Protein 3B5T (pdb70)

Foldseek 3Di:
DDDAAEAEDDQQDKDKFDWPPAPDQQQKFKWWDDPPGDIGTFKGADPDPQGIDTDPPDDDPQWGHDDNTGDMIIGGRDDQVRFGKMFIWGDDPPDIDTPHMHGYHD/DDDDAAEAEDDFQDKDKFDWPPDDDQQQKFKWWDDPPGDIHTFKGADPDPQGIDGDPPDDDVQWGHDDNTGPMIIGGRDDQRRFGKMWMWGDDPPDIDTDHMHGYHD/DDDDAAEDEDDQQDKDKFDWVPDDDQQQKFKWWDFPPGDIGTFKGADPDPQGIDTDPPDDDPQWGDDDNTGDMIIGGRDDPRRFGKMWMWGDDPPDIDTPHMHGYHD/DDDDAAEAEDDQQDKDKFDWPPADDQQQKFKWWDFPPGDIDTAKGADPDPQGIDGDDPHVPVQWGHDDNTGPMIIGGRDDQRSFGKMWMWGDDPPDIDTDYMYGYHD/DDDDAAEDEDAFQDKDKFDWPPDDDQQQKFKWWDFPPGDIGTAKGQDPDPQRIDGDPVHPDPQWGHDDNTGDMIIGGRDDQRSFGKMWIWGDDPPDIDTDYMHGYHD

Nearest PDB structures (foldseek):
  3b5t-assembly1_B  TM=1.009E+00  e=1.160E-18  Ictalurus punctatus
  2qhl-assembly2_D  TM=9.988E-01  e=7.374E-18  unclassified
  2qqq-assembly2_D  TM=9.931E-01  e=2.874E-17  unclassified
  7nmg-assembly1_E  TM=7.526E-01  e=6.327E-06  Homo sapiens
  4elk-assembly2_D  TM=7.534E-01  e=9.778E-06  Mus musculus

Structure (mmCIF, N/CA/C/O backbone):
data_3B5T
#
_entry.id   3B5T
#
_cell.length_a   90.305
_cell.length_b   90.305
_cell.length_c   137.402
_cell.angle_alpha   90.00
_cell.angle_beta   90.00
_cell.angle_gamma   120.00
#
_symmetry.space_group_name_H-M   'P 31 2 1'
#
loop_
_entity.id
_entity.type
_entity.pdbx_description
1 polymer 'Novel immune-type receptor 10'
2 water water
#
loop_
_atom_site.group_PDB
_atom_site.id
_atom_site.type_symbol
_atom_site.label_atom_id
_atom_site.label_alt_id
_atom_site.label_comp_id
_atom_site.label_asym_id
_atom_site.label_entity_id
_atom_site.label_seq_id
_atom_site.pdbx_PDB_ins_code
_atom_site.Cartn_x
_atom_site.Cartn_y
_atom_site.Cartn_z
_atom_site.occupancy
_atom_site.B_iso_or_equiv
_atom_site.auth_seq_id
_atom_site.auth_comp_id
_atom_site.auth_asym_id
_atom_site.auth_atom_id
_atom_site.pdbx_PDB_model_num
ATOM 1 N N . ILE A 1 3 ? 20.937 3.641 -35.163 1.00 40.54 3 ILE A N 1
ATOM 2 C CA . ILE A 1 3 ? 20.902 4.808 -36.091 1.00 37.81 3 ILE A CA 1
ATOM 3 C C . ILE A 1 3 ? 20.921 6.178 -35.390 1.00 37.69 3 ILE A C 1
ATOM 4 O O . ILE A 1 3 ? 20.987 7.198 -36.065 1.00 40.90 3 ILE A O 1
ATOM 9 N N . LYS A 1 4 ? 20.877 6.219 -34.060 1.00 33.37 4 LYS A N 1
ATOM 10 C CA . LYS A 1 4 ? 21.147 7.473 -33.343 1.00 30.61 4 LYS A CA 1
ATOM 11 C C . LYS A 1 4 ? 22.356 7.330 -32.422 1.00 28.42 4 LYS A C 1
ATOM 12 O O . LYS A 1 4 ? 22.489 6.331 -31.715 1.00 25.65 4 LYS A O 1
ATOM 18 N N . GLU A 1 5 ? 23.222 8.339 -32.436 1.00 26.33 5 GLU A N 1
ATOM 19 C CA . GLU A 1 5 ? 24.422 8.388 -31.591 1.00 25.24 5 GLU A CA 1
ATOM 20 C C . GLU A 1 5 ? 24.129 8.753 -30.145 1.00 22.27 5 GLU A C 1
ATOM 21 O O . GLU A 1 5 ? 23.341 9.656 -29.896 1.00 20.54 5 GLU A O 1
ATOM 27 N N . LEU A 1 6 ? 24.796 8.101 -29.189 1.00 18.49 6 LEU A N 1
ATOM 28 C CA . LEU A 1 6 ? 24.792 8.617 -27.821 1.00 17.93 6 LEU A CA 1
ATOM 29 C C . LEU A 1 6 ? 25.597 9.904 -27.756 1.00 17.78 6 LEU A C 1
ATOM 30 O O . LEU A 1 6 ? 26.639 10.021 -28.397 1.00 17.56 6 LEU A O 1
ATOM 35 N N . HIS A 1 7 ? 25.149 10.841 -26.932 1.00 19.56 7 HIS A N 1
ATOM 36 C CA . HIS A 1 7 ? 25.988 11.980 -26.588 1.00 19.91 7 HIS A CA 1
ATOM 37 C C . HIS A 1 7 ? 27.066 11.446 -25.658 1.00 22.16 7 HIS A C 1
ATOM 38 O O . HIS A 1 7 ? 26.748 10.757 -24.703 1.00 22.44 7 HIS A O 1
ATOM 45 N N . VAL A 1 8 ? 28.330 11.727 -25.956 1.00 20.63 8 VAL A N 1
ATOM 46 C CA . VAL A 1 8 ? 29.439 11.254 -25.114 1.00 21.56 8 VAL A CA 1
ATOM 47 C C . VAL A 1 8 ? 29.988 12.445 -24.333 1.00 22.16 8 VAL A C 1
ATOM 48 O O . VAL A 1 8 ? 30.450 13.440 -24.906 1.00 21.42 8 VAL A O 1
ATOM 52 N N . LYS A 1 9 ? 29.897 12.351 -23.018 1.00 20.05 9 LYS A N 1
ATOM 53 C CA . LYS A 1 9 ? 30.184 13.460 -22.140 1.00 20.36 9 LYS A CA 1
ATOM 54 C C . LYS A 1 9 ? 31.318 13.014 -21.225 1.00 18.52 9 LYS A C 1
ATOM 55 O O . LYS A 1 9 ? 31.112 12.148 -20.383 1.00 18.57 9 LYS A O 1
ATOM 61 N N . THR A 1 10 ? 32.506 13.593 -21.398 1.00 16.83 10 THR A N 1
ATOM 62 C CA . THR A 1 10 ? 33.615 13.346 -20.499 1.00 16.28 10 THR A CA 1
ATOM 63 C C . THR A 1 10 ? 33.486 14.421 -19.438 1.00 16.61 10 THR A C 1
ATOM 64 O O . THR A 1 10 ? 33.619 15.635 -19.707 1.00 17.47 10 THR A O 1
ATOM 68 N N . VAL A 1 11 ? 33.190 13.982 -18.234 1.00 15.28 11 VAL A N 1
ATOM 69 C CA . VAL A 1 11 ? 32.945 14.915 -17.154 1.00 16.46 11 VAL A CA 1
ATOM 70 C C . VAL A 1 11 ? 34.032 14.771 -16.076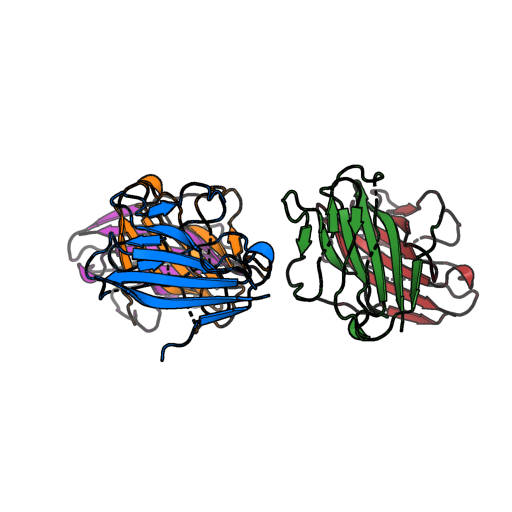 1.00 18.48 11 VAL A C 1
ATOM 71 O O . VAL A 1 11 ? 34.803 13.784 -16.059 1.00 16.75 11 VAL A O 1
ATOM 75 N N . LYS A 1 12 ? 34.089 15.757 -15.186 1.00 18.29 12 LYS A N 1
ATOM 76 C CA . LYS A 1 12 ? 35.062 15.754 -14.099 1.00 18.58 12 LYS A CA 1
ATOM 77 C C . LYS A 1 12 ? 34.318 15.650 -12.789 1.00 19.23 12 LYS A C 1
ATOM 78 O O . LYS A 1 12 ? 33.197 16.153 -12.665 1.00 17.54 12 LYS A O 1
ATOM 84 N N . ARG A 1 13 ? 34.912 14.973 -11.799 1.00 16.78 13 ARG A N 1
ATOM 85 C CA . ARG A 1 13 ? 34.241 14.832 -10.522 1.00 17.64 13 ARG A CA 1
ATOM 86 C C . ARG A 1 13 ? 33.941 16.210 -9.934 1.00 16.76 13 ARG A C 1
ATOM 87 O O . ARG A 1 13 ? 34.851 17.016 -9.768 1.00 16.41 13 ARG A O 1
ATOM 95 N N . GLY A 1 14 ? 32.672 16.458 -9.631 1.00 16.78 14 GLY A N 1
ATOM 96 C CA . GLY A 1 14 ? 32.229 17.738 -9.067 1.00 16.12 14 GLY A CA 1
ATOM 97 C C . GLY A 1 14 ? 31.509 18.604 -10.099 1.00 14.98 14 GLY A C 1
ATOM 98 O O . GLY A 1 14 ? 30.815 19.561 -9.749 1.00 16.98 14 GLY A O 1
ATOM 99 N N . GLU A 1 15 ? 31.680 18.265 -11.371 1.00 15.10 15 GLU A N 1
ATOM 100 C CA . GLU A 1 15 ? 30.981 18.944 -12.458 1.00 14.40 15 GLU A CA 1
ATOM 101 C C . GLU A 1 15 ? 29.464 18.715 -12.336 1.00 13.18 15 GLU A C 1
ATOM 102 O O . GLU A 1 15 ? 29.023 17.692 -11.790 1.00 16.45 15 GLU A O 1
ATOM 108 N N . ASN A 1 16 ? 28.661 19.668 -12.809 1.00 11.97 16 ASN A N 1
ATOM 109 C CA . ASN A 1 16 ? 27.213 19.481 -12.831 1.00 13.79 16 ASN A CA 1
ATOM 110 C C . ASN A 1 16 ? 26.799 19.131 -14.248 1.00 14.80 16 ASN A C 1
ATOM 111 O O . ASN A 1 16 ? 27.254 19.775 -15.207 1.00 16.50 16 ASN A O 1
ATOM 116 N N . VAL A 1 17 ? 26.004 18.084 -14.382 1.00 15.67 17 VAL A N 1
ATOM 117 C CA . VAL A 1 17 ? 25.691 17.502 -15.688 1.00 16.37 17 VAL A CA 1
ATOM 118 C C . VAL A 1 17 ? 24.198 17.606 -16.031 1.00 15.56 17 VAL A C 1
ATOM 119 O O . VAL A 1 17 ? 23.335 17.490 -15.157 1.00 17.40 17 VAL A O 1
ATOM 123 N N . THR A 1 18 ? 23.909 17.801 -17.315 1.00 16.37 18 THR A N 1
ATOM 124 C CA . THR A 1 18 ? 22.531 17.739 -17.795 1.00 16.82 18 THR A CA 1
ATOM 125 C C . THR A 1 18 ? 22.520 16.915 -19.061 1.00 17.19 18 THR A C 1
ATOM 126 O O . THR A 1 18 ? 23.308 17.170 -19.990 1.00 16.86 18 THR A O 1
ATOM 138 N N . GLU A 1 20 ? 20.064 15.497 -22.111 1.00 18.50 20 GLU A N 1
ATOM 139 C CA . GLU A 1 20 ? 18.899 16.083 -22.750 1.00 19.82 20 GLU A CA 1
ATOM 140 C C . GLU A 1 20 ? 17.943 15.066 -23.375 1.00 18.47 20 GLU A C 1
ATOM 141 O O . GLU A 1 20 ? 18.347 14.001 -23.883 1.00 18.63 20 GLU A O 1
ATOM 147 N N . CYS A 1 21 ? 16.663 15.391 -23.303 1.00 17.62 21 CYS A N 1
ATOM 148 C CA . CYS A 1 21 ? 15.636 14.597 -23.964 1.00 18.51 21 CYS A CA 1
ATOM 149 C C . CYS A 1 21 ? 14.510 15.552 -24.274 1.00 21.08 21 CYS A C 1
ATOM 150 O O . CYS A 1 21 ? 14.115 16.334 -23.426 1.00 19.80 21 CYS A O 1
ATOM 153 N N . SER A 1 22 ? 14.024 15.493 -25.506 1.00 22.64 22 SER A N 1
ATOM 154 C CA . SER A 1 22 ? 13.063 16.473 -26.003 1.00 24.75 22 SER A CA 1
ATOM 155 C C . SER A 1 22 ? 11.610 16.016 -25.885 1.00 26.03 22 SER A C 1
ATOM 156 O O . SER A 1 22 ? 11.285 14.846 -26.088 1.00 25.54 22 SER A O 1
ATOM 167 N N . SER A 1 24 ? 9.334 17.389 -27.834 1.00 33.31 24 SER A N 1
ATOM 168 C CA . SER A 1 24 ? 8.775 17.705 -29.153 1.00 37.78 24 SER A CA 1
ATOM 169 C C . SER A 1 24 ? 7.780 16.670 -29.671 1.00 39.49 24 SER A C 1
ATOM 170 O O . SER A 1 24 ? 6.577 16.965 -29.822 1.00 40.47 24 SER A O 1
ATOM 173 N N . LYS A 1 25 ? 8.268 15.462 -29.930 1.00 39.21 25 LYS A N 1
ATOM 174 C CA . LYS A 1 25 ? 7.468 14.467 -30.656 1.00 39.30 25 LYS A CA 1
ATOM 175 C C . LYS A 1 25 ? 6.869 13.378 -29.768 1.00 37.92 25 LYS A C 1
ATOM 176 O O . LYS A 1 25 ? 6.427 12.331 -30.256 1.00 35.29 25 LYS A O 1
ATOM 182 N N . VAL A 1 26 ? 6.839 13.647 -28.465 1.00 35.07 26 VAL A N 1
ATOM 183 C CA . VAL A 1 26 ? 6.284 12.732 -27.479 1.00 33.81 26 VAL A CA 1
ATOM 184 C C . VAL A 1 26 ? 4.774 12.612 -27.639 1.00 35.03 26 VAL A C 1
ATOM 185 O O . VAL A 1 26 ? 4.062 13.610 -27.664 1.00 35.12 26 VAL A O 1
ATOM 189 N N . LYS A 1 27 ? 4.286 11.383 -27.739 1.00 36.20 27 LYS A N 1
ATOM 190 C CA . LYS A 1 27 ? 2.854 11.154 -27.890 1.00 38.12 27 LYS A CA 1
ATOM 191 C C . LYS A 1 27 ? 2.146 11.149 -26.540 1.00 36.64 27 LYS A C 1
ATOM 192 O O . LYS A 1 27 ? 1.074 11.738 -26.378 1.00 38.83 27 LYS A O 1
ATOM 198 N N . ASP A 1 28 ? 2.760 10.501 -25.562 1.00 33.89 28 ASP A N 1
ATOM 199 C CA . ASP A 1 28 ? 2.178 10.401 -24.244 1.00 31.80 28 ASP A CA 1
ATOM 200 C C . ASP A 1 28 ? 3.291 10.560 -23.214 1.00 30.92 28 ASP A C 1
ATOM 201 O O . ASP A 1 28 ? 4.082 9.633 -23.007 1.00 29.16 28 ASP A O 1
ATOM 206 N N . LYS A 1 29 ? 3.351 11.740 -22.590 1.00 26.89 29 LYS A N 1
ATOM 207 C CA . LYS A 1 29 ? 4.391 12.048 -21.585 1.00 24.84 29 LYS A CA 1
ATOM 208 C C . LYS A 1 29 ? 4.395 11.077 -20.425 1.00 25.24 29 LYS A C 1
ATOM 209 O O . LYS A 1 29 ? 5.429 10.868 -19.804 1.00 24.20 29 LYS A O 1
ATOM 215 N N . ASN A 1 30 ? 3.255 10.464 -20.123 1.00 24.63 30 ASN A N 1
ATOM 216 C CA . ASN A 1 30 ? 3.213 9.524 -19.006 1.00 25.78 30 ASN A CA 1
ATOM 217 C C . ASN A 1 30 ? 4.065 8.270 -19.254 1.00 25.49 30 ASN A C 1
ATOM 218 O O . ASN A 1 30 ? 4.479 7.592 -18.322 1.00 22.75 30 ASN A O 1
ATOM 223 N N . LYS A 1 31 ? 4.344 7.999 -20.523 1.00 24.50 31 LYS A N 1
ATOM 224 C CA . LYS A 1 31 ? 5.111 6.811 -20.895 1.00 24.95 31 LYS A CA 1
ATOM 225 C C . LYS A 1 31 ? 6.596 7.132 -21.093 1.00 24.26 31 LYS A C 1
ATOM 226 O O . LYS A 1 31 ? 7.355 6.343 -21.663 1.00 22.31 31 LYS A O 1
ATOM 232 N N . LEU A 1 32 ? 7.006 8.295 -20.591 1.00 21.81 32 LEU A N 1
ATOM 233 C CA . LEU A 1 32 ? 8.358 8.788 -20.781 1.00 21.24 32 LEU A CA 1
ATOM 234 C C . LEU A 1 32 ? 9.190 8.622 -19.496 1.00 19.46 32 LEU A C 1
ATOM 235 O O . LEU A 1 32 ? 8.750 8.993 -18.408 1.00 19.52 32 LEU A O 1
ATOM 240 N N . ALA A 1 33 ? 10.382 8.030 -19.624 1.00 19.23 33 ALA A N 1
ATOM 241 C CA . ALA A 1 33 ? 11.234 7.763 -18.458 1.00 17.55 33 ALA A CA 1
ATOM 242 C C . ALA A 1 33 ? 12.712 7.763 -18.858 1.00 17.13 33 ALA A C 1
ATOM 243 O O . ALA A 1 33 ? 13.055 7.568 -20.042 1.00 15.79 33 ALA A O 1
ATOM 245 N N . TRP A 1 34 ? 13.573 7.984 -17.863 1.00 15.30 34 TRP A N 1
ATOM 246 C CA . TRP A 1 34 ? 15.006 7.783 -18.043 1.00 15.43 34 TRP A CA 1
ATOM 247 C C . TRP A 1 34 ? 15.431 6.452 -17.435 1.00 14.72 34 TRP A C 1
ATOM 248 O O . TRP A 1 34 ? 14.938 6.018 -16.367 1.00 13.91 34 TRP A O 1
ATOM 259 N N . TYR A 1 35 ? 16.400 5.845 -18.123 1.00 15.41 35 TYR A N 1
ATOM 260 C CA . TYR A 1 35 ? 16.909 4.515 -17.809 1.00 13.45 35 TYR A CA 1
ATOM 261 C C . TYR A 1 35 ? 18.394 4.670 -17.593 1.00 14.45 35 TYR A C 1
ATOM 262 O O . TYR A 1 35 ? 19.081 5.326 -18.384 1.00 15.39 35 TYR A O 1
ATOM 271 N N . ARG A 1 36 ? 18.871 4.116 -16.500 1.00 11.66 36 ARG A N 1
ATOM 272 C CA . ARG A 1 36 ? 20.288 4.170 -16.178 1.00 12.26 36 ARG A CA 1
ATOM 273 C C . ARG A 1 36 ? 20.902 2.804 -16.348 1.00 12.58 36 ARG A C 1
ATOM 274 O O . ARG A 1 36 ? 20.381 1.836 -15.812 1.00 14.98 36 ARG A O 1
ATOM 282 N N . GLN A 1 37 ? 22.014 2.747 -17.077 1.00 11.93 37 GLN A N 1
ATOM 283 C CA . GLN A 1 37 ? 22.773 1.502 -17.251 1.00 14.26 37 GLN A CA 1
ATOM 284 C C . GLN A 1 37 ? 24.200 1.669 -16.732 1.00 13.68 37 GLN A C 1
ATOM 285 O O . GLN A 1 37 ? 25.076 2.237 -17.412 1.00 13.92 37 GLN A O 1
ATOM 291 N N . SER A 1 38 ? 24.423 1.193 -15.516 1.00 15.10 38 SER A N 1
ATOM 292 C CA . SER A 1 38 ? 25.785 1.076 -15.000 1.00 15.34 38 SER A CA 1
ATOM 293 C C . SER A 1 38 ? 26.556 0.054 -15.816 1.00 16.31 38 SER A C 1
ATOM 294 O O . SER A 1 38 ? 25.976 -0.845 -16.423 1.00 15.38 38 SER A O 1
ATOM 297 N N . PHE A 1 39 ? 27.877 0.206 -15.834 1.00 17.31 39 PHE A N 1
ATOM 298 C CA . PHE A 1 39 ? 28.707 -0.677 -16.646 1.00 18.12 39 PHE A CA 1
ATOM 299 C C . PHE A 1 39 ? 28.485 -2.159 -16.295 1.00 18.01 39 PHE A C 1
ATOM 300 O O . PHE A 1 39 ? 28.524 -2.523 -15.129 1.00 16.33 39 PHE A O 1
ATOM 308 N N . GLY A 1 40 ? 28.207 -2.998 -17.293 1.00 16.71 40 GLY A N 1
ATOM 309 C CA . GLY A 1 40 ? 28.011 -4.437 -17.051 1.00 17.51 40 GLY A CA 1
ATOM 310 C C . GLY A 1 40 ? 26.699 -4.866 -16.398 1.00 17.90 40 GLY A C 1
ATOM 311 O O . GLY A 1 40 ? 26.554 -6.030 -16.000 1.00 17.97 40 GLY A O 1
ATOM 312 N N . LYS A 1 41 ? 25.751 -3.925 -16.290 1.00 15.33 41 LYS A N 1
ATOM 313 C CA . LYS A 1 41 ? 24.442 -4.173 -15.679 1.00 17.14 41 LYS A CA 1
ATOM 314 C C . LYS A 1 41 ? 23.344 -4.031 -16.699 1.00 15.93 41 LYS A C 1
ATOM 315 O O . LYS A 1 41 ? 23.540 -3.400 -17.732 1.00 16.57 41 LYS A O 1
ATOM 321 N N . VAL A 1 42 ? 22.179 -4.602 -16.411 1.00 15.49 42 VAL A N 1
ATOM 322 C CA . VAL A 1 42 ? 21.008 -4.337 -17.256 1.00 17.13 42 VAL A CA 1
ATOM 323 C C . VAL A 1 42 ? 20.552 -2.902 -17.002 1.00 15.27 42 VAL A C 1
ATOM 324 O O . VAL A 1 42 ? 20.700 -2.409 -15.874 1.00 16.63 42 VAL A O 1
ATOM 328 N N . PRO A 1 43 ? 20.022 -2.216 -18.032 1.00 14.59 43 PRO A N 1
ATOM 329 C CA . PRO A 1 43 ? 19.494 -0.858 -17.781 1.00 14.39 43 PRO A CA 1
ATOM 330 C C . PRO A 1 43 ? 18.256 -0.934 -16.895 1.00 14.70 43 PRO A C 1
ATOM 331 O O . PRO A 1 43 ? 17.528 -1.924 -16.941 1.00 15.41 43 PRO A O 1
ATOM 335 N N . GLN A 1 44 ? 18.029 0.108 -16.101 1.00 14.81 44 GLN A N 1
ATOM 336 C CA . GLN A 1 44 ? 16.882 0.143 -15.192 1.00 17.50 44 GLN A CA 1
ATOM 337 C C . GLN A 1 44 ? 16.247 1.519 -15.200 1.00 17.49 44 GLN A C 1
ATOM 338 O O . GLN A 1 44 ? 16.948 2.532 -15.094 1.00 16.93 44 GLN A O 1
ATOM 344 N N . TYR A 1 45 ? 14.922 1.543 -15.280 1.00 18.42 45 TYR A N 1
ATOM 345 C CA . TYR A 1 45 ? 14.168 2.795 -15.116 1.00 18.11 45 TYR A CA 1
ATOM 346 C C . TYR A 1 45 ? 14.377 3.345 -13.714 1.00 18.07 45 TYR A C 1
ATOM 347 O O . TYR A 1 45 ? 14.335 2.592 -12.719 1.00 17.04 45 TYR A O 1
ATOM 356 N N . PHE A 1 46 ? 14.654 4.644 -13.614 1.00 15.67 46 PHE A N 1
ATOM 357 C CA . PHE A 1 46 ? 14.833 5.213 -12.268 1.00 16.84 46 PHE A CA 1
ATOM 358 C C . PHE A 1 46 ? 14.066 6.517 -12.044 1.00 17.46 46 PHE A C 1
ATOM 359 O O . PHE A 1 46 ? 13.961 6.978 -10.902 1.00 18.14 46 PHE A O 1
ATOM 367 N N . VAL A 1 47 ? 13.581 7.121 -13.131 1.00 17.14 47 VAL A N 1
ATOM 368 C CA . VAL A 1 47 ? 12.783 8.355 -13.035 1.00 18.17 47 VAL A CA 1
ATOM 369 C C . VAL A 1 47 ? 11.840 8.470 -14.214 1.00 18.94 47 VAL A C 1
ATOM 370 O O . VAL A 1 47 ? 12.215 8.178 -15.349 1.00 18.26 47 VAL A O 1
ATOM 374 N N . ARG A 1 48 ? 10.600 8.881 -13.955 1.00 18.15 48 ARG A N 1
ATOM 375 C CA . ARG A 1 48 ? 9.628 9.000 -15.019 1.00 18.85 48 ARG A CA 1
ATOM 376 C C . ARG A 1 48 ? 8.886 10.314 -14.898 1.00 19.10 48 ARG A C 1
ATOM 377 O O . ARG A 1 48 ? 8.874 10.939 -13.829 1.00 19.55 48 ARG A O 1
ATOM 385 N N . TYR A 1 49 ? 8.284 10.719 -16.004 1.00 19.40 49 TYR A N 1
ATOM 386 C CA . TYR A 1 49 ? 7.414 11.878 -16.026 1.00 21.14 49 TYR A CA 1
ATOM 387 C C . TYR A 1 49 ? 6.270 11.700 -15.037 1.00 22.22 49 TYR A C 1
ATOM 388 O O . TYR A 1 49 ? 5.780 10.592 -14.824 1.00 20.99 49 TYR A O 1
ATOM 397 N N . TYR A 1 50 ? 5.854 12.801 -14.422 1.00 22.59 50 TYR A N 1
ATOM 398 C CA . TYR A 1 50 ? 4.713 12.768 -13.519 1.00 26.24 50 TYR A CA 1
ATOM 399 C C . TYR A 1 50 ? 3.938 14.063 -13.676 1.00 27.89 50 TYR A C 1
ATOM 400 O O . TYR A 1 50 ? 4.525 15.130 -13.863 1.00 25.53 50 TYR A O 1
ATOM 409 N N . SER A 1 51 ? 2.614 13.977 -13.614 1.00 29.67 51 SER A N 1
ATOM 410 C CA . SER A 1 51 ? 1.807 15.179 -13.733 1.00 33.07 51 SER A CA 1
ATOM 411 C C . SER A 1 51 ? 1.818 15.928 -12.405 1.00 33.31 51 SER A C 1
ATOM 412 O O . SER A 1 51 ? 0.925 15.760 -11.574 1.00 37.35 51 SER A O 1
ATOM 415 N N . SER A 1 52 ? 2.863 16.723 -12.206 1.00 31.73 52 SER A N 1
ATOM 416 C CA . SER A 1 52 ? 3.031 17.581 -11.036 1.00 30.92 52 SER A CA 1
ATOM 417 C C . SER A 1 52 ? 3.812 18.809 -11.497 1.00 30.61 52 SER A C 1
ATOM 418 O O . SER A 1 52 ? 4.262 18.865 -12.649 1.00 29.49 52 SER A O 1
ATOM 421 N N . ASN A 1 53 ? 3.975 19.788 -10.605 1.00 30.08 53 ASN A N 1
ATOM 422 C CA . ASN A 1 53 ? 4.756 20.983 -10.923 1.00 30.85 53 ASN A CA 1
ATOM 423 C C . ASN A 1 53 ? 6.214 20.647 -11.242 1.00 29.35 53 ASN A C 1
ATOM 424 O O . ASN A 1 53 ? 6.778 21.176 -12.214 1.00 29.34 53 ASN A O 1
ATOM 429 N N . SER A 1 54 ? 6.794 19.763 -10.433 1.00 27.04 54 SER A N 1
ATOM 430 C CA . SER A 1 54 ? 8.174 19.315 -10.638 1.00 26.01 54 SER A CA 1
ATOM 431 C C . SER A 1 54 ? 8.285 18.491 -11.927 1.00 25.11 54 SER A C 1
ATOM 432 O O . SER A 1 54 ? 9.247 18.652 -12.679 1.00 25.22 54 SER A O 1
ATOM 435 N N . GLY A 1 55 ? 7.288 17.640 -12.183 1.00 22.16 55 GLY A N 1
ATOM 436 C CA . GLY A 1 55 ? 7.141 16.978 -13.487 1.00 23.63 55 GLY A CA 1
ATOM 437 C C . GLY A 1 55 ? 7.751 15.582 -13.585 1.00 22.68 55 GLY A C 1
ATOM 438 O O . GLY A 1 55 ? 7.848 15.012 -14.682 1.00 21.16 55 GLY A O 1
ATOM 439 N N . TYR A 1 56 ? 8.147 15.031 -12.441 1.00 21.15 56 TYR A N 1
ATOM 440 C CA . TYR A 1 56 ? 8.786 13.727 -12.411 1.00 21.37 56 TYR A CA 1
ATOM 441 C C . TYR A 1 56 ? 8.712 13.036 -11.059 1.00 22.06 56 TYR A C 1
ATOM 442 O O . TYR A 1 56 ? 8.521 13.673 -9.998 1.00 21.25 56 TYR A O 1
ATOM 451 N N . LYS A 1 57 ? 8.890 11.723 -11.110 1.00 21.57 57 LYS A N 1
ATOM 452 C CA . LYS A 1 57 ? 8.906 10.891 -9.923 1.00 23.77 57 LYS A CA 1
ATOM 453 C C . LYS A 1 57 ? 9.973 9.820 -10.082 1.00 21.95 57 LYS A C 1
ATOM 454 O O . LYS A 1 57 ? 10.105 9.227 -11.152 1.00 20.58 57 LYS A O 1
ATOM 460 N N . PHE A 1 58 ? 10.727 9.595 -9.012 1.00 22.38 58 PHE A N 1
ATOM 461 C CA . PHE A 1 58 ? 11.728 8.545 -8.996 1.00 21.33 58 PHE A CA 1
ATOM 462 C C . PHE A 1 58 ? 11.122 7.176 -8.789 1.00 23.15 58 PHE A C 1
ATOM 463 O O . PHE A 1 58 ? 10.065 7.027 -8.145 1.00 22.61 58 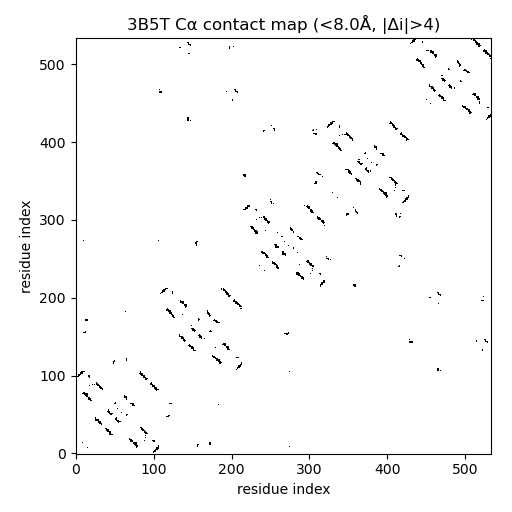PHE A O 1
ATOM 471 N N . ALA A 1 59 ? 11.785 6.173 -9.355 1.00 22.94 59 ALA A N 1
ATOM 472 C CA . ALA A 1 59 ? 11.431 4.788 -9.096 1.00 25.63 59 ALA A CA 1
ATOM 473 C C . ALA A 1 59 ? 11.511 4.464 -7.605 1.00 27.63 59 ALA A C 1
ATOM 474 O O . ALA A 1 59 ? 12.328 5.028 -6.871 1.00 27.82 59 ALA A O 1
ATOM 476 N N . GLU A 1 60 ? 10.644 3.557 -7.170 1.00 29.86 60 GLU A N 1
ATOM 477 C CA . GLU A 1 60 ? 10.757 2.928 -5.858 1.00 31.94 60 GLU A CA 1
ATOM 478 C C . GLU A 1 60 ? 12.171 2.367 -5.672 1.00 31.04 60 GLU A C 1
ATOM 479 O O . GLU A 1 60 ? 12.695 1.633 -6.523 1.00 31.58 60 GLU A O 1
ATOM 485 N N . GLY A 1 61 ? 12.798 2.740 -4.567 1.00 30.25 61 GLY A N 1
ATOM 486 C CA . GLY A 1 61 ? 14.124 2.232 -4.263 1.00 28.51 61 GLY A CA 1
ATOM 487 C C . GLY A 1 61 ? 15.245 3.188 -4.627 1.00 28.46 61 GLY A C 1
ATOM 488 O O . GLY A 1 61 ? 16.327 3.115 -4.033 1.00 31.18 61 GLY A O 1
ATOM 489 N N . PHE A 1 62 ? 15.004 4.077 -5.595 1.00 25.72 62 PHE A N 1
ATOM 490 C CA . PHE A 1 62 ? 16.012 5.077 -5.985 1.00 23.57 62 PHE A CA 1
ATOM 491 C C . PHE A 1 62 ? 16.009 6.265 -5.035 1.00 24.46 62 PHE A C 1
ATOM 492 O O . PHE A 1 62 ? 14.970 6.887 -4.816 1.00 24.55 62 PHE A O 1
ATOM 500 N N . LYS A 1 63 ? 17.187 6.602 -4.513 1.00 22.88 63 LYS A N 1
ATOM 501 C CA . LYS A 1 63 ? 17.345 7.779 -3.686 1.00 23.60 63 LYS A CA 1
ATOM 502 C C . LYS A 1 63 ? 18.720 8.385 -3.888 1.00 22.82 63 LYS A C 1
ATOM 503 O O . LYS A 1 63 ? 19.744 7.778 -3.553 1.00 20.91 63 LYS A O 1
ATOM 509 N N . ASP A 1 64 ? 18.747 9.594 -4.429 1.00 19.98 64 ASP A N 1
ATOM 510 C CA . ASP A 1 64 ? 20.006 10.298 -4.582 1.00 19.06 64 ASP A CA 1
ATOM 511 C C . ASP A 1 64 ? 19.683 11.771 -4.684 1.00 18.85 64 ASP A C 1
ATOM 512 O O . ASP A 1 64 ? 19.127 12.213 -5.679 1.00 17.67 64 ASP A O 1
ATOM 517 N N . SER A 1 65 ? 20.033 12.523 -3.646 1.00 18.95 65 SER A N 1
ATOM 518 C CA . SER A 1 65 ? 19.663 13.954 -3.590 1.00 20.54 65 SER A CA 1
ATOM 519 C C . SER A 1 65 ? 20.302 14.829 -4.691 1.00 19.74 65 SER A C 1
ATOM 520 O O . SER A 1 65 ? 19.891 15.967 -4.914 1.00 20.32 65 SER A O 1
ATOM 523 N N . ARG A 1 66 ? 21.320 14.301 -5.357 1.00 17.30 66 ARG A N 1
ATOM 524 C CA . ARG A 1 66 ? 22.046 15.023 -6.414 1.00 17.29 66 ARG A CA 1
ATOM 525 C C . ARG A 1 66 ? 21.289 15.019 -7.746 1.00 15.34 66 ARG A C 1
ATOM 526 O O . ARG A 1 66 ? 21.585 15.810 -8.622 1.00 15.96 66 ARG A O 1
ATOM 534 N N . PHE A 1 67 ? 20.338 14.096 -7.892 1.00 16.82 67 PHE A N 1
ATOM 535 C CA . PHE A 1 67 ? 19.546 13.939 -9.113 1.00 15.47 67 PHE A CA 1
ATOM 536 C C . PHE A 1 67 ? 18.291 14.804 -9.094 1.00 17.95 67 PHE A C 1
ATOM 537 O O . PHE A 1 67 ? 17.592 14.916 -8.066 1.00 18.97 67 PHE A O 1
ATOM 545 N N . SER A 1 68 ? 18.014 15.398 -10.249 1.00 16.76 68 SER A N 1
ATOM 546 C CA . SER A 1 68 ? 16.751 16.096 -10.513 1.00 17.70 68 SER A CA 1
ATOM 547 C C . SER A 1 68 ? 16.457 16.093 -12.012 1.00 18.58 68 SER A C 1
ATOM 548 O O . SER A 1 68 ? 17.243 15.576 -12.820 1.00 16.52 68 SER A O 1
ATOM 559 N N . THR A 1 70 ? 14.758 18.744 -15.251 1.00 20.30 70 THR A N 1
ATOM 560 C CA . THR A 1 70 ? 14.165 19.999 -15.708 1.00 20.62 70 THR A CA 1
ATOM 561 C C . THR A 1 70 ? 13.058 19.563 -16.659 1.00 19.74 70 THR A C 1
ATOM 562 O O . THR A 1 70 ? 13.349 19.094 -17.761 1.00 19.49 70 THR A O 1
ATOM 566 N N . VAL A 1 71 ? 11.799 19.650 -16.208 1.00 19.52 71 VAL A N 1
ATOM 567 C CA . VAL A 1 71 ? 10.656 19.169 -16.997 1.00 19.09 71 VAL A CA 1
ATOM 568 C C . VAL A 1 71 ? 9.724 20.316 -17.304 1.00 21.33 71 VAL A C 1
ATOM 569 O O . VAL A 1 71 ? 9.280 21.011 -16.398 1.00 21.21 71 VAL A O 1
ATOM 573 N N . ASN A 1 72 ? 9.453 20.513 -18.587 1.00 20.76 72 ASN A N 1
ATOM 574 C CA . ASN A 1 72 ? 8.510 21.547 -19.019 1.00 23.23 72 ASN A CA 1
ATOM 575 C C . ASN A 1 72 ? 7.950 21.183 -20.393 1.00 23.60 72 ASN A C 1
ATOM 576 O O . ASN A 1 72 ? 8.096 20.045 -20.846 1.00 22.98 72 ASN A O 1
ATOM 581 N N . ASP A 1 73 ? 7.296 22.126 -21.064 1.00 25.92 73 ASP A N 1
ATOM 582 C CA . ASP A 1 73 ? 6.715 21.785 -22.364 1.00 29.01 73 ASP A CA 1
ATOM 583 C C . ASP A 1 73 ? 7.717 21.414 -23.457 1.00 28.44 73 ASP A C 1
ATOM 584 O O . ASP A 1 73 ? 7.346 20.769 -24.444 1.00 28.29 73 ASP A O 1
ATOM 589 N N . GLN A 1 74 ? 8.986 21.788 -23.266 1.00 27.51 74 GLN A N 1
ATOM 590 C CA . GLN A 1 74 ? 10.023 21.529 -24.262 1.00 26.70 74 GLN A CA 1
ATOM 591 C C . GLN A 1 74 ? 10.968 20.405 -23.857 1.00 26.50 74 GLN A C 1
ATOM 592 O O . GLN A 1 74 ? 11.447 19.655 -24.717 1.00 24.08 74 GLN A O 1
ATOM 598 N N . LYS A 1 75 ? 11.236 20.299 -22.556 1.00 23.04 75 LYS A N 1
ATOM 599 C CA . LYS A 1 75 ? 12.383 19.516 -22.077 1.00 22.49 75 LYS A CA 1
ATOM 600 C C . LYS A 1 75 ? 11.975 18.401 -21.124 1.00 21.11 75 LYS A C 1
ATOM 601 O O . LYS A 1 75 ? 11.033 18.545 -20.331 1.00 20.11 75 LYS A O 1
ATOM 607 N N . PHE A 1 76 ? 12.744 17.310 -21.158 1.00 18.84 76 PHE A N 1
ATOM 608 C CA . PHE A 1 76 ? 12.620 16.236 -20.171 1.00 17.77 76 PHE A CA 1
ATOM 609 C C . PHE A 1 76 ? 14.054 15.867 -19.796 1.00 16.18 76 PHE A C 1
ATOM 610 O O . PHE A 1 76 ? 14.520 14.753 -20.072 1.00 15.13 76 PHE A O 1
ATOM 618 N N . ASP A 1 77 ? 14.754 16.824 -19.191 1.00 16.38 77 ASP A N 1
ATOM 619 C CA . ASP A 1 77 ? 16.205 16.733 -19.052 1.00 15.84 77 ASP A CA 1
ATOM 620 C C . ASP A 1 77 ? 16.589 16.224 -17.663 1.00 17.27 77 ASP A C 1
ATOM 621 O O . ASP A 1 77 ? 15.979 16.585 -16.677 1.00 18.00 77 ASP A O 1
ATOM 626 N N . LEU A 1 78 ? 17.630 15.405 -17.613 1.00 15.91 78 LEU A N 1
ATOM 627 C CA . LEU A 1 78 ? 18.084 14.769 -16.383 1.00 14.97 78 LEU A CA 1
ATOM 628 C C . LEU A 1 78 ? 19.301 15.532 -15.855 1.00 16.44 78 LEU A C 1
ATOM 629 O O . LEU A 1 78 ? 20.271 15.736 -16.599 1.00 17.55 78 LEU A O 1
ATOM 634 N N . ASN A 1 79 ? 19.279 15.930 -14.581 1.00 16.04 79 ASN A N 1
ATOM 635 C CA . ASN A 1 79 ? 20.413 16.682 -14.012 1.00 15.83 79 ASN A CA 1
ATOM 636 C C . ASN A 1 79 ? 21.062 15.909 -12.900 1.00 14.88 79 ASN A C 1
ATOM 637 O O . ASN A 1 79 ? 20.363 15.261 -12.102 1.00 17.65 79 ASN A O 1
ATOM 642 N N . ILE A 1 80 ? 22.386 15.982 -12.835 1.00 15.77 80 ILE A N 1
ATOM 643 C CA . ILE A 1 80 ? 23.125 15.529 -11.667 1.00 15.18 80 ILE A CA 1
ATOM 644 C C . ILE A 1 80 ? 24.032 16.667 -11.194 1.00 16.62 80 ILE A C 1
ATOM 645 O O . ILE A 1 80 ? 24.900 17.158 -11.951 1.00 16.95 80 ILE A O 1
ATOM 650 N N . ILE A 1 81 ? 23.867 17.056 -9.929 1.00 16.49 81 ILE A N 1
ATOM 651 C CA . ILE A 1 81 ? 24.716 18.090 -9.339 1.00 18.56 81 ILE A CA 1
ATOM 652 C C . ILE A 1 81 ? 25.863 17.403 -8.579 1.00 19.01 81 ILE A C 1
ATOM 653 O O . ILE A 1 81 ? 25.635 16.641 -7.617 1.00 21.17 81 ILE A O 1
ATOM 658 N N . GLY A 1 82 ? 27.090 17.674 -8.988 1.00 15.31 82 GLY A N 1
ATOM 659 C CA . GLY A 1 82 ? 28.235 17.139 -8.297 1.00 17.13 82 GLY A CA 1
ATOM 660 C C . GLY A 1 82 ? 28.473 15.695 -8.708 1.00 17.00 82 GLY A C 1
ATOM 661 O O . GLY A 1 82 ? 28.482 14.780 -7.863 1.00 17.65 82 GLY A O 1
ATOM 662 N N . THR A 1 83 ? 28.636 15.482 -10.016 1.00 15.14 83 THR A N 1
ATOM 663 C CA . THR A 1 83 ? 28.802 14.135 -10.553 1.00 14.58 83 THR A CA 1
ATOM 664 C C . THR A 1 83 ? 30.100 13.504 -10.044 1.00 15.60 83 THR A C 1
ATOM 665 O O . THR A 1 83 ? 31.063 14.210 -9.678 1.00 16.33 83 THR A O 1
ATOM 669 N N . ARG A 1 84 ? 30.102 12.178 -9.976 1.00 14.87 84 ARG A N 1
ATOM 670 C CA . ARG A 1 84 ? 31.279 11.427 -9.537 1.00 15.45 84 ARG A CA 1
ATOM 671 C C . ARG A 1 84 ? 31.324 10.132 -10.325 1.00 14.07 84 ARG A C 1
ATOM 672 O O . ARG A 1 84 ? 30.336 9.767 -10.971 1.00 13.50 84 ARG A O 1
ATOM 680 N N . GLU A 1 85 ? 32.447 9.412 -10.246 1.00 13.01 85 GLU A N 1
ATOM 681 C CA . GLU A 1 85 ? 32.625 8.178 -11.030 1.00 12.99 85 GLU A CA 1
ATOM 682 C C . GLU A 1 85 ? 31.529 7.104 -10.825 1.00 13.23 85 GLU A C 1
ATOM 683 O O . GLU A 1 85 ? 31.313 6.259 -11.718 1.00 14.81 85 GLU A O 1
ATOM 689 N N . ASP A 1 86 ? 30.875 7.092 -9.657 1.00 11.61 86 ASP A N 1
ATOM 690 C CA . ASP A 1 86 ? 29.730 6.192 -9.455 1.00 11.86 86 ASP A CA 1
ATOM 691 C C . ASP A 1 86 ? 28.606 6.414 -10.472 1.00 12.75 86 ASP A C 1
ATOM 692 O O . ASP A 1 86 ? 27.835 5.503 -10.757 1.00 13.95 86 ASP A O 1
ATOM 697 N N . ASP A 1 87 ? 28.531 7.635 -11.011 1.00 12.85 87 ASP A N 1
ATOM 698 C CA . ASP A 1 87 ? 27.502 8.004 -11.992 1.00 14.06 87 ASP A CA 1
ATOM 699 C C . ASP A 1 87 ? 27.842 7.546 -13.402 1.00 13.90 87 ASP A C 1
ATOM 700 O O . ASP A 1 87 ? 26.983 7.615 -14.312 1.00 14.33 87 ASP A O 1
ATOM 705 N N . GLY A 1 88 ? 29.086 7.111 -13.602 1.00 12.39 88 GLY A N 1
ATOM 706 C CA . GLY A 1 88 ? 29.561 6.699 -14.942 1.00 13.94 88 GLY A CA 1
ATOM 707 C C . GLY A 1 88 ? 28.653 5.606 -15.485 1.00 15.13 88 GLY A C 1
ATOM 708 O O . GLY A 1 88 ? 28.216 4.746 -14.736 1.00 13.35 88 GLY A O 1
ATOM 709 N N . GLY A 1 89 ? 28.373 5.650 -16.788 1.00 14.17 89 GLY A N 1
ATOM 710 C CA . GLY A 1 89 ? 27.449 4.685 -17.391 1.00 14.18 89 GLY A CA 1
ATOM 711 C C . GLY A 1 89 ? 26.691 5.322 -18.529 1.00 14.60 89 GLY A C 1
ATOM 712 O O . GLY A 1 89 ? 27.087 6.382 -19.036 1.00 11.93 89 GLY A O 1
ATOM 713 N N . GLU A 1 90 ? 25.631 4.651 -18.953 1.00 13.12 90 GLU A N 1
ATOM 714 C CA . GLU A 1 90 ? 24.845 5.151 -20.059 1.00 13.99 90 GLU A CA 1
ATOM 715 C C . GLU A 1 90 ? 23.441 5.367 -19.601 1.00 13.45 90 GLU A C 1
ATOM 716 O O . GLU A 1 90 ? 22.920 4.596 -18.787 1.00 14.62 90 GLU A O 1
ATOM 722 N N . TYR A 1 91 ? 22.849 6.442 -20.110 1.00 12.26 91 TYR A N 1
ATOM 723 C CA . TYR A 1 91 ? 21.505 6.873 -19.747 1.00 13.03 91 TYR A CA 1
ATOM 724 C C . TYR A 1 91 ? 20.680 7.014 -21.000 1.00 11.72 91 TYR A C 1
ATOM 725 O O . TYR A 1 91 ? 21.130 7.620 -21.989 1.00 13.62 91 TYR A O 1
ATOM 734 N N . PHE A 1 92 ? 19.480 6.454 -20.962 1.00 15.10 92 PHE A N 1
ATOM 735 C CA . PHE A 1 92 ? 18.628 6.447 -22.136 1.00 14.53 92 PHE A CA 1
ATOM 736 C C . PHE A 1 92 ? 17.270 7.046 -21.797 1.00 14.72 92 PHE A C 1
ATOM 737 O O . PHE A 1 92 ? 16.683 6.721 -20.753 1.00 15.60 92 PHE A O 1
ATOM 745 N N . CYS A 1 93 ? 16.768 7.886 -22.690 1.00 15.04 93 CYS A N 1
ATOM 746 C CA . CYS A 1 93 ? 15.430 8.477 -22.532 1.00 15.40 93 CYS A CA 1
ATOM 747 C C . CYS A 1 93 ? 14.498 7.714 -23.447 1.00 16.33 93 CYS A C 1
ATOM 748 O O . CYS A 1 93 ? 14.723 7.679 -24.643 1.00 17.25 93 CYS A O 1
ATOM 751 N N . GLY A 1 94 ? 13.482 7.077 -22.880 1.00 17.43 94 GLY A N 1
ATOM 752 C CA . GLY A 1 94 ? 12.597 6.199 -23.664 1.00 17.64 94 GLY A CA 1
ATOM 753 C C . GLY A 1 94 ? 11.121 6.470 -23.466 1.00 18.53 94 GLY A C 1
ATOM 754 O O . GLY A 1 94 ? 10.681 6.718 -22.339 1.00 17.60 94 GLY A O 1
ATOM 755 N N . GLU A 1 95 ? 10.368 6.372 -24.557 1.00 19.18 95 GLU A N 1
ATOM 756 C CA . GLU A 1 95 ? 8.904 6.485 -24.508 1.00 20.75 95 GLU A CA 1
ATOM 757 C C . GLU A 1 95 ? 8.316 5.138 -24.896 1.00 19.37 95 GLU A C 1
ATOM 758 O O . GLU A 1 95 ? 8.608 4.630 -25.974 1.00 20.17 95 GLU A O 1
ATOM 764 N N . VAL A 1 96 ? 7.552 4.540 -23.986 1.00 21.26 96 VAL A N 1
ATOM 765 C CA . VAL A 1 96 ? 6.855 3.292 -24.279 1.00 23.11 96 VAL A CA 1
ATOM 766 C C . VAL A 1 96 ? 5.784 3.605 -25.302 1.00 26.14 96 VAL A C 1
ATOM 767 O O . VAL A 1 96 ? 5.116 4.637 -25.206 1.00 25.99 96 VAL A O 1
ATOM 771 N N . GLU A 1 97 ? 5.657 2.741 -26.307 1.00 28.11 97 GLU A N 1
ATOM 772 C CA . GLU A 1 97 ? 4.623 2.881 -27.337 1.00 31.97 97 GLU A CA 1
ATOM 773 C C . GLU A 1 97 ? 4.124 1.492 -27.739 1.00 30.18 97 GLU A C 1
ATOM 774 O O . GLU A 1 97 ? 4.769 0.805 -28.525 1.00 29.48 97 GLU A O 1
ATOM 780 N N . GLY A 1 98 ? 3.001 1.061 -27.169 1.00 31.18 98 GLY A N 1
ATOM 781 C CA . GLY A 1 98 ? 2.459 -0.259 -27.499 1.00 29.36 98 GLY A CA 1
ATOM 782 C C . GLY A 1 98 ? 3.302 -1.373 -26.899 1.00 28.74 98 GLY A C 1
ATOM 783 O O . GLY A 1 98 ? 3.483 -1.430 -25.689 1.00 29.59 98 GLY A O 1
ATOM 784 N N . ASN A 1 99 ? 3.828 -2.254 -27.745 1.00 24.50 99 ASN A N 1
ATOM 785 C CA . ASN A 1 99 ? 4.572 -3.422 -27.264 1.00 23.93 99 ASN A CA 1
ATOM 786 C C . ASN A 1 99 ? 6.061 -3.185 -27.003 1.00 21.89 99 ASN A C 1
ATOM 787 O O . ASN A 1 99 ? 6.748 -4.037 -26.438 1.00 21.59 99 ASN A O 1
ATOM 792 N N . THR A 1 100 ? 6.566 -2.049 -27.452 1.00 19.88 100 THR A N 1
ATOM 793 C CA . THR A 1 100 ? 7.998 -1.794 -27.377 1.00 18.91 100 THR A CA 1
ATOM 794 C C . THR A 1 100 ? 8.250 -0.393 -26.821 1.00 19.85 100 THR A C 1
ATOM 795 O O . THR A 1 100 ? 7.324 0.402 -26.718 1.00 20.34 100 THR A O 1
ATOM 799 N N . ILE A 1 101 ? 9.496 -0.125 -26.420 1.00 18.61 101 ILE A N 1
ATOM 800 C CA . ILE A 1 101 ? 9.947 1.229 -26.093 1.00 18.37 101 ILE A CA 1
ATOM 801 C C . ILE A 1 101 ? 10.813 1.797 -27.210 1.00 20.03 101 ILE A C 1
ATOM 802 O O . ILE A 1 101 ? 11.572 1.061 -27.879 1.00 18.83 101 ILE A O 1
ATOM 807 N N . LYS A 1 102 ? 10.701 3.105 -27.415 1.00 20.30 102 LYS A N 1
ATOM 808 C CA . LYS A 1 102 ? 11.545 3.805 -28.364 1.00 21.04 102 LYS A CA 1
ATOM 809 C C . LYS A 1 102 ? 12.453 4.739 -27.584 1.00 20.36 102 LYS A C 1
ATOM 810 O O . LYS A 1 102 ? 11.961 5.563 -26.799 1.00 20.52 102 LYS A O 1
ATOM 816 N N . PHE A 1 103 ? 13.760 4.603 -27.774 1.00 20.50 103 PHE A N 1
ATOM 817 C CA . PHE A 1 103 ? 14.720 5.496 -27.105 1.00 19.15 103 PHE A CA 1
ATOM 818 C C . PHE A 1 103 ? 15.038 6.651 -28.010 1.00 20.87 103 PHE A C 1
ATOM 819 O O . PHE A 1 103 ? 15.591 6.460 -29.095 1.00 23.22 103 PHE A O 1
ATOM 827 N N . THR A 1 104 ? 14.667 7.857 -27.578 1.00 19.68 104 THR A N 1
ATOM 828 C CA . THR A 1 104 ? 14.859 9.033 -28.430 1.00 21.46 104 THR A CA 1
ATOM 829 C C . THR A 1 104 ? 16.207 9.718 -28.233 1.00 20.43 104 THR A C 1
ATOM 830 O O . THR A 1 104 ? 16.661 10.461 -29.110 1.00 19.30 104 THR A O 1
ATOM 834 N N . SER A 1 105 ? 16.840 9.480 -27.081 1.00 18.86 105 SER A N 1
ATOM 835 C CA . SER A 1 105 ? 18.136 10.088 -26.809 1.00 17.35 105 SER A CA 1
ATOM 836 C C . SER A 1 105 ? 18.879 9.247 -25.791 1.00 14.61 105 SER A C 1
ATOM 837 O O . SER A 1 105 ? 18.281 8.465 -25.057 1.00 17.23 105 SER A O 1
ATOM 840 N N . GLY A 1 106 ? 20.189 9.401 -25.775 1.00 16.12 106 GLY A N 1
ATOM 841 C CA . GLY A 1 106 ? 20.988 8.734 -24.744 1.00 14.69 106 GLY A CA 1
ATOM 842 C C . GLY A 1 106 ? 22.320 9.425 -24.623 1.00 17.91 106 GLY A C 1
ATOM 843 O O . GLY A 1 106 ? 22.806 10.063 -25.582 1.00 16.54 106 GLY A O 1
ATOM 844 N N . THR A 1 107 ? 22.928 9.272 -23.449 1.00 17.23 107 THR A N 1
ATOM 845 C CA . THR A 1 107 ? 24.205 9.893 -23.166 1.00 17.09 107 THR A CA 1
ATOM 846 C C . THR A 1 107 ? 25.099 8.882 -22.476 1.00 16.36 107 THR A C 1
ATOM 847 O O . THR A 1 107 ? 24.632 8.154 -21.592 1.00 15.52 107 THR A O 1
ATOM 851 N N . ARG A 1 108 ? 26.375 8.821 -22.873 1.00 14.90 108 ARG A N 1
ATOM 852 C CA . ARG A 1 108 ? 27.362 8.110 -22.071 1.00 14.73 108 ARG A CA 1
ATOM 853 C C . ARG A 1 108 ? 28.117 9.096 -21.207 1.00 14.87 108 ARG A C 1
ATOM 854 O O . ARG A 1 108 ? 28.737 10.035 -21.716 1.00 15.92 108 ARG A O 1
ATOM 862 N N . LEU A 1 109 ? 28.065 8.871 -19.897 1.00 14.23 109 LEU A N 1
ATOM 863 C CA . LEU A 1 109 ? 28.812 9.684 -18.952 1.00 14.31 109 LEU A CA 1
ATOM 864 C C . LEU A 1 109 ? 30.107 8.937 -18.625 1.00 15.00 109 LEU A C 1
ATOM 865 O O . LEU A 1 109 ? 30.086 7.784 -18.163 1.00 15.15 109 LEU A O 1
ATOM 870 N N . GLN A 1 110 ? 31.239 9.577 -18.902 1.00 15.12 110 GLN A N 1
ATOM 871 C CA . GLN A 1 110 ? 32.544 8.959 -18.673 1.00 17.95 110 GLN A CA 1
ATOM 872 C C . GLN A 1 110 ? 33.526 9.940 -18.021 1.00 17.06 110 GLN A C 1
ATOM 873 O O . GLN A 1 110 ? 33.312 11.162 -18.048 1.00 16.35 110 GLN A O 1
ATOM 879 N N . PHE A 1 111 ? 34.589 9.384 -17.431 1.00 16.93 111 PHE A N 1
ATOM 880 C CA . PHE A 1 111 ? 35.565 10.172 -16.682 1.00 18.42 111 PHE A CA 1
ATOM 881 C C . PHE A 1 111 ? 36.984 9.940 -17.198 1.00 21.17 111 PHE A C 1
ATOM 882 O O . PHE A 1 111 ? 37.886 10.772 -17.001 1.00 20.27 111 PHE A O 1
ATOM 899 N N . ASP B 1 2 ? 23.188 44.134 -32.515 1.00 45.41 2 ASP B N 1
ATOM 900 C CA . ASP B 1 2 ? 21.787 43.761 -32.727 1.00 41.39 2 ASP B CA 1
ATOM 901 C C . ASP B 1 2 ? 21.011 43.476 -31.437 1.00 37.97 2 ASP B C 1
ATOM 902 O O . ASP B 1 2 ? 21.492 42.757 -30.567 1.00 36.74 2 ASP B O 1
ATOM 907 N N . ILE B 1 3 ? 19.808 44.047 -31.335 1.00 36.11 3 ILE B N 1
ATOM 908 C CA . ILE B 1 3 ? 18.913 43.828 -30.188 1.00 34.22 3 ILE B CA 1
ATOM 909 C C . ILE B 1 3 ? 18.567 42.339 -30.059 1.00 33.19 3 ILE B C 1
ATOM 910 O O . ILE B 1 3 ? 18.365 41.666 -31.067 1.00 33.20 3 ILE B O 1
ATOM 915 N N . LYS B 1 4 ? 18.543 41.824 -28.829 1.00 29.98 4 LYS B N 1
ATOM 916 C CA . LYS B 1 4 ? 18.196 40.418 -28.571 1.00 28.95 4 LYS B CA 1
ATOM 917 C C . LYS B 1 4 ? 17.019 40.327 -27.614 1.00 28.07 4 LYS B C 1
ATOM 918 O O . LYS B 1 4 ? 16.916 41.115 -26.673 1.00 25.94 4 LYS B O 1
ATOM 924 N N . GLU B 1 5 ? 16.150 39.351 -27.850 1.00 26.19 5 GLU B N 1
ATOM 925 C CA . GLU B 1 5 ? 14.999 39.112 -26.993 1.00 27.26 5 GLU B CA 1
ATOM 926 C C . GLU B 1 5 ? 15.383 38.297 -25.774 1.00 25.73 5 GLU B C 1
ATOM 927 O O . GLU B 1 5 ? 16.165 37.341 -25.882 1.00 22.64 5 GLU B O 1
ATOM 933 N N . LEU B 1 6 ? 14.816 38.662 -24.623 1.00 24.39 6 LEU B N 1
ATOM 934 C CA . LEU B 1 6 ? 14.861 37.798 -23.454 1.00 24.14 6 LEU B CA 1
ATOM 935 C C . LEU B 1 6 ? 14.068 36.537 -23.743 1.00 24.30 6 LEU B C 1
ATOM 936 O O . LEU B 1 6 ? 13.051 36.590 -24.446 1.00 24.42 6 LEU B O 1
ATOM 941 N N . HIS B 1 7 ? 14.516 35.412 -23.198 1.00 23.89 7 HIS B N 1
ATOM 942 C CA . HIS B 1 7 ? 13.667 34.226 -23.182 1.00 26.18 7 HIS B CA 1
ATOM 943 C C . HIS B 1 7 ? 12.657 34.420 -22.060 1.00 25.79 7 HIS B C 1
ATOM 944 O O . HIS B 1 7 ? 13.025 34.699 -20.927 1.00 27.45 7 HIS B O 1
ATOM 951 N N . VAL B 1 8 ? 11.375 34.315 -22.371 1.00 27.59 8 VAL B N 1
ATOM 952 C CA . VAL B 1 8 ? 10.365 34.471 -21.331 1.00 28.12 8 VAL B CA 1
ATOM 953 C C . VAL B 1 8 ? 9.901 33.092 -20.887 1.00 29.83 8 VAL B C 1
ATOM 954 O O . VAL B 1 8 ? 9.348 32.338 -21.691 1.00 30.88 8 VAL B O 1
ATOM 958 N N . LYS B 1 9 ? 10.155 32.767 -19.623 1.00 28.67 9 LYS B N 1
ATOM 959 C CA . LYS B 1 9 ? 9.775 31.480 -19.036 1.00 30.42 9 LYS B CA 1
ATOM 960 C C . LYS B 1 9 ? 8.700 31.630 -17.964 1.00 30.74 9 LYS B C 1
ATOM 961 O O . LYS B 1 9 ? 8.955 32.208 -16.903 1.00 30.91 9 LYS B O 1
ATOM 967 N N . THR B 1 10 ? 7.498 31.120 -18.243 1.00 32.33 10 THR B N 1
ATOM 968 C CA . THR B 1 10 ? 6.418 31.119 -17.254 1.00 32.03 10 THR B CA 1
ATOM 969 C C . THR B 1 10 ? 6.481 29.785 -16.521 1.00 31.42 10 THR B C 1
ATOM 970 O O . THR B 1 10 ? 6.301 28.727 -17.129 1.00 33.37 10 THR B O 1
ATOM 974 N N . VAL B 1 11 ? 6.756 29.834 -15.224 1.00 31.69 11 VAL B N 1
ATOM 975 C CA . VAL B 1 11 ? 6.933 28.613 -14.441 1.00 31.65 11 VAL B CA 1
ATOM 976 C C . VAL B 1 11 ? 5.924 28.514 -13.298 1.00 33.41 11 VAL B C 1
ATOM 977 O O . VAL B 1 11 ? 5.353 29.515 -12.863 1.00 33.39 11 VAL B O 1
ATOM 981 N N . LYS B 1 12 ? 5.705 27.298 -12.825 1.00 35.39 12 LYS B N 1
ATOM 982 C CA . LYS B 1 12 ? 4.863 27.090 -11.655 1.00 36.99 12 LYS B CA 1
ATOM 983 C C . LYS B 1 12 ? 5.797 26.919 -10.481 1.00 36.51 12 LYS B C 1
ATOM 984 O O . LYS B 1 12 ? 6.962 26.584 -10.667 1.00 37.03 12 LYS B O 1
ATOM 990 N N . ARG B 1 13 ? 5.299 27.156 -9.270 1.00 38.35 13 ARG B N 1
ATOM 991 C CA . ARG B 1 13 ? 6.075 26.890 -8.065 1.00 38.02 13 ARG B CA 1
ATOM 992 C C . ARG B 1 13 ? 6.400 25.409 -7.954 1.00 37.91 13 ARG B C 1
ATOM 993 O O . ARG B 1 13 ? 5.532 24.573 -8.186 1.00 35.98 13 ARG B O 1
ATOM 1001 N N . GLY B 1 14 ? 7.642 25.092 -7.585 1.00 36.30 14 GLY B N 1
ATOM 1002 C CA . GLY B 1 14 ? 8.109 23.705 -7.505 1.00 34.58 14 GLY B CA 1
ATOM 1003 C C . GLY B 1 14 ? 8.725 23.150 -8.791 1.00 33.36 14 GLY B C 1
ATOM 1004 O O . GLY B 1 14 ? 9.287 22.048 -8.787 1.00 32.31 14 GLY B O 1
ATOM 1005 N N . GLU B 1 15 ? 8.601 23.895 -9.892 1.00 30.05 15 GLU B N 1
ATOM 1006 C CA . GLU B 1 15 ? 9.246 23.530 -11.173 1.00 28.88 15 GLU B CA 1
ATOM 1007 C C . GLU B 1 15 ? 10.776 23.690 -11.071 1.00 26.55 15 GLU B C 1
ATOM 1008 O O . GLU B 1 15 ? 11.279 24.463 -10.259 1.00 24.68 15 GLU B O 1
ATOM 1014 N N . ASN B 1 16 ? 11.521 22.933 -11.870 1.00 24.02 16 ASN B N 1
ATOM 1015 C CA . ASN B 1 16 ? 12.963 23.109 -11.957 1.00 23.34 16 ASN B CA 1
ATOM 1016 C C . ASN B 1 16 ? 13.253 23.838 -13.264 1.00 22.90 16 ASN B C 1
ATOM 1017 O O . ASN B 1 16 ? 12.637 23.538 -14.289 1.00 23.64 16 ASN B O 1
ATOM 1022 N N . VAL B 1 17 ? 14.177 24.794 -13.208 1.00 24.03 17 VAL B N 1
ATOM 1023 C CA . VAL B 1 17 ? 14.406 25.765 -14.293 1.00 23.64 17 VAL B CA 1
ATOM 1024 C C . VAL B 1 17 ? 15.870 25.778 -14.717 1.00 21.13 17 VAL B C 1
ATOM 1025 O O . VAL B 1 17 ? 16.780 25.623 -13.894 1.00 19.86 17 VAL B O 1
ATOM 1029 N N . THR B 1 18 ? 16.099 25.991 -16.014 1.00 21.26 18 THR B N 1
ATOM 1030 C CA . THR B 1 18 ? 17.444 26.218 -16.527 1.00 20.68 18 THR B CA 1
ATOM 1031 C C . THR B 1 18 ? 17.419 27.380 -17.487 1.00 21.45 18 THR B C 1
ATOM 1032 O O . THR B 1 18 ? 16.605 27.411 -18.423 1.00 21.26 18 THR B O 1
ATOM 1044 N N . GLU B 1 20 ? 19.691 29.640 -20.135 1.00 20.23 20 GLU B N 1
ATOM 1045 C CA . GLU B 1 20 ? 20.829 29.272 -20.962 1.00 21.84 20 GLU B CA 1
ATOM 1046 C C . GLU B 1 20 ? 21.767 30.411 -21.314 1.00 20.12 20 GLU B C 1
ATOM 1047 O O . GLU B 1 20 ? 21.345 31.529 -21.537 1.00 20.28 20 GLU B O 1
ATOM 1053 N N . CYS B 1 21 ? 23.052 30.096 -21.295 1.00 17.06 21 CYS B N 1
ATOM 1054 C CA . CYS B 1 21 ? 24.096 30.965 -21.817 1.00 18.42 21 CYS B CA 1
ATOM 1055 C C . CYS B 1 21 ? 25.146 30.089 -22.492 1.00 20.11 21 CYS B C 1
ATOM 1056 O O . CYS B 1 21 ? 25.551 29.047 -21.945 1.00 18.45 21 CYS B O 1
ATOM 1059 N N . SER B 1 22 ? 25.577 30.503 -23.680 1.00 21.47 22 SER B N 1
ATOM 1060 C CA . SER B 1 22 ? 26.479 29.682 -24.481 1.00 23.23 22 SER B CA 1
ATOM 1061 C C . SER B 1 22 ? 27.936 30.055 -24.266 1.00 24.71 22 SER B C 1
ATOM 1062 O O . SER B 1 22 ? 28.291 31.230 -24.222 1.00 23.33 22 SER B O 1
ATOM 1073 N N . SER B 1 24 ? 29.951 29.364 -26.603 1.00 34.59 24 SER B N 1
ATOM 1074 C CA . SER B 1 24 ? 30.420 29.373 -28.011 1.00 35.96 24 SER B CA 1
ATOM 1075 C C . SER B 1 24 ? 31.209 30.589 -28.442 1.00 35.50 24 SER B C 1
ATOM 1076 O O . SER B 1 24 ? 32.263 30.453 -29.093 1.00 34.54 24 SER B O 1
ATOM 1079 N N . LYS B 1 25 ? 30.694 31.767 -28.084 1.00 33.13 25 LYS B N 1
ATOM 1080 C CA . LYS B 1 25 ? 31.302 33.029 -28.476 1.00 32.62 25 LYS B CA 1
ATOM 1081 C C . LYS B 1 25 ? 32.091 33.682 -27.347 1.00 28.69 25 LYS B C 1
ATOM 1082 O O . LYS B 1 25 ? 32.462 34.833 -27.461 1.00 28.53 25 LYS B O 1
ATOM 1088 N N . VAL B 1 26 ? 32.365 32.953 -26.269 1.00 27.34 26 VAL B N 1
ATOM 1089 C CA . VAL B 1 26 ? 33.072 33.548 -25.133 1.00 25.27 26 VAL B CA 1
ATOM 1090 C C . VAL B 1 26 ? 34.556 33.650 -25.430 1.00 26.38 26 VAL B C 1
ATOM 1091 O O . VAL B 1 26 ? 35.168 32.685 -25.896 1.00 27.71 26 VAL B O 1
ATOM 1095 N N . LYS B 1 27 ? 35.120 34.829 -25.184 1.00 25.05 27 LYS B N 1
ATOM 1096 C CA . LYS B 1 27 ? 36.535 35.075 -25.429 1.00 28.21 27 LYS B CA 1
ATOM 1097 C C . LYS B 1 27 ? 37.344 34.733 -24.194 1.00 29.39 27 LYS B C 1
ATOM 1098 O O . LYS B 1 27 ? 38.345 34.010 -24.275 1.00 28.68 27 LYS B O 1
ATOM 1104 N N . ASP B 1 28 ? 36.906 35.239 -23.043 1.00 25.20 28 ASP B N 1
ATOM 1105 C CA . ASP B 1 28 ? 37.607 34.992 -21.797 1.00 23.82 28 ASP B CA 1
ATOM 1106 C C . ASP B 1 28 ? 36.588 34.514 -20.757 1.00 22.17 28 ASP B C 1
ATOM 1107 O O . ASP B 1 28 ? 35.792 35.300 -20.245 1.00 20.50 28 ASP B O 1
ATOM 1112 N N . LYS B 1 29 ? 36.607 33.216 -20.460 1.00 21.11 29 LYS B N 1
ATOM 1113 C CA . LYS B 1 29 ? 35.643 32.638 -19.515 1.00 20.86 29 LYS B CA 1
ATOM 1114 C C . LYS B 1 29 ? 35.679 33.288 -18.129 1.00 19.46 29 LYS B C 1
ATOM 1115 O O . LYS B 1 29 ? 34.676 33.311 -17.432 1.00 19.46 29 LYS B O 1
ATOM 1121 N N . ASN B 1 30 ? 36.840 33.810 -17.740 1.00 19.58 30 ASN B N 1
ATOM 1122 C CA . ASN B 1 30 ? 37.001 34.426 -16.426 1.00 20.89 30 ASN B CA 1
ATOM 1123 C C . ASN B 1 30 ? 36.112 35.665 -16.281 1.00 18.88 30 ASN B C 1
ATOM 1124 O O . ASN B 1 30 ? 35.717 36.043 -15.174 1.00 19.33 30 ASN B O 1
ATOM 1129 N N . LYS B 1 31 ? 35.798 36.262 -17.420 1.00 18.79 31 LYS B N 1
ATOM 1130 C CA . LYS B 1 31 ? 35.026 37.504 -17.461 1.00 19.61 31 LYS B CA 1
ATOM 1131 C C . LYS B 1 31 ? 33.533 37.286 -17.595 1.00 19.33 31 LYS B C 1
ATOM 1132 O O . LYS B 1 31 ? 32.778 38.243 -17.762 1.00 17.63 31 LYS B O 1
ATOM 1138 N N . LEU B 1 32 ? 33.105 36.033 -17.485 1.00 18.37 32 LEU B N 1
ATOM 1139 C CA . LEU B 1 32 ? 31.723 35.657 -17.685 1.00 16.49 32 LEU B CA 1
ATOM 1140 C C . LEU B 1 32 ? 30.960 35.425 -16.374 1.00 17.94 32 LEU B C 1
ATOM 1141 O O . LEU B 1 32 ? 31.446 34.750 -15.464 1.00 17.60 32 LEU B O 1
ATOM 1146 N N . ALA B 1 33 ? 29.749 35.964 -16.300 1.00 16.74 33 ALA B N 1
ATOM 1147 C CA . ALA B 1 33 ? 28.951 35.886 -15.091 1.00 15.93 33 ALA B CA 1
ATOM 1148 C C . ALA B 1 33 ? 27.478 36.061 -15.403 1.00 16.65 33 ALA B C 1
ATOM 1149 O O . ALA B 1 33 ? 27.110 36.613 -16.455 1.00 15.91 33 ALA B O 1
ATOM 1151 N N . TRP B 1 34 ? 26.649 35.560 -14.496 1.00 15.81 34 TRP B N 1
ATOM 1152 C CA . TRP B 1 34 ? 25.229 35.846 -14.519 1.00 16.38 34 TRP B CA 1
ATOM 1153 C C . TRP B 1 34 ? 24.909 36.963 -13.535 1.00 17.02 34 TRP B C 1
ATOM 1154 O O . TRP B 1 34 ? 25.543 37.076 -12.456 1.00 18.61 34 TRP B O 1
ATOM 1165 N N . TYR B 1 35 ? 23.910 37.752 -13.926 1.00 15.83 35 TYR B N 1
ATOM 1166 C CA . TYR B 1 35 ? 23.404 38.915 -13.193 1.00 14.69 35 TYR B CA 1
ATOM 1167 C C . TYR B 1 35 ? 21.953 38.658 -12.909 1.00 13.84 35 TYR B C 1
ATOM 1168 O O . TYR B 1 35 ? 21.220 38.204 -13.797 1.00 17.08 35 TYR B O 1
ATOM 1177 N N . ARG B 1 36 ? 21.533 38.916 -11.667 1.00 13.45 36 ARG B N 1
ATOM 1178 C CA . ARG B 1 36 ? 20.147 38.735 -11.267 1.00 15.15 36 ARG B CA 1
ATOM 1179 C C . ARG B 1 36 ? 19.513 40.094 -10.966 1.00 14.34 36 ARG B C 1
ATOM 1180 O O . ARG B 1 36 ? 20.089 40.881 -10.222 1.00 16.50 36 ARG B O 1
ATOM 1188 N N . GLN B 1 37 ? 18.365 40.349 -11.572 1.00 17.62 37 GLN B N 1
ATOM 1189 C CA . GLN B 1 37 ? 17.611 41.566 -11.314 1.00 17.84 37 GLN B CA 1
ATOM 1190 C C . GLN B 1 37 ? 16.191 41.265 -10.809 1.00 16.13 37 GLN B C 1
ATOM 1191 O O . GLN B 1 37 ? 15.307 40.857 -11.560 1.00 17.93 37 GLN B O 1
ATOM 1197 N N . SER B 1 38 ? 15.986 41.456 -9.514 1.00 18.35 38 SER B N 1
ATOM 1198 C CA . SER B 1 38 ? 14.642 41.404 -8.944 1.00 20.89 38 SER B CA 1
ATOM 1199 C C . SER B 1 38 ? 13.837 42.596 -9.507 1.00 22.35 38 SER B C 1
ATOM 1200 O O . SER B 1 38 ? 14.423 43.636 -9.819 1.00 22.38 38 SER B O 1
ATOM 1203 N N . PHE B 1 39 ? 12.524 42.445 -9.676 1.00 24.48 39 PHE B N 1
ATOM 1204 C CA . PHE B 1 39 ? 11.744 43.526 -10.270 1.00 24.94 39 PHE B CA 1
ATOM 1205 C C . PHE B 1 39 ? 11.879 44.812 -9.458 1.00 25.27 39 PHE B C 1
ATOM 1206 O O . PHE B 1 39 ? 11.836 44.790 -8.230 1.00 23.25 39 PHE B O 1
ATOM 1214 N N . GLY B 1 40 ? 12.080 45.920 -10.170 1.00 23.19 40 GLY B N 1
ATOM 1215 C CA . GLY B 1 40 ? 12.272 47.226 -9.547 1.00 23.12 40 GLY B CA 1
ATOM 1216 C C . GLY B 1 40 ? 13.575 47.469 -8.816 1.00 21.63 40 GLY B C 1
ATOM 1217 O O . GLY B 1 40 ? 13.709 48.483 -8.143 1.00 22.57 40 GLY B O 1
ATOM 1218 N N . LYS B 1 41 ? 14.543 46.558 -8.968 1.00 22.13 41 LYS B N 1
ATOM 1219 C CA . LYS B 1 41 ? 15.888 46.698 -8.376 1.00 19.46 41 LYS B CA 1
ATOM 1220 C C . LYS B 1 41 ? 16.977 46.817 -9.441 1.00 18.13 41 LYS B C 1
ATOM 1221 O O . LYS B 1 41 ? 16.771 46.418 -10.576 1.00 18.05 41 LYS B O 1
ATOM 1227 N N . VAL B 1 42 ? 18.143 47.325 -9.040 1.00 17.17 42 VAL B N 1
ATOM 1228 C CA . VAL B 1 42 ? 19.327 47.346 -9.881 1.00 18.94 42 VAL B CA 1
ATOM 1229 C C . VAL B 1 42 ? 19.835 45.895 -10.022 1.00 18.47 42 VAL B C 1
ATOM 1230 O O . VAL B 1 42 ? 19.793 45.135 -9.047 1.00 19.74 42 VAL B O 1
ATOM 1234 N N . PRO B 1 43 ? 20.250 45.480 -11.239 1.00 17.42 43 PRO B N 1
ATOM 1235 C CA . PRO B 1 43 ? 20.805 44.128 -11.375 1.00 17.40 43 PRO B CA 1
ATOM 1236 C C . PRO B 1 43 ? 22.036 43.940 -10.492 1.00 17.08 43 PRO B C 1
ATOM 1237 O O . PRO B 1 43 ? 22.799 44.900 -10.252 1.00 17.29 43 PRO B O 1
ATOM 1241 N N . GLN B 1 44 ? 22.244 42.700 -10.042 1.00 18.42 44 GLN B N 1
ATOM 1242 C CA . GLN B 1 44 ? 23.391 42.376 -9.224 1.00 20.88 44 GLN B CA 1
ATOM 1243 C C . GLN B 1 44 ? 24.165 41.199 -9.799 1.00 19.42 44 GLN B C 1
ATOM 1244 O O . GLN B 1 44 ? 23.553 40.215 -10.185 1.00 19.79 44 GLN B O 1
ATOM 1250 N N . TYR B 1 45 ? 25.490 41.305 -9.776 1.00 19.11 45 TYR B N 1
ATOM 1251 C CA . TYR B 1 45 ? 26.384 40.176 -10.056 1.00 19.62 45 TYR B CA 1
ATOM 1252 C C . TYR B 1 45 ? 25.998 39.023 -9.127 1.00 20.14 45 TYR B C 1
ATOM 1253 O O . TYR B 1 45 ? 25.911 39.201 -7.901 1.00 18.38 45 TYR B O 1
ATOM 1262 N N . PHE B 1 46 ? 25.761 37.857 -9.718 1.00 20.50 46 PHE B N 1
ATOM 1263 C CA . PHE B 1 46 ? 25.141 36.743 -9.029 1.00 21.74 46 PHE B CA 1
ATOM 1264 C C . PHE B 1 46 ? 26.094 35.546 -8.883 1.00 22.18 46 PHE B C 1
ATOM 1265 O O . PHE B 1 46 ? 26.234 34.965 -7.798 1.00 21.57 46 PHE B O 1
ATOM 1273 N N . VAL B 1 47 ? 26.747 35.187 -9.984 1.00 20.68 47 VAL B N 1
ATOM 1274 C CA . VAL B 1 47 ? 27.636 34.025 -9.999 1.00 18.90 47 VAL B CA 1
ATOM 1275 C C . VAL B 1 47 ? 28.542 34.125 -11.212 1.00 17.88 47 VAL B C 1
ATOM 1276 O O . VAL B 1 47 ? 28.092 34.515 -12.293 1.00 17.75 47 VAL B O 1
ATOM 1280 N N . ARG B 1 48 ? 29.809 33.749 -11.041 1.00 14.98 48 ARG B N 1
ATOM 1281 C CA . ARG B 1 48 ? 30.756 33.834 -12.139 1.00 15.66 48 ARG B CA 1
ATOM 1282 C C . ARG B 1 48 ? 31.395 32.501 -12.460 1.00 16.15 48 ARG B C 1
ATOM 1283 O O . ARG B 1 48 ? 31.411 31.573 -11.637 1.00 15.51 48 ARG B O 1
ATOM 1291 N N . TYR B 1 49 ? 31.950 32.437 -13.666 1.00 16.81 49 TYR B N 1
ATOM 1292 C CA . TYR B 1 49 ? 32.801 31.316 -14.042 1.00 16.26 49 TYR B CA 1
ATOM 1293 C C . TYR B 1 49 ? 33.980 31.196 -13.073 1.00 16.41 49 TYR B C 1
ATOM 1294 O O . TYR B 1 49 ? 34.501 32.192 -12.571 1.00 16.27 49 TYR B O 1
ATOM 1303 N N . TYR B 1 50 ? 34.398 29.959 -12.824 1.00 16.35 50 TYR B N 1
ATOM 1304 C CA . TYR B 1 50 ? 35.524 29.710 -11.941 1.00 16.92 50 TYR B CA 1
ATOM 1305 C C . TYR B 1 50 ? 36.258 28.492 -12.487 1.00 17.23 50 TYR B C 1
ATOM 1306 O O . TYR B 1 50 ? 35.621 27.585 -13.039 1.00 14.26 50 TYR B O 1
ATOM 1315 N N . SER B 1 51 ? 37.583 28.501 -12.378 1.00 18.77 51 SER B N 1
ATOM 1316 C CA . SER B 1 51 ? 38.413 27.436 -12.952 1.00 19.98 51 SER B CA 1
ATOM 1317 C C . SER B 1 51 ? 38.462 26.261 -11.989 1.00 20.91 51 SER B C 1
ATOM 1318 O O . SER B 1 51 ? 39.482 26.035 -11.310 1.00 21.90 51 SER B O 1
ATOM 1321 N N . SER B 1 52 ? 37.348 25.551 -11.907 1.00 19.44 52 SER B N 1
ATOM 1322 C CA . SER B 1 52 ? 37.233 24.362 -11.073 1.00 18.50 52 SER B CA 1
ATOM 1323 C C . SER B 1 52 ? 36.399 23.339 -11.829 1.00 17.69 52 SER B C 1
ATOM 1324 O O . SER B 1 52 ? 35.831 23.637 -12.874 1.00 17.13 52 SER B O 1
ATOM 1327 N N . ASN B 1 53 ? 36.337 22.113 -11.315 1.00 16.83 53 ASN B N 1
ATOM 1328 C CA . ASN B 1 53 ? 35.454 21.110 -11.905 1.00 16.83 53 ASN B CA 1
ATOM 1329 C C . ASN B 1 53 ? 33.986 21.520 -12.011 1.00 16.37 53 ASN B C 1
ATOM 1330 O O . ASN B 1 53 ? 33.367 21.280 -13.050 1.00 17.23 53 ASN B O 1
ATOM 1335 N N . SER B 1 54 ? 33.455 22.155 -10.964 1.00 15.70 54 SER B N 1
ATOM 1336 C CA . SER B 1 54 ? 32.051 22.602 -10.980 1.00 17.09 54 SER B CA 1
ATOM 1337 C C . SER B 1 54 ? 31.903 23.770 -11.971 1.00 15.95 54 SER B C 1
ATOM 1338 O O . SER B 1 54 ? 30.886 23.880 -12.658 1.00 17.81 54 SER B O 1
ATOM 1341 N N . GLY B 1 55 ? 32.915 24.633 -12.003 1.00 17.13 55 GLY B N 1
ATOM 1342 C CA . GLY B 1 55 ? 33.030 25.671 -13.026 1.00 17.49 55 GLY B CA 1
ATOM 1343 C C . GLY B 1 55 ? 32.454 27.039 -12.660 1.00 16.98 55 GLY B C 1
ATOM 1344 O O . GLY B 1 55 ? 32.364 27.913 -13.527 1.00 16.14 55 GLY B O 1
ATOM 1345 N N . TYR B 1 56 ? 32.063 27.243 -11.400 1.00 18.85 56 TYR B N 1
ATOM 1346 C CA . TYR B 1 56 ? 31.422 28.512 -11.002 1.00 17.98 56 TYR B CA 1
ATOM 1347 C C . TYR B 1 56 ? 31.618 28.829 -9.540 1.00 22.21 56 TYR B C 1
ATOM 1348 O O . TYR B 1 56 ? 31.939 27.948 -8.728 1.00 19.80 56 TYR B O 1
ATOM 1357 N N . LYS B 1 57 ? 31.384 30.094 -9.214 1.00 21.52 57 LYS B N 1
ATOM 1358 C CA . LYS B 1 57 ? 31.480 30.570 -7.841 1.00 24.63 57 LYS B CA 1
ATOM 1359 C C . LYS B 1 57 ? 30.414 31.643 -7.655 1.00 24.14 57 LYS B C 1
ATOM 1360 O O . LYS B 1 57 ? 30.402 32.632 -8.391 1.00 21.22 57 LYS B O 1
ATOM 1366 N N . PHE B 1 58 ? 29.522 31.432 -6.685 1.00 22.95 58 PHE B N 1
ATOM 1367 C CA . PHE B 1 58 ? 28.521 32.433 -6.347 1.00 23.22 58 PHE B CA 1
ATOM 1368 C C . PHE B 1 58 ? 29.127 33.652 -5.674 1.00 23.83 58 PHE B C 1
ATOM 1369 O O . PHE B 1 58 ? 30.155 33.566 -4.999 1.00 24.51 58 PHE B O 1
ATOM 1377 N N . ALA B 1 59 ? 28.492 34.801 -5.896 1.00 24.53 59 ALA B N 1
ATOM 1378 C CA . ALA B 1 59 ? 28.831 36.030 -5.203 1.00 24.81 59 ALA B CA 1
ATOM 1379 C C . ALA B 1 59 ? 28.771 35.796 -3.693 1.00 27.12 59 ALA B C 1
ATOM 1380 O O . ALA B 1 59 ? 28.002 34.963 -3.218 1.0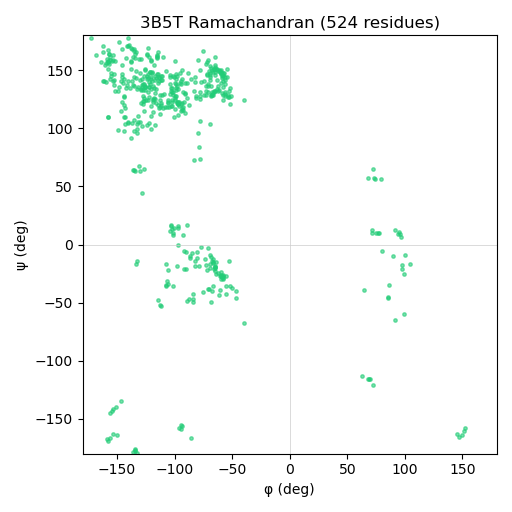0 25.68 59 ALA B O 1
ATOM 1382 N N . GLU B 1 60 ? 29.582 36.544 -2.958 1.00 32.85 60 GLU B N 1
ATOM 1383 C CA . GLU B 1 60 ? 29.622 36.447 -1.493 1.00 35.24 60 GLU B CA 1
ATOM 1384 C C . GLU B 1 60 ? 28.273 36.790 -0.864 1.00 36.11 60 GLU B C 1
ATOM 1385 O O . GLU B 1 60 ? 27.507 37.604 -1.392 1.00 33.90 60 GLU B O 1
ATOM 1391 N N . GLY B 1 61 ? 27.996 36.155 0.268 1.00 37.08 61 GLY B N 1
ATOM 1392 C CA . GLY B 1 61 ? 26.743 36.370 0.969 1.00 39.73 61 GLY B CA 1
ATOM 1393 C C . GLY B 1 61 ? 25.647 35.471 0.449 1.00 41.41 61 GLY B C 1
ATOM 1394 O O . GLY B 1 61 ? 24.800 35.017 1.237 1.00 40.39 61 GLY B O 1
ATOM 1395 N N . PHE B 1 62 ? 25.667 35.203 -0.868 1.00 42.91 62 PHE B N 1
ATOM 1396 C CA . PHE B 1 62 ? 24.609 34.413 -1.506 1.00 44.51 62 PHE B CA 1
ATOM 1397 C C . PHE B 1 62 ? 24.702 32.904 -1.285 1.00 45.00 62 PHE B C 1
ATOM 1398 O O . PHE B 1 62 ? 25.542 32.210 -1.867 1.00 44.68 62 PHE B O 1
ATOM 1406 N N . LYS B 1 63 ? 23.798 32.423 -0.438 1.00 45.77 63 LYS B N 1
ATOM 1407 C CA . LYS B 1 63 ? 23.549 31.012 -0.274 1.00 43.94 63 LYS B CA 1
ATOM 1408 C C . LYS B 1 63 ? 22.064 30.812 -0.476 1.00 44.42 63 LYS B C 1
ATOM 1409 O O . LYS B 1 63 ? 21.228 31.373 0.252 1.00 45.66 63 LYS B O 1
ATOM 1415 N N . ASP B 1 64 ? 21.741 30.086 -1.534 1.00 40.29 64 ASP B N 1
ATOM 1416 C CA . ASP B 1 64 ? 20.444 29.466 -1.672 1.00 38.66 64 ASP B CA 1
ATOM 1417 C C . ASP B 1 64 ? 20.758 28.236 -2.477 1.00 38.26 64 ASP B C 1
ATOM 1418 O O . ASP B 1 64 ? 20.939 28.305 -3.699 1.00 38.60 64 ASP B O 1
ATOM 1423 N N . SER B 1 65 ? 20.882 27.121 -1.761 1.00 35.43 65 SER B N 1
ATOM 1424 C CA . SER B 1 65 ? 21.308 25.847 -2.322 1.00 35.22 65 SER B CA 1
ATOM 1425 C C . SER B 1 65 ? 20.485 25.426 -3.546 1.00 32.72 65 SER B C 1
ATOM 1426 O O . SER B 1 65 ? 20.887 24.514 -4.268 1.00 32.83 65 SER B O 1
ATOM 1429 N N . ARG B 1 66 ? 19.341 26.079 -3.769 1.00 30.28 66 ARG B N 1
ATOM 1430 C CA . ARG B 1 66 ? 18.467 25.745 -4.895 1.00 27.41 66 ARG B CA 1
ATOM 1431 C C . ARG B 1 66 ? 19.090 26.203 -6.223 1.00 26.66 66 ARG B C 1
ATOM 1432 O O . ARG B 1 66 ? 18.767 25.672 -7.272 1.00 26.59 66 ARG B O 1
ATOM 1440 N N . PHE B 1 67 ? 19.999 27.175 -6.153 1.00 25.95 67 PHE B N 1
ATOM 1441 C CA . PHE B 1 67 ? 20.703 27.695 -7.339 1.00 24.42 67 PHE B CA 1
ATOM 1442 C C . PHE B 1 67 ? 22.009 26.954 -7.623 1.00 24.62 67 PHE B C 1
ATOM 1443 O O . PHE B 1 67 ? 22.852 26.806 -6.735 1.00 27.42 67 PHE B O 1
ATOM 1451 N N . SER B 1 68 ? 22.204 26.506 -8.861 1.00 21.46 68 SER B N 1
ATOM 1452 C CA . SER B 1 68 ? 23.515 26.042 -9.287 1.00 21.25 68 SER B CA 1
ATOM 1453 C C . SER B 1 68 ? 23.725 26.366 -10.778 1.00 21.53 68 SER B C 1
ATOM 1454 O O . SER B 1 68 ? 22.935 27.070 -11.394 1.00 19.00 68 SER B O 1
ATOM 1465 N N . THR B 1 70 ? 25.185 24.571 -14.660 1.00 22.64 70 THR B N 1
ATOM 1466 C CA . THR B 1 70 ? 25.783 23.530 -15.497 1.00 21.80 70 THR B CA 1
ATOM 1467 C C . THR B 1 70 ? 26.833 24.204 -16.367 1.00 21.00 70 THR B C 1
ATOM 1468 O O . THR B 1 70 ? 26.500 24.980 -17.267 1.00 20.07 70 THR B O 1
ATOM 1472 N N . VAL B 1 71 ? 28.098 23.914 -16.090 1.00 18.19 71 VAL B N 1
ATOM 1473 C CA . VAL B 1 71 ? 29.193 24.576 -16.749 1.00 18.77 71 VAL B CA 1
ATOM 1474 C C . VAL B 1 71 ? 30.089 23.536 -17.417 1.00 19.66 71 VAL B C 1
ATOM 1475 O O . VAL B 1 71 ? 30.580 22.614 -16.759 1.00 20.39 71 VAL B O 1
ATOM 1479 N N . ASN B 1 72 ? 30.296 23.693 -18.719 1.00 17.90 72 ASN B N 1
ATOM 1480 C CA . ASN B 1 72 ? 31.230 22.852 -19.460 1.00 17.55 72 ASN B CA 1
ATOM 1481 C C . ASN B 1 72 ? 31.761 23.613 -20.687 1.00 20.06 72 ASN B C 1
ATOM 1482 O O . ASN B 1 72 ? 31.629 24.844 -20.764 1.00 20.09 72 ASN B O 1
ATOM 1487 N N . ASP B 1 73 ? 32.343 22.903 -21.650 1.00 20.07 73 ASP B N 1
ATOM 1488 C CA . ASP B 1 73 ? 32.899 23.594 -22.817 1.00 22.63 73 ASP B CA 1
ATOM 1489 C C . ASP B 1 73 ? 31.861 24.218 -23.755 1.00 22.33 73 ASP B C 1
ATOM 1490 O O . ASP B 1 73 ? 32.217 25.091 -24.554 1.00 21.72 73 ASP B O 1
ATOM 1495 N N . GLN B 1 74 ? 30.596 23.797 -23.639 1.00 20.52 74 GLN B N 1
ATOM 1496 C CA . GLN B 1 74 ? 29.504 24.349 -24.446 1.00 22.06 74 GLN B CA 1
ATOM 1497 C C . GLN B 1 74 ? 28.559 25.277 -23.680 1.00 20.69 74 GLN B C 1
ATOM 1498 O O . GLN B 1 74 ? 27.995 26.206 -24.277 1.00 19.58 74 GLN B O 1
ATOM 1504 N N . LYS B 1 75 ? 28.369 25.021 -22.384 1.00 17.28 75 LYS B N 1
ATOM 1505 C CA . LYS B 1 75 ? 27.282 25.670 -21.641 1.00 16.02 75 LYS B CA 1
ATOM 1506 C C . LYS B 1 75 ? 27.751 26.435 -20.408 1.00 16.78 75 LYS B C 1
ATOM 1507 O O . LYS B 1 75 ? 28.712 26.030 -19.749 1.00 19.25 75 LYS B O 1
ATOM 1513 N N . PHE B 1 76 ? 27.070 27.549 -20.137 1.00 16.02 76 PHE B N 1
ATOM 1514 C CA . PHE B 1 76 ? 27.234 28.311 -18.897 1.00 16.35 76 PHE B CA 1
ATOM 1515 C C . PHE B 1 76 ? 25.811 28.532 -18.346 1.00 16.12 76 PHE B C 1
ATOM 1516 O O . PHE B 1 76 ? 25.323 29.667 -18.251 1.00 16.23 76 PHE B O 1
ATOM 1524 N N . ASP B 1 77 ? 25.138 27.435 -18.007 1.00 16.36 77 ASP B N 1
ATOM 1525 C CA . ASP B 1 77 ? 23.696 27.489 -17.750 1.00 15.17 77 ASP B CA 1
ATOM 1526 C C . ASP B 1 77 ? 23.370 27.643 -16.267 1.00 17.96 77 ASP B C 1
ATOM 1527 O O . ASP B 1 77 ? 23.990 26.998 -15.424 1.00 18.73 77 ASP B O 1
ATOM 1532 N N . LEU B 1 78 ? 22.381 28.475 -15.971 1.00 16.43 78 LEU B N 1
ATOM 1533 C CA . LEU B 1 78 ? 21.959 28.720 -14.589 1.00 16.72 78 LEU B CA 1
ATOM 1534 C C . LEU B 1 78 ? 20.692 27.914 -14.213 1.00 16.58 78 LEU B C 1
ATOM 1535 O O . LEU B 1 78 ? 19.648 28.050 -14.847 1.00 19.01 78 LEU B O 1
ATOM 1540 N N . ASN B 1 79 ? 20.784 27.121 -13.139 1.00 17.36 79 ASN B N 1
ATOM 1541 C CA . ASN B 1 79 ? 19.736 26.193 -12.700 1.00 18.32 79 ASN B CA 1
ATOM 1542 C C . ASN B 1 79 ? 19.091 26.627 -11.390 1.00 17.71 79 ASN B C 1
ATOM 1543 O O . ASN B 1 79 ? 19.786 27.121 -10.510 1.00 20.27 79 ASN B O 1
ATOM 1548 N N . ILE B 1 80 ? 17.777 26.441 -11.274 1.00 19.86 80 ILE B N 1
ATOM 1549 C CA . ILE B 1 80 ? 17.081 26.551 -9.969 1.00 21.03 80 ILE B CA 1
ATOM 1550 C C . ILE B 1 80 ? 16.262 25.277 -9.771 1.00 21.65 80 ILE B C 1
ATOM 1551 O O . ILE B 1 80 ? 15.435 24.944 -10.599 1.00 22.40 80 ILE B O 1
ATOM 1556 N N . ILE B 1 81 ? 16.444 24.623 -8.636 1.00 27.55 81 ILE B N 1
ATOM 1557 C CA . ILE B 1 81 ? 15.606 23.476 -8.260 1.00 30.68 81 ILE B CA 1
ATOM 1558 C C . ILE B 1 81 ? 14.475 23.896 -7.308 1.00 30.16 81 ILE B C 1
ATOM 1559 O O . ILE B 1 81 ? 14.733 24.442 -6.239 1.00 33.31 81 ILE B O 1
ATOM 1564 N N . GLY B 1 82 ? 13.233 23.641 -7.700 1.00 31.13 82 GLY B N 1
ATOM 1565 C CA . GLY B 1 82 ? 12.071 23.976 -6.872 1.00 30.96 82 GLY B CA 1
ATOM 1566 C C . GLY B 1 82 ? 11.812 25.474 -6.847 1.00 31.09 82 GLY B C 1
ATOM 1567 O O . GLY B 1 82 ? 11.757 26.091 -5.781 1.00 32.20 82 GLY B O 1
ATOM 1568 N N . THR B 1 83 ? 11.625 26.060 -8.024 1.00 29.78 83 THR B N 1
ATOM 1569 C CA . THR B 1 83 ? 11.481 27.508 -8.136 1.00 29.68 83 THR B CA 1
ATOM 1570 C C . THR B 1 83 ? 10.280 28.030 -7.320 1.00 31.78 83 THR B C 1
ATOM 1571 O O . THR B 1 83 ? 9.277 27.323 -7.121 1.00 30.86 83 THR B O 1
ATOM 1575 N N . ARG B 1 84 ? 10.406 29.249 -6.811 1.00 31.98 84 ARG B N 1
ATOM 1576 C CA . ARG B 1 84 ? 9.264 29.906 -6.177 1.00 34.55 84 ARG B CA 1
ATOM 1577 C C . ARG B 1 84 ? 9.186 31.381 -6.536 1.00 34.15 84 ARG B C 1
ATOM 1578 O O . ARG B 1 84 ? 10.105 31.928 -7.149 1.00 31.94 84 ARG B O 1
ATOM 1586 N N . GLU B 1 85 ? 8.080 32.010 -6.142 1.00 33.06 85 GLU B N 1
ATOM 1587 C CA . GLU B 1 85 ? 7.757 33.377 -6.512 1.00 34.03 85 GLU B CA 1
ATOM 1588 C C . GLU B 1 85 ? 8.924 34.356 -6.342 1.00 32.06 85 GLU B C 1
ATOM 1589 O O . GLU B 1 85 ? 9.134 35.209 -7.205 1.00 30.14 85 GLU B O 1
ATOM 1595 N N . ASP B 1 86 ? 9.680 34.190 -5.254 1.00 31.45 86 ASP B N 1
ATOM 1596 C CA . ASP B 1 86 ? 10.842 35.028 -4.910 1.00 33.61 86 ASP B CA 1
ATOM 1597 C C . ASP B 1 86 ? 11.922 35.019 -5.985 1.00 32.18 86 ASP B C 1
ATOM 1598 O O . ASP B 1 86 ? 12.707 35.972 -6.090 1.00 31.72 86 ASP B O 1
ATOM 1603 N N . ASP B 1 87 ? 11.996 33.915 -6.733 1.00 29.07 87 ASP B N 1
ATOM 1604 C CA . ASP B 1 87 ? 12.999 33.736 -7.789 1.00 27.31 87 ASP B CA 1
ATOM 1605 C C . ASP B 1 87 ? 12.709 34.578 -9.012 1.00 27.14 87 ASP B C 1
ATOM 1606 O O . ASP B 1 87 ? 13.596 34.773 -9.872 1.00 27.09 87 ASP B O 1
ATOM 1611 N N . GLY B 1 88 ? 11.464 35.042 -9.114 1.00 24.10 88 GLY B N 1
ATOM 1612 C CA . GLY B 1 88 ? 11.010 35.794 -10.270 1.00 23.42 88 GLY B CA 1
ATOM 1613 C C . GLY B 1 88 ? 11.900 36.996 -10.542 1.00 23.11 88 GLY B C 1
ATOM 1614 O O . GLY B 1 88 ? 12.413 37.621 -9.623 1.00 23.20 88 GLY B O 1
ATOM 1615 N N . GLY B 1 89 ? 12.098 37.299 -11.820 1.00 21.98 89 GLY B N 1
ATOM 1616 C CA . GLY B 1 89 ? 12.898 38.471 -12.189 1.00 22.26 89 GLY B CA 1
ATOM 1617 C C . GLY B 1 89 ? 13.567 38.246 -13.524 1.00 21.93 89 GLY B C 1
ATOM 1618 O O . GLY B 1 89 ? 13.137 37.403 -14.301 1.00 22.86 89 GLY B O 1
ATOM 1619 N N . GLU B 1 90 ? 14.609 39.021 -13.793 1.00 20.92 90 GLU B N 1
ATOM 1620 C CA . GLU B 1 90 ? 15.345 38.889 -15.037 1.00 20.08 90 GLU B CA 1
ATOM 1621 C C . GLU B 1 90 ? 16.797 38.537 -14.743 1.00 18.39 90 GLU B C 1
ATOM 1622 O O . GLU B 1 90 ? 17.399 39.031 -13.791 1.00 20.79 90 GLU B O 1
ATOM 1628 N N . TYR B 1 91 ? 17.350 37.652 -15.560 1.00 16.80 91 TYR B N 1
ATOM 1629 C CA . TYR B 1 91 ? 18.691 37.144 -15.340 1.00 16.74 91 TYR B CA 1
ATOM 1630 C C . TYR B 1 91 ? 19.427 37.361 -16.644 1.00 15.99 91 TYR B C 1
ATOM 1631 O O . TYR B 1 91 ? 18.893 37.032 -17.709 1.00 15.41 91 TYR B O 1
ATOM 1640 N N . PHE B 1 92 ? 20.637 37.900 -16.551 1.00 15.43 92 PHE B N 1
ATOM 1641 C CA . PHE B 1 92 ? 21.405 38.236 -17.739 1.00 15.30 92 PHE B CA 1
ATOM 1642 C C . PHE B 1 92 ? 22.772 37.599 -17.661 1.00 15.58 92 PHE B C 1
ATOM 1643 O O . PHE B 1 92 ? 23.419 37.635 -16.610 1.00 16.09 92 PHE B O 1
ATOM 1651 N N . CYS B 1 93 ? 23.223 37.059 -18.788 1.00 14.75 93 CYS B N 1
ATOM 1652 C CA . CYS B 1 93 ? 24.549 36.471 -18.880 1.00 15.58 93 CYS B CA 1
ATOM 1653 C C . CYS B 1 93 ? 25.419 37.437 -19.674 1.00 16.74 93 CYS B C 1
ATOM 1654 O O . CYS B 1 93 ? 25.088 37.787 -20.818 1.00 17.54 93 CYS B O 1
ATOM 1657 N N . GLY B 1 94 ? 26.510 37.885 -19.064 1.00 15.00 94 GLY B N 1
ATOM 1658 C CA . GLY B 1 94 ? 27.376 38.889 -19.681 1.00 18.05 94 GLY B CA 1
ATOM 1659 C C . GLY B 1 94 ? 28.852 38.607 -19.524 1.00 17.63 94 GLY B C 1
ATOM 1660 O O . GLY B 1 94 ? 29.286 38.013 -18.521 1.00 16.44 94 GLY B O 1
ATOM 1661 N N . GLU B 1 95 ? 29.620 39.075 -20.503 1.00 17.60 95 GLU B N 1
ATOM 1662 C CA . GLU B 1 95 ? 31.073 38.978 -20.483 1.00 16.99 95 GLU B CA 1
ATOM 1663 C C . GLU B 1 95 ? 31.701 40.368 -20.497 1.00 18.10 95 GLU B C 1
ATOM 1664 O O . GLU B 1 95 ? 31.442 41.182 -21.409 1.00 16.94 95 GLU B O 1
ATOM 1670 N N . VAL B 1 96 ? 32.518 40.652 -19.483 1.00 17.50 96 VAL B N 1
ATOM 1671 C CA . VAL B 1 96 ? 33.300 41.890 -19.464 1.00 18.70 96 VAL B CA 1
ATOM 1672 C C . VAL B 1 96 ? 34.323 41.906 -20.599 1.00 22.36 96 VAL B C 1
ATOM 1673 O O . VAL B 1 96 ? 35.019 40.913 -20.839 1.00 21.40 96 VAL B O 1
ATOM 1677 N N . GLU B 1 97 ? 34.364 43.025 -21.317 1.00 23.89 97 GLU B N 1
ATOM 1678 C CA . GLU B 1 97 ? 35.282 43.233 -22.426 1.00 29.38 97 GLU B CA 1
ATOM 1679 C C . GLU B 1 97 ? 35.803 44.668 -22.297 1.00 29.17 97 GLU B C 1
ATOM 1680 O O . GLU B 1 97 ? 35.159 45.613 -22.764 1.00 31.03 97 GLU B O 1
ATOM 1686 N N . GLY B 1 98 ? 36.926 44.837 -21.607 1.00 29.02 98 GLY B N 1
ATOM 1687 C CA . GLY B 1 98 ? 37.525 46.165 -21.413 1.00 27.48 98 GLY B CA 1
ATOM 1688 C C . GLY B 1 98 ? 36.714 47.089 -20.512 1.00 25.70 98 GLY B C 1
ATOM 1689 O O . GLY B 1 98 ? 36.539 46.815 -19.327 1.00 25.23 98 GLY B O 1
ATOM 1690 N N . ASN B 1 99 ? 36.223 48.189 -21.086 1.00 22.89 99 ASN B N 1
ATOM 1691 C CA . ASN B 1 99 ? 35.513 49.225 -20.319 1.00 22.75 99 ASN B CA 1
ATOM 1692 C C . ASN B 1 99 ? 34.042 48.914 -20.072 1.00 20.53 99 ASN B C 1
ATOM 1693 O O . ASN B 1 99 ? 33.401 49.575 -19.247 1.00 21.48 99 ASN B O 1
ATOM 1698 N N . THR B 1 100 ? 33.512 47.933 -20.795 1.00 18.63 100 THR B N 1
ATOM 1699 C CA . THR B 1 100 ? 32.076 47.649 -20.752 1.00 18.54 100 THR B CA 1
ATOM 1700 C C . THR B 1 100 ? 31.813 46.155 -20.640 1.00 18.39 100 THR B C 1
ATOM 1701 O O . THR B 1 100 ? 32.702 45.339 -20.885 1.00 19.08 100 THR B O 1
ATOM 1705 N N . ILE B 1 101 ? 30.580 45.815 -20.309 1.00 17.88 101 ILE B N 1
ATOM 1706 C CA . ILE B 1 101 ? 30.135 44.431 -20.346 1.00 16.72 101 ILE B CA 1
ATOM 1707 C C . ILE B 1 101 ? 29.258 44.199 -21.575 1.00 18.66 101 ILE B C 1
ATOM 1708 O O . ILE B 1 101 ? 28.502 45.084 -22.016 1.00 18.46 101 ILE B O 1
ATOM 1713 N N . LYS B 1 102 ? 29.363 43.022 -22.161 1.00 16.59 102 LYS B N 1
ATOM 1714 C CA . LYS B 1 102 ? 28.380 42.710 -23.156 1.00 20.29 102 LYS B CA 1
ATOM 1715 C C . LYS B 1 102 ? 27.527 41.507 -22.777 1.00 19.33 102 LYS B C 1
ATOM 1716 O O . LYS B 1 102 ? 28.047 40.428 -22.473 1.00 17.54 102 LYS B O 1
ATOM 1722 N N . PHE B 1 103 ? 26.216 41.720 -22.781 1.00 18.69 103 PHE B N 1
ATOM 1723 C CA . PHE B 1 103 ? 25.284 40.693 -22.381 1.00 21.18 103 PHE B CA 1
ATOM 1724 C C . PHE B 1 103 ? 24.891 39.911 -23.601 1.00 21.66 103 PHE B C 1
ATOM 1725 O O . PHE B 1 103 ? 24.521 40.490 -24.628 1.00 22.45 103 PHE B O 1
ATOM 1733 N N . THR B 1 104 ? 24.978 38.597 -23.503 1.00 20.23 104 THR B N 1
ATOM 1734 C CA . THR B 1 104 ? 24.751 37.763 -24.670 1.00 21.94 104 THR B CA 1
ATOM 1735 C C . THR B 1 104 ? 23.444 37.008 -24.620 1.00 21.13 104 THR B C 1
ATOM 1736 O O . THR B 1 104 ? 22.966 36.508 -25.646 1.00 21.67 104 THR B O 1
ATOM 1740 N N . SER B 1 105 ? 22.874 36.924 -23.424 1.00 18.88 105 SER B N 1
ATOM 1741 C CA . SER B 1 105 ? 21.632 36.224 -23.225 1.00 18.05 105 SER B CA 1
ATOM 1742 C C . SER B 1 105 ? 20.930 36.721 -21.976 1.00 17.58 105 SER B C 1
ATOM 1743 O O . SER B 1 105 ? 21.562 37.218 -21.051 1.00 18.64 105 SER B O 1
ATOM 1746 N N . GLY B 1 106 ? 19.616 36.554 -21.950 1.00 17.54 106 GLY B N 1
ATOM 1747 C CA . GLY B 1 106 ? 18.840 36.865 -20.773 1.00 16.75 106 GLY B CA 1
ATOM 1748 C C . GLY B 1 106 ? 17.525 36.133 -20.744 1.00 19.63 106 GLY B C 1
ATOM 1749 O O . GLY B 1 106 ? 16.956 35.805 -21.796 1.00 18.56 106 GLY B O 1
ATOM 1750 N N . THR B 1 107 ? 17.044 35.878 -19.529 1.00 21.39 107 THR B N 1
ATOM 1751 C CA . THR B 1 107 ? 15.773 35.213 -19.333 1.00 22.20 107 THR B CA 1
ATOM 1752 C C . THR B 1 107 ? 14.945 35.974 -18.311 1.00 21.65 107 THR B C 1
ATOM 1753 O O . THR B 1 107 ? 15.470 36.398 -17.274 1.00 20.77 107 THR B O 1
ATOM 1757 N N . ARG B 1 108 ? 13.663 36.148 -18.623 1.00 22.21 108 ARG B N 1
ATOM 1758 C CA . ARG B 1 108 ? 12.695 36.623 -17.644 1.00 23.64 108 ARG B CA 1
ATOM 1759 C C . ARG B 1 108 ? 11.979 35.399 -17.076 1.00 22.92 108 ARG B C 1
ATOM 1760 O O . ARG B 1 108 ? 11.356 34.624 -17.808 1.00 24.95 108 ARG B O 1
ATOM 1768 N N . LEU B 1 109 ? 12.092 35.242 -15.775 1.00 22.09 109 LEU B N 1
ATOM 1769 C CA . LEU B 1 109 ? 11.454 34.151 -15.079 1.00 24.72 109 LEU B CA 1
ATOM 1770 C C . LEU B 1 109 ? 10.223 34.741 -14.400 1.00 25.62 109 LEU B C 1
ATOM 1771 O O . LEU B 1 109 ? 10.337 35.675 -13.612 1.00 25.19 109 LEU B O 1
ATOM 1776 N N . GLN B 1 110 ? 9.054 34.189 -14.718 1.00 27.94 110 GLN B N 1
ATOM 1777 C CA . GLN B 1 110 ? 7.790 34.734 -14.228 1.00 28.80 110 GLN B CA 1
ATOM 1778 C C . GLN B 1 110 ? 6.781 33.637 -13.871 1.00 31.88 110 GLN B C 1
ATOM 1779 O O . GLN B 1 110 ? 6.894 32.486 -14.325 1.00 30.68 110 GLN B O 1
ATOM 1785 N N . PHE B 1 111 ? 5.793 34.019 -13.064 1.00 34.15 111 PHE B N 1
ATOM 1786 C CA . PHE B 1 111 ? 4.797 33.088 -12.541 1.00 36.04 111 PHE B CA 1
ATOM 1787 C C . PHE B 1 111 ? 3.386 33.484 -12.978 1.00 37.96 111 PHE B C 1
ATOM 1788 O O . PHE B 1 111 ? 3.162 34.588 -13.492 1.00 39.58 111 PHE B O 1
ATOM 1805 N N . ASP C 1 2 ? 61.522 17.554 15.527 1.00 43.22 2 ASP C N 1
ATOM 1806 C CA . ASP C 1 2 ? 62.417 16.670 14.824 1.00 35.56 2 ASP C CA 1
ATOM 1807 C C . ASP C 1 2 ? 62.081 16.624 13.347 1.00 31.00 2 ASP C C 1
ATOM 1808 O O . ASP C 1 2 ? 60.916 16.610 12.958 1.00 26.64 2 ASP C O 1
ATOM 1813 N N . ILE C 1 3 ? 63.128 16.634 12.538 1.00 29.09 3 ILE C N 1
ATOM 1814 C CA . ILE C 1 3 ? 62.987 16.667 11.088 1.00 30.71 3 ILE C CA 1
ATOM 1815 C C . ILE C 1 3 ? 62.618 15.253 10.623 1.00 30.03 3 ILE C C 1
ATOM 1816 O O . ILE C 1 3 ? 63.257 14.286 11.023 1.00 32.17 3 ILE C O 1
ATOM 1821 N N . LYS C 1 4 ? 61.546 15.142 9.844 1.00 29.18 4 LYS C N 1
ATOM 1822 C CA . LYS C 1 4 ? 61.058 13.853 9.332 1.00 28.16 4 LYS C CA 1
ATOM 1823 C C . LYS C 1 4 ? 61.635 13.564 7.939 1.00 27.88 4 LYS C C 1
ATOM 1824 O O . LYS C 1 4 ? 61.936 14.492 7.171 1.00 23.59 4 LYS C O 1
ATOM 1830 N N . GLU C 1 5 ? 61.816 12.286 7.609 1.00 25.61 5 GLU C N 1
ATOM 1831 C CA . GLU C 1 5 ? 62.194 11.957 6.236 1.00 24.29 5 GLU C CA 1
ATOM 1832 C C . GLU C 1 5 ? 61.008 11.766 5.314 1.00 19.53 5 GLU C C 1
ATOM 1833 O O . GLU C 1 5 ? 59.949 11.291 5.712 1.00 17.32 5 GLU C O 1
ATOM 1839 N N . LEU C 1 6 ? 61.234 12.129 4.062 1.00 17.15 6 LEU C N 1
ATOM 1840 C CA . LEU C 1 6 ? 60.318 11.794 3.003 1.00 17.47 6 LEU C CA 1
ATOM 1841 C C . LEU C 1 6 ? 60.367 10.307 2.755 1.00 15.75 6 LEU C C 1
ATOM 1842 O O . LEU C 1 6 ? 61.426 9.669 2.878 1.00 17.15 6 LEU C O 1
ATOM 1847 N N . HIS C 1 7 ? 59.209 9.783 2.400 1.00 15.62 7 HIS C N 1
ATOM 1848 C CA . HIS C 1 7 ? 59.096 8.480 1.796 1.00 17.40 7 HIS C CA 1
ATOM 1849 C C . HIS C 1 7 ? 59.580 8.632 0.370 1.00 20.16 7 HIS C C 1
ATOM 1850 O O . HIS C 1 7 ? 59.150 9.549 -0.341 1.00 22.27 7 HIS C O 1
ATOM 1857 N N . VAL C 1 8 ? 60.499 7.773 -0.045 1.00 17.52 8 VAL C N 1
ATOM 1858 C CA . VAL C 1 8 ? 61.019 7.851 -1.392 1.00 17.68 8 VAL C CA 1
ATOM 1859 C C . VAL C 1 8 ? 60.468 6.664 -2.167 1.00 19.90 8 VAL C C 1
ATOM 1860 O O . VAL C 1 8 ? 60.710 5.508 -1.776 1.00 18.52 8 VAL C O 1
ATOM 1864 N N . LYS C 1 9 ? 59.707 6.961 -3.223 1.00 16.78 9 LYS C N 1
ATOM 1865 C CA . LYS C 1 9 ? 59.061 5.942 -4.061 1.00 20.00 9 LYS C CA 1
ATOM 1866 C C . LYS C 1 9 ? 59.678 5.966 -5.431 1.00 18.99 9 LYS C C 1
ATOM 1867 O O . LYS C 1 9 ? 59.609 6.981 -6.123 1.00 18.55 9 LYS C O 1
ATOM 1873 N N . THR C 1 10 ? 60.303 4.860 -5.812 1.00 17.29 10 THR C N 1
ATOM 1874 C CA . THR C 1 10 ? 60.838 4.738 -7.153 1.00 17.97 10 THR C CA 1
ATOM 1875 C C . THR C 1 10 ? 59.746 4.066 -7.963 1.00 17.97 10 THR C C 1
ATOM 1876 O O . THR C 1 10 ? 59.351 2.931 -7.667 1.00 18.22 10 THR C O 1
ATOM 1880 N N . VAL C 1 11 ? 59.237 4.758 -8.974 1.00 14.54 11 VAL C N 1
ATOM 1881 C CA . VAL C 1 11 ? 58.093 4.246 -9.712 1.00 17.11 11 VAL C CA 1
ATOM 1882 C C . VAL C 1 11 ? 58.396 4.124 -11.197 1.00 16.43 11 VAL C C 1
ATOM 1883 O O . VAL C 1 11 ? 59.425 4.633 -11.666 1.00 17.66 11 VAL C O 1
ATOM 1887 N N . LYS C 1 12 ? 57.512 3.457 -11.932 1.00 17.63 12 LYS C N 1
ATOM 1888 C CA . LYS C 1 12 ? 57.661 3.325 -13.376 1.00 16.73 12 LYS C CA 1
ATOM 1889 C C . LYS C 1 12 ? 56.475 3.940 -14.111 1.00 15.81 12 LYS C C 1
ATOM 1890 O O . LYS C 1 12 ? 55.350 3.932 -13.611 1.00 15.97 12 LYS C O 1
ATOM 1896 N N . ARG C 1 13 ? 56.734 4.474 -15.301 1.00 16.46 13 ARG C N 1
ATOM 1897 C CA . ARG C 1 13 ? 55.678 5.032 -16.137 1.00 16.42 13 ARG C CA 1
ATOM 1898 C C . ARG C 1 13 ? 54.541 4.034 -16.328 1.00 18.45 13 ARG C C 1
ATOM 1899 O O . ARG C 1 13 ? 54.748 2.934 -16.841 1.00 19.25 13 ARG C O 1
ATOM 1907 N N . GLY C 1 14 ? 53.341 4.425 -15.913 1.00 15.83 14 GLY C N 1
ATOM 1908 C CA . GLY C 1 14 ? 52.170 3.546 -16.004 1.00 16.89 14 GLY C CA 1
ATOM 1909 C C . GLY C 1 14 ? 51.780 2.851 -14.710 1.00 16.66 14 GLY C C 1
ATOM 1910 O O . GLY C 1 14 ? 50.717 2.236 -14.630 1.00 18.17 14 GLY C O 1
ATOM 1911 N N . GLU C 1 15 ? 52.631 2.960 -13.698 1.00 15.37 15 GLU C N 1
ATOM 1912 C CA . GLU C 1 15 ? 52.322 2.442 -12.358 1.00 15.27 15 GLU C CA 1
ATOM 1913 C C . GLU C 1 15 ? 51.204 3.275 -11.721 1.00 14.71 15 GLU C C 1
ATOM 1914 O O . GLU C 1 15 ? 51.042 4.453 -12.047 1.00 14.43 15 GLU C O 1
ATOM 1920 N N . ASN C 1 16 ? 50.417 2.667 -10.831 1.00 12.93 16 ASN C N 1
ATOM 1921 C CA . ASN C 1 16 ? 49.462 3.452 -10.040 1.00 14.32 16 ASN C CA 1
ATOM 1922 C C . ASN C 1 16 ? 50.054 3.717 -8.678 1.00 16.33 16 ASN C C 1
ATOM 1923 O O . ASN C 1 16 ? 50.599 2.791 -8.070 1.00 17.07 16 ASN C O 1
ATOM 1928 N N . VAL C 1 17 ? 49.981 4.970 -8.220 1.00 15.50 17 VAL C N 1
ATOM 1929 C CA . VAL C 1 17 ? 50.691 5.387 -6.991 1.00 16.65 17 VAL C CA 1
ATOM 1930 C C . VAL C 1 17 ? 49.720 5.902 -5.927 1.00 14.07 17 VAL C C 1
ATOM 1931 O O . VAL C 1 17 ? 48.675 6.495 -6.239 1.00 15.87 17 VAL C O 1
ATOM 1935 N N . THR C 1 18 ? 50.063 5.676 -4.660 1.00 13.60 18 THR C N 1
ATOM 1936 C CA . THR C 1 18 ? 49.321 6.234 -3.555 1.00 14.18 18 THR C CA 1
ATOM 1937 C C . THR C 1 18 ? 50.353 6.795 -2.589 1.00 15.35 18 THR C C 1
ATOM 1938 O O . THR C 1 18 ? 51.310 6.104 -2.214 1.00 15.31 18 THR C O 1
ATOM 1950 N N . GLU C 1 20 ? 50.748 8.661 1.147 1.00 14.82 20 GLU C N 1
ATOM 1951 C CA . GLU C 1 20 ? 49.960 8.560 2.355 1.00 16.50 20 GLU C CA 1
ATOM 1952 C C . GLU C 1 20 ? 50.056 9.765 3.289 1.00 16.08 20 GLU C C 1
ATOM 1953 O O . GLU C 1 20 ? 51.107 10.374 3.438 1.00 17.23 20 GLU C O 1
ATOM 1959 N N . CYS C 1 21 ? 48.929 10.090 3.886 1.00 15.86 21 CYS C N 1
ATOM 1960 C CA . CYS C 1 21 ? 48.827 11.087 4.934 1.00 17.24 21 CYS C CA 1
ATOM 1961 C C . CYS C 1 21 ? 47.771 10.620 5.932 1.00 19.22 21 CYS C C 1
ATOM 1962 O O . CYS C 1 21 ? 46.650 10.243 5.563 1.00 18.60 21 CYS C O 1
ATOM 1965 N N . SER C 1 22 ? 48.141 10.590 7.207 1.00 22.99 22 SER C N 1
ATOM 1966 C CA . SER C 1 22 ? 47.222 10.076 8.225 1.00 26.43 22 SER C CA 1
ATOM 1967 C C . SER C 1 22 ? 46.249 11.137 8.741 1.00 28.32 22 SER C C 1
ATOM 1968 O O . SER C 1 22 ? 46.646 12.255 9.075 1.00 30.73 22 SER C O 1
ATOM 1979 N N . SER C 1 24 ? 44.553 10.504 11.423 1.00 37.80 24 SER C N 1
ATOM 1980 C CA . SER C 1 24 ? 44.679 10.233 12.844 1.00 40.53 24 SER C CA 1
ATOM 1981 C C . SER C 1 24 ? 45.260 11.398 13.623 1.00 39.86 24 SER C C 1
ATOM 1982 O O . SER C 1 24 ? 44.792 11.713 14.719 1.00 38.95 24 SER C O 1
ATOM 1985 N N . LYS C 1 25 ? 46.247 12.061 13.027 1.00 37.46 25 LYS C N 1
ATOM 1986 C CA . LYS C 1 25 ? 47.002 13.089 13.710 1.00 34.91 25 LYS C CA 1
ATOM 1987 C C . LYS C 1 25 ? 46.495 14.499 13.420 1.00 32.05 25 LYS C C 1
ATOM 1988 O O . LYS C 1 25 ? 47.031 15.470 13.947 1.00 30.85 25 LYS C O 1
ATOM 1994 N N . VAL C 1 26 ? 45.463 14.605 12.586 1.00 28.03 26 VAL C N 1
ATOM 1995 C CA . VAL C 1 26 ? 44.995 15.898 12.114 1.00 26.48 26 VAL C CA 1
ATOM 1996 C C . VAL C 1 26 ? 44.066 16.548 13.130 1.00 26.80 26 VAL C C 1
ATOM 1997 O O . VAL C 1 26 ? 43.134 15.913 13.639 1.00 27.74 26 VAL C O 1
ATOM 2001 N N . LYS C 1 27 ? 44.325 17.823 13.416 1.00 26.75 27 LYS C N 1
ATOM 2002 C CA . LYS C 1 27 ? 43.529 18.589 14.373 1.00 27.90 27 LYS C CA 1
ATOM 2003 C C . LYS C 1 27 ? 42.266 19.182 13.746 1.00 26.39 27 LYS C C 1
ATOM 2004 O O . LYS C 1 27 ? 41.170 19.042 14.287 1.00 27.53 27 LYS C O 1
ATOM 2010 N N . ASP C 1 28 ? 42.420 19.852 12.610 1.00 22.77 28 ASP C N 1
ATOM 2011 C CA . ASP C 1 28 ? 41.302 20.481 11.943 1.00 21.43 28 ASP C CA 1
ATOM 2012 C C . ASP C 1 28 ? 41.388 20.090 10.468 1.00 22.10 28 ASP C C 1
ATOM 2013 O O . ASP C 1 28 ? 42.207 20.623 9.716 1.00 18.93 28 ASP C O 1
ATOM 2018 N N . LYS C 1 29 ? 40.527 19.152 10.075 1.00 20.73 29 LYS C N 1
ATOM 2019 C CA . LYS C 1 29 ? 40.567 18.616 8.707 1.00 20.89 29 LYS C CA 1
ATOM 2020 C C . LYS C 1 29 ? 40.399 19.699 7.642 1.00 18.88 29 LYS C C 1
ATOM 2021 O O . LYS C 1 29 ? 40.890 19.548 6.534 1.00 20.89 29 LYS C O 1
ATOM 2027 N N . ASN C 1 30 ? 39.680 20.762 7.965 1.00 19.55 30 ASN C N 1
ATOM 2028 C CA . ASN C 1 30 ? 39.462 21.839 7.015 1.00 21.07 30 ASN C CA 1
ATOM 2029 C C . ASN C 1 30 ? 40.780 22.484 6.552 1.00 19.57 30 ASN C C 1
ATOM 2030 O O . ASN C 1 30 ? 40.867 22.960 5.429 1.00 19.19 30 ASN C O 1
ATOM 2035 N N . LYS C 1 31 ? 41.810 22.410 7.402 1.00 18.37 31 LYS C N 1
ATOM 2036 C CA . LYS C 1 31 ? 43.087 23.063 7.146 1.00 15.78 31 LYS C CA 1
ATOM 2037 C C . LYS C 1 31 ? 44.118 22.096 6.526 1.00 15.45 31 LYS C C 1
ATOM 2038 O O . LYS C 1 31 ? 45.316 22.412 6.454 1.00 14.04 31 LYS C O 1
ATOM 2044 N N . LEU C 1 32 ? 43.646 20.944 6.043 1.00 16.07 32 LEU C N 1
ATOM 2045 C CA . LEU C 1 32 ? 44.533 19.895 5.535 1.00 13.14 32 LEU C CA 1
ATOM 2046 C C . LEU C 1 32 ? 44.547 19.864 4.015 1.00 15.22 32 LEU C C 1
ATOM 2047 O O . LEU C 1 32 ? 43.493 19.932 3.372 1.00 14.41 32 LEU C O 1
ATOM 2052 N N . ALA C 1 33 ? 45.742 19.765 3.447 1.00 12.59 33 ALA C N 1
ATOM 2053 C CA . ALA C 1 33 ? 45.890 19.806 1.993 1.00 12.34 33 ALA C CA 1
ATOM 2054 C C . ALA C 1 33 ? 47.192 19.155 1.556 1.00 12.37 33 ALA C C 1
ATOM 2055 O O . ALA C 1 33 ? 48.147 19.035 2.346 1.00 11.76 33 ALA C O 1
ATOM 2057 N N . TRP C 1 34 ? 47.226 18.710 0.302 1.00 10.51 34 TRP C N 1
ATOM 2058 C CA . TRP C 1 34 ? 48.456 18.254 -0.311 1.00 9.91 34 TRP C CA 1
ATOM 2059 C C . TRP C 1 34 ? 49.047 19.328 -1.223 1.00 9.90 34 TRP C C 1
ATOM 2060 O O . TRP C 1 34 ? 48.322 20.046 -1.924 1.00 12.89 34 TRP C O 1
ATOM 2071 N N . TYR C 1 35 ? 50.367 19.375 -1.225 1.00 10.90 35 TYR C N 1
ATOM 2072 C CA . TYR C 1 35 ? 51.189 20.348 -1.952 1.00 10.26 35 TYR C CA 1
ATOM 2073 C C . TYR C 1 35 ? 52.090 19.568 -2.885 1.00 11.02 35 TYR C C 1
ATOM 2074 O O . TYR C 1 35 ? 52.606 18.526 -2.503 1.00 11.02 35 TYR C O 1
ATOM 2083 N N . ARG C 1 36 ? 52.259 20.052 -4.114 1.00 10.47 36 ARG C N 1
ATOM 2084 C CA . ARG C 1 36 ? 53.136 19.401 -5.084 1.00 10.32 36 ARG C CA 1
ATOM 2085 C C . ARG C 1 36 ? 54.251 20.345 -5.443 1.00 11.19 36 ARG C C 1
ATOM 2086 O O . ARG C 1 36 ? 54.008 21.518 -5.691 1.00 12.51 36 ARG C O 1
ATOM 2094 N N . GLN C 1 37 ? 55.464 19.809 -5.462 1.00 11.66 37 GLN C N 1
ATOM 2095 C CA . GLN C 1 37 ? 56.640 20.539 -5.888 1.00 12.05 37 GLN C CA 1
ATOM 2096 C C . GLN C 1 37 ? 57.332 19.799 -7.018 1.00 11.89 37 GLN C C 1
ATOM 2097 O O . GLN C 1 37 ? 58.064 18.820 -6.791 1.00 11.03 37 GLN C O 1
ATOM 2103 N N . SER C 1 38 ? 57.138 20.295 -8.237 1.00 11.97 38 SER C N 1
ATOM 2104 C CA . SER C 1 38 ? 57.888 19.758 -9.388 1.00 13.22 38 SER C CA 1
ATOM 2105 C C . SER C 1 38 ? 59.343 20.208 -9.249 1.00 13.91 38 SER C C 1
ATOM 2106 O O . SER C 1 38 ? 59.630 21.165 -8.522 1.00 12.12 38 SER C O 1
ATOM 2109 N N . PHE C 1 39 ? 60.259 19.503 -9.917 1.00 12.74 39 PHE C N 1
ATOM 2110 C CA . PHE C 1 39 ? 61.681 19.795 -9.745 1.00 14.44 39 PHE C CA 1
ATOM 2111 C C . PHE C 1 39 ? 62.012 21.264 -10.054 1.00 14.22 39 PHE C C 1
ATOM 2112 O O . PHE C 1 39 ? 61.639 21.777 -11.106 1.00 14.25 39 PHE C O 1
ATOM 2120 N N . GLY C 1 40 ? 62.722 21.923 -9.131 1.00 15.65 40 GLY C N 1
ATOM 2121 C CA . GLY C 1 40 ? 63.162 23.294 -9.340 1.00 15.79 40 GLY C CA 1
ATOM 2122 C C . GLY C 1 40 ? 62.061 24.352 -9.300 1.00 16.52 40 GLY C C 1
ATOM 2123 O O . GLY C 1 40 ? 62.302 25.491 -9.692 1.00 17.17 40 GLY C O 1
ATOM 2124 N N . LYS C 1 41 ? 60.862 23.981 -8.831 1.00 13.24 41 LYS C N 1
ATOM 2125 C CA . LYS C 1 41 ? 59.723 24.895 -8.759 1.00 12.75 41 LYS C CA 1
ATOM 2126 C C . LYS C 1 41 ? 59.307 25.153 -7.330 1.00 12.84 41 LYS C C 1
ATOM 2127 O O . LYS C 1 41 ? 59.658 24.395 -6.412 1.00 12.23 41 LYS C O 1
ATOM 2133 N N . VAL C 1 42 ? 58.531 26.213 -7.134 1.00 13.27 42 VAL C N 1
ATOM 2134 C CA . VAL C 1 42 ? 57.962 26.483 -5.831 1.00 14.19 42 VAL C CA 1
ATOM 2135 C C . VAL C 1 42 ? 56.815 25.483 -5.582 1.00 15.28 42 VAL C C 1
ATOM 2136 O O . VAL C 1 42 ? 56.088 25.185 -6.525 1.00 16.04 42 VAL C O 1
ATOM 2140 N N . PRO C 1 43 ? 56.663 24.948 -4.340 1.00 12.79 43 PRO C N 1
ATOM 2141 C CA . PRO C 1 43 ? 55.521 24.040 -4.081 1.00 13.75 43 PRO C CA 1
ATOM 2142 C C . PRO C 1 43 ? 54.189 24.748 -4.271 1.00 12.54 43 PRO C C 1
ATOM 2143 O O . PRO C 1 43 ? 54.086 25.945 -4.060 1.00 14.08 43 PRO C O 1
ATOM 2147 N N . GLN C 1 44 ? 53.180 23.990 -4.692 1.00 13.89 44 GLN C N 1
ATOM 2148 C CA . GLN C 1 44 ? 51.847 24.554 -4.891 1.00 12.55 44 GLN C CA 1
ATOM 2149 C C . GLN C 1 44 ? 50.791 23.667 -4.257 1.00 12.40 44 GLN C C 1
ATOM 2150 O O . GLN C 1 44 ? 50.808 22.459 -4.467 1.00 11.93 44 GLN C O 1
ATOM 2156 N N . TYR C 1 45 ? 49.865 24.287 -3.525 1.00 11.98 45 TYR C N 1
ATOM 2157 C CA . TYR C 1 45 ? 48.663 23.596 -3.043 1.00 13.04 45 TYR C CA 1
ATOM 2158 C C . TYR C 1 45 ? 47.862 23.112 -4.259 1.00 14.00 45 TYR C C 1
ATOM 2159 O O . TYR C 1 45 ? 47.631 23.902 -5.184 1.00 13.10 45 TYR C O 1
ATOM 2168 N N . PHE C 1 46 ? 47.415 21.847 -4.263 1.00 12.85 46 PHE C N 1
ATOM 2169 C CA . PHE C 1 46 ? 46.580 21.404 -5.402 1.00 13.15 46 PHE C CA 1
ATOM 2170 C C . PHE C 1 46 ? 45.328 20.635 -5.004 1.00 13.26 46 PHE C C 1
ATOM 2171 O O . PHE C 1 46 ? 44.443 20.486 -5.802 1.00 13.39 46 PHE C O 1
ATOM 2179 N N . VAL C 1 47 ? 45.256 20.137 -3.777 1.00 12.75 47 VAL C N 1
ATOM 2180 C CA . VAL C 1 47 ? 44.022 19.454 -3.355 1.00 12.35 47 VAL C CA 1
ATOM 2181 C C . VAL C 1 47 ? 43.869 19.573 -1.846 1.00 13.70 47 VAL C C 1
ATOM 2182 O O . VAL C 1 47 ? 44.879 19.550 -1.132 1.00 13.32 47 VAL C O 1
ATOM 2186 N N . ARG C 1 48 ? 42.626 19.772 -1.387 1.00 10.22 48 ARG C N 1
ATOM 2187 C CA . ARG C 1 48 ? 42.371 19.929 0.045 1.00 12.64 48 ARG C CA 1
ATOM 2188 C C . ARG C 1 48 ? 41.227 19.046 0.530 1.00 13.93 48 ARG C C 1
ATOM 2189 O O . ARG C 1 48 ? 40.416 18.556 -0.252 1.00 13.01 48 ARG C O 1
ATOM 2197 N N . TYR C 1 49 ? 41.198 18.812 1.830 1.00 13.56 49 TYR C N 1
ATOM 2198 C CA . TYR C 1 49 ? 40.057 18.150 2.448 1.00 16.26 49 TYR C CA 1
ATOM 2199 C C . TYR C 1 49 ? 38.797 18.960 2.197 1.00 15.16 49 TYR C C 1
ATOM 2200 O O . TYR C 1 49 ? 38.828 20.185 2.207 1.00 15.01 49 TYR C O 1
ATOM 2209 N N . TYR C 1 50 ? 37.686 18.263 1.989 1.00 15.81 50 TYR C N 1
ATOM 2210 C CA . TYR C 1 50 ? 36.389 18.898 1.901 1.00 17.03 50 TYR C CA 1
ATOM 2211 C C . TYR C 1 50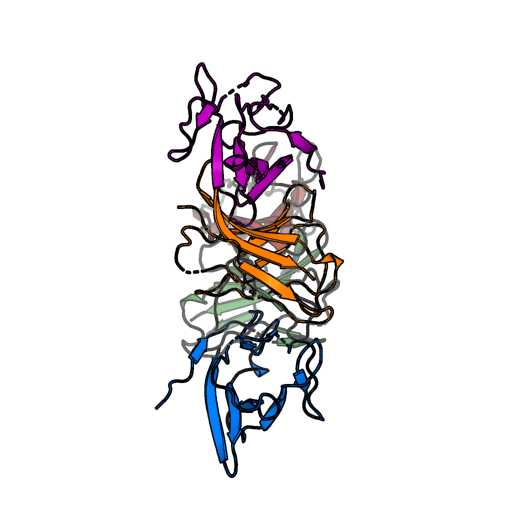 ? 35.325 17.953 2.485 1.00 17.66 50 TYR C C 1
ATOM 2212 O O . TYR C 1 50 ? 35.383 16.746 2.293 1.00 16.42 50 TYR C O 1
ATOM 2221 N N . SER C 1 51 ? 34.366 18.510 3.210 1.00 18.90 51 SER C N 1
ATOM 2222 C CA . SER C 1 51 ? 33.370 17.691 3.886 1.00 21.58 51 SER C CA 1
ATOM 2223 C C . SER C 1 51 ? 32.309 17.260 2.890 1.00 21.21 51 SER C C 1
ATOM 2224 O O . SER C 1 51 ? 31.376 18.012 2.588 1.00 22.63 51 SER C O 1
ATOM 2227 N N . SER C 1 52 ? 32.484 16.056 2.342 1.00 19.36 52 SER C N 1
ATOM 2228 C CA . SER C 1 52 ? 31.564 15.472 1.357 1.00 17.21 52 SER C CA 1
ATOM 2229 C C . SER C 1 52 ? 31.852 13.984 1.316 1.00 15.91 52 SER C C 1
ATOM 2230 O O . SER C 1 52 ? 32.848 13.545 1.894 1.00 15.61 52 SER C O 1
ATOM 2233 N N . ASN C 1 53 ? 31.007 13.215 0.628 1.00 16.15 53 ASN C N 1
ATOM 2234 C CA . ASN C 1 53 ? 31.281 11.776 0.406 1.00 17.16 53 ASN C CA 1
ATOM 2235 C C . ASN C 1 53 ? 32.644 11.515 -0.249 1.00 16.90 53 ASN C C 1
ATOM 2236 O O . ASN C 1 53 ? 33.295 10.523 0.061 1.00 18.00 53 ASN C O 1
ATOM 2241 N N . SER C 1 54 ? 33.053 12.402 -1.159 1.00 16.99 54 SER C N 1
ATOM 2242 C CA . SER C 1 54 ? 34.379 12.315 -1.814 1.00 17.14 54 SER C CA 1
ATOM 2243 C C . SER C 1 54 ? 35.498 12.601 -0.829 1.00 16.29 54 SER C C 1
ATOM 2244 O O . SER C 1 54 ? 36.454 11.835 -0.741 1.00 15.64 54 SER C O 1
ATOM 2247 N N . GLY C 1 55 ? 35.361 13.709 -0.094 1.00 16.12 55 GLY C N 1
ATOM 2248 C CA . GLY C 1 55 ? 36.305 14.084 0.961 1.00 15.21 55 GLY C CA 1
ATOM 2249 C C . GLY C 1 55 ? 37.371 15.071 0.525 1.00 15.43 55 GLY C C 1
ATOM 2250 O O . GLY C 1 55 ? 38.276 15.381 1.296 1.00 13.97 55 GLY C O 1
ATOM 2251 N N . TYR C 1 56 ? 37.262 15.575 -0.702 1.00 12.92 56 TYR C N 1
ATOM 2252 C CA . TYR C 1 56 ? 38.308 16.424 -1.251 1.00 14.34 56 TYR C CA 1
ATOM 2253 C C . TYR C 1 56 ? 37.808 17.316 -2.389 1.00 16.39 56 TYR C C 1
ATOM 2254 O O . TYR C 1 56 ? 36.804 17.028 -3.051 1.00 15.77 56 TYR C O 1
ATOM 2263 N N . LYS C 1 57 ? 38.541 18.402 -2.592 1.00 14.99 57 LYS C N 1
ATOM 2264 C CA . LYS C 1 57 ? 38.331 19.316 -3.714 1.00 16.87 57 LYS C CA 1
ATOM 2265 C C . LYS C 1 57 ? 39.695 19.767 -4.237 1.00 15.07 57 LYS C C 1
ATOM 2266 O O . LYS C 1 57 ? 40.592 20.047 -3.452 1.00 11.55 57 LYS C O 1
ATOM 2272 N N . PHE C 1 58 ? 39.826 19.879 -5.558 1.00 14.60 58 PHE C N 1
ATOM 2273 C CA . PHE C 1 58 ? 41.057 20.383 -6.155 1.00 13.68 58 PHE C CA 1
ATOM 2274 C C . PHE C 1 58 ? 41.163 21.898 -6.123 1.00 13.76 58 PHE C C 1
ATOM 2275 O O . PHE C 1 58 ? 40.147 22.609 -6.000 1.00 16.04 58 PHE C O 1
ATOM 2283 N N . ALA C 1 59 ? 42.393 22.390 -6.226 1.00 13.79 59 ALA C N 1
ATOM 2284 C CA . ALA C 1 59 ? 42.648 23.830 -6.205 1.00 14.07 59 ALA C CA 1
ATOM 2285 C C . ALA C 1 59 ? 42.168 24.479 -7.501 1.00 15.31 59 ALA C C 1
ATOM 2286 O O . ALA C 1 59 ? 42.082 23.842 -8.529 1.00 15.50 59 ALA C O 1
ATOM 2288 N N . GLU C 1 60 ? 41.911 25.774 -7.433 1.00 17.15 60 GLU C N 1
ATOM 2289 C CA . GLU C 1 60 ? 41.557 26.550 -8.610 1.00 17.68 60 GLU C CA 1
ATOM 2290 C C . GLU C 1 60 ? 42.625 26.308 -9.675 1.00 18.53 60 GLU C C 1
ATOM 2291 O O . GLU C 1 60 ? 43.833 26.325 -9.374 1.00 19.13 60 GLU C O 1
ATOM 2297 N N . GLY C 1 61 ? 42.190 26.022 -10.900 1.00 17.16 61 GLY C N 1
ATOM 2298 C CA . GLY C 1 61 ? 43.110 25.854 -12.013 1.00 17.57 61 GLY C CA 1
ATOM 2299 C C . GLY C 1 61 ? 43.832 24.519 -12.136 1.00 18.85 61 GLY C C 1
ATOM 2300 O O . GLY C 1 61 ? 44.542 24.300 -13.109 1.00 18.63 61 GLY C O 1
ATOM 2301 N N . PHE C 1 62 ? 43.668 23.630 -11.160 1.00 16.54 62 PHE C N 1
ATOM 2302 C CA . PHE C 1 62 ? 44.277 22.310 -11.243 1.00 17.00 62 PHE C CA 1
ATOM 2303 C C . PHE C 1 62 ? 43.330 21.354 -11.938 1.00 17.54 62 PHE C C 1
ATOM 2304 O O . PHE C 1 62 ? 42.184 21.211 -11.516 1.00 17.17 62 PHE C O 1
ATOM 2312 N N . LYS C 1 63 ? 43.823 20.695 -12.981 1.00 18.54 63 LYS C N 1
ATOM 2313 C CA . LYS C 1 63 ? 42.982 19.805 -13.777 1.00 20.40 63 LYS C CA 1
ATOM 2314 C C . LYS C 1 63 ? 43.815 18.616 -14.227 1.00 18.64 63 LYS C C 1
ATOM 2315 O O . LYS C 1 63 ? 44.714 18.761 -15.052 1.00 18.35 63 LYS C O 1
ATOM 2321 N N . ASP C 1 64 ? 43.535 17.442 -13.663 1.00 19.04 64 ASP C N 1
ATOM 2322 C CA . ASP C 1 64 ? 44.218 16.195 -14.064 1.00 17.61 64 ASP C CA 1
ATOM 2323 C C . ASP C 1 64 ? 43.361 14.997 -13.691 1.00 18.30 64 ASP C C 1
ATOM 2324 O O . ASP C 1 64 ? 43.215 14.670 -12.500 1.00 16.41 64 ASP C O 1
ATOM 2329 N N . SER C 1 65 ? 42.816 14.334 -14.710 1.00 18.99 65 SER C N 1
ATOM 2330 C CA . SER C 1 65 ? 41.821 13.278 -14.495 1.00 19.58 65 SER C CA 1
ATOM 2331 C C . SER C 1 65 ? 42.421 12.014 -13.850 1.00 17.99 65 SER C C 1
ATOM 2332 O O . SER C 1 65 ? 41.671 11.093 -13.489 1.00 19.73 65 SER C O 1
ATOM 2335 N N . ARG C 1 66 ? 43.744 11.962 -13.751 1.00 13.76 66 ARG C N 1
ATOM 2336 C CA . ARG C 1 66 ? 44.443 10.810 -13.163 1.00 14.62 66 ARG C CA 1
ATOM 2337 C C . ARG C 1 66 ? 44.469 10.874 -11.640 1.00 15.43 66 ARG C C 1
ATOM 2338 O O . ARG C 1 66 ? 44.735 9.863 -10.986 1.00 15.49 66 ARG C O 1
ATOM 2346 N N . PHE C 1 67 ? 44.226 12.072 -11.085 1.00 14.17 67 PHE C N 1
ATOM 2347 C CA . PHE C 1 67 ? 44.335 12.296 -9.639 1.00 15.04 67 PHE C CA 1
ATOM 2348 C C . PHE C 1 67 ? 43.026 12.058 -8.880 1.00 16.05 67 PHE C C 1
ATOM 2349 O O . PHE C 1 67 ? 41.955 12.492 -9.306 1.00 16.16 67 PHE C O 1
ATOM 2357 N N . SER C 1 68 ? 43.127 11.425 -7.716 1.00 16.22 68 SER C N 1
ATOM 2358 C CA . SER C 1 68 ? 41.997 11.330 -6.821 1.00 15.91 68 SER C CA 1
ATOM 2359 C C . SER C 1 68 ? 42.555 11.240 -5.413 1.00 16.70 68 SER C C 1
ATOM 2360 O O . SER C 1 68 ? 43.783 11.245 -5.222 1.00 16.62 68 SER C O 1
ATOM 2371 N N . THR C 1 70 ? 41.828 9.056 -1.533 1.00 16.68 70 THR C N 1
ATOM 2372 C CA . THR C 1 70 ? 41.114 8.102 -0.707 1.00 14.92 70 THR C CA 1
ATOM 2373 C C . THR C 1 70 ? 41.021 8.776 0.647 1.00 15.32 70 THR C C 1
ATOM 2374 O O . THR C 1 70 ? 42.024 8.882 1.338 1.00 14.38 70 THR C O 1
ATOM 2378 N N . VAL C 1 71 ? 39.828 9.262 0.988 1.00 15.82 71 VAL C N 1
ATOM 2379 C CA . VAL C 1 71 ? 39.607 10.053 2.189 1.00 15.29 71 VAL C CA 1
ATOM 2380 C C . VAL C 1 71 ? 38.560 9.383 3.061 1.00 16.92 71 VAL C C 1
ATOM 2381 O O . VAL C 1 71 ? 37.440 9.100 2.610 1.00 17.42 71 VAL C O 1
ATOM 2385 N N . ASN C 1 72 ? 38.913 9.166 4.319 1.00 15.54 72 ASN C N 1
ATOM 2386 C CA . ASN C 1 72 ? 37.992 8.563 5.283 1.00 16.87 72 ASN C CA 1
ATOM 2387 C C . ASN C 1 72 ? 38.473 8.938 6.661 1.00 17.55 72 ASN C C 1
ATOM 2388 O O . ASN C 1 72 ? 39.322 9.821 6.786 1.00 17.50 72 ASN C O 1
ATOM 2393 N N . ASP C 1 73 ? 37.940 8.288 7.701 1.00 20.54 73 ASP C N 1
ATOM 2394 C CA . ASP C 1 73 ? 38.333 8.622 9.078 1.00 23.47 73 ASP C CA 1
ATOM 2395 C C . ASP C 1 73 ? 39.815 8.425 9.367 1.00 23.46 73 ASP C C 1
ATOM 2396 O O . ASP C 1 73 ? 40.363 9.074 10.251 1.00 23.01 73 ASP C O 1
ATOM 2401 N N . GLN C 1 74 ? 40.455 7.521 8.637 1.00 22.98 74 GLN C N 1
ATOM 2402 C CA . GLN C 1 74 ? 41.839 7.156 8.890 1.00 23.61 74 GLN C CA 1
ATOM 2403 C C . GLN C 1 74 ? 42.813 7.818 7.925 1.00 23.28 74 GLN C C 1
ATOM 2404 O O . GLN C 1 74 ? 43.953 8.114 8.295 1.00 22.55 74 GLN C O 1
ATOM 2410 N N . LYS C 1 75 ? 42.386 7.979 6.673 1.00 20.11 75 LYS C N 1
ATOM 2411 C CA . LYS C 1 75 ? 43.329 8.299 5.600 1.00 19.47 75 LYS C CA 1
ATOM 2412 C C . LYS C 1 75 ? 43.008 9.598 4.871 1.00 15.85 75 LYS C C 1
ATOM 2413 O O . LYS C 1 75 ? 41.854 9.980 4.738 1.00 16.78 75 LYS C O 1
ATOM 2419 N N . PHE C 1 76 ? 44.070 10.256 4.396 1.00 14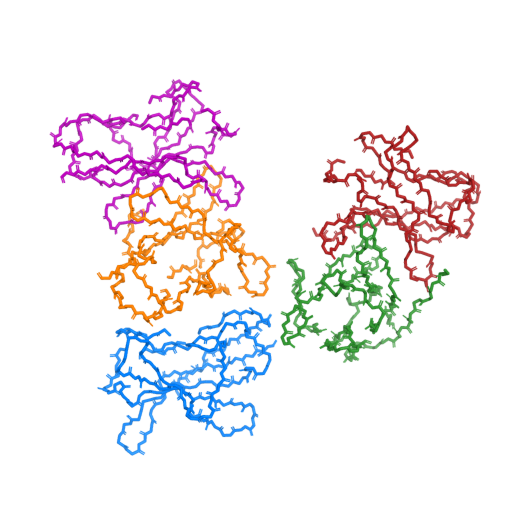.75 76 PHE C N 1
ATOM 2420 C CA . PHE C 1 76 ? 43.955 11.416 3.505 1.00 12.70 76 PHE C CA 1
ATOM 2421 C C . PHE C 1 76 ? 44.998 11.190 2.392 1.00 14.58 76 PHE C C 1
ATOM 2422 O O . PHE C 1 76 ? 45.993 11.927 2.267 1.00 14.89 76 PHE C O 1
ATOM 2430 N N . ASP C 1 77 ? 44.770 10.127 1.617 1.00 13.78 77 ASP C N 1
ATOM 2431 C CA . ASP C 1 77 ? 45.779 9.586 0.722 1.00 15.15 77 ASP C CA 1
ATOM 2432 C C . ASP C 1 77 ? 45.570 10.050 -0.692 1.00 13.70 77 ASP C C 1
ATOM 2433 O O . ASP C 1 77 ? 44.436 10.087 -1.184 1.00 15.28 77 ASP C O 1
ATOM 2438 N N . LEU C 1 78 ? 46.680 10.379 -1.343 1.00 15.04 78 LEU C N 1
ATOM 2439 C CA . 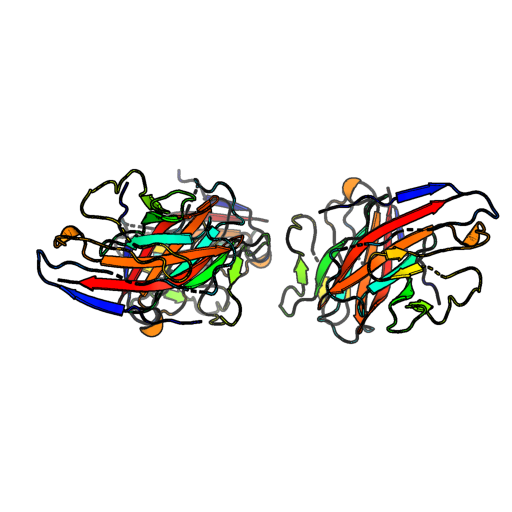LEU C 1 78 ? 46.681 10.932 -2.691 1.00 16.12 78 LEU C CA 1
ATOM 2440 C C . LEU C 1 78 ? 46.989 9.818 -3.697 1.00 14.72 78 LEU C C 1
ATOM 2441 O O . LEU C 1 78 ? 47.979 9.103 -3.550 1.00 16.09 78 LEU C O 1
ATOM 2446 N N . ASN C 1 79 ? 46.121 9.642 -4.693 1.00 14.14 79 ASN C N 1
ATOM 2447 C CA . ASN C 1 79 ? 46.296 8.589 -5.689 1.00 13.30 79 ASN C CA 1
ATOM 2448 C C . ASN C 1 79 ? 46.580 9.189 -7.070 1.00 14.67 79 ASN C C 1
ATOM 2449 O O . ASN C 1 79 ? 45.949 10.185 -7.456 1.00 14.74 79 ASN C O 1
ATOM 2454 N N . ILE C 1 80 ? 47.489 8.565 -7.817 1.00 12.81 80 ILE C N 1
ATOM 2455 C CA . ILE C 1 80 ? 47.646 8.898 -9.247 1.00 11.41 80 ILE C CA 1
ATOM 2456 C C . ILE C 1 80 ? 47.557 7.613 -10.063 1.00 13.17 80 ILE C C 1
ATOM 2457 O O . ILE C 1 80 ? 48.348 6.675 -9.849 1.00 14.62 80 ILE C O 1
ATOM 2462 N N . ILE C 1 81 ? 46.600 7.540 -10.974 1.00 13.52 81 ILE C N 1
ATOM 2463 C CA . ILE C 1 81 ? 46.489 6.351 -11.842 1.00 16.34 81 ILE C CA 1
ATOM 2464 C C . ILE C 1 81 ? 47.284 6.600 -13.119 1.00 16.68 81 ILE C C 1
ATOM 2465 O O . ILE C 1 81 ? 47.013 7.560 -13.833 1.00 19.19 81 ILE C O 1
ATOM 2470 N N . GLY C 1 82 ? 48.248 5.734 -13.407 1.00 15.65 82 GLY C N 1
ATOM 2471 C CA . GLY C 1 82 ? 49.045 5.876 -14.636 1.00 16.82 82 GLY C CA 1
ATOM 2472 C C . GLY C 1 82 ? 50.026 7.030 -14.478 1.00 15.70 82 GLY C C 1
ATOM 2473 O O . GLY C 1 82 ? 50.039 7.969 -15.287 1.00 13.11 82 GLY C O 1
ATOM 2474 N N . THR C 1 83 ? 50.849 6.961 -13.437 1.00 15.72 83 THR C N 1
ATOM 2475 C CA . THR C 1 83 ? 51.888 7.960 -13.215 1.00 15.56 83 THR C CA 1
ATOM 2476 C C . THR C 1 83 ? 52.860 8.016 -14.389 1.00 16.90 83 THR C C 1
ATOM 2477 O O . THR C 1 83 ? 53.133 7.002 -15.031 1.00 16.72 83 THR C O 1
ATOM 2481 N N . ARG C 1 84 ? 53.381 9.208 -14.663 1.00 13.84 84 ARG C N 1
ATOM 2482 C CA . ARG C 1 84 ? 54.479 9.366 -15.609 1.00 14.31 84 ARG C CA 1
ATOM 2483 C C . ARG C 1 84 ? 55.482 10.406 -15.120 1.00 14.60 84 ARG C C 1
ATOM 2484 O O . ARG C 1 84 ? 55.292 11.019 -14.069 1.00 14.28 84 ARG C O 1
ATOM 2492 N N . GLU C 1 85 ? 56.549 10.600 -15.888 1.00 14.69 85 GLU C N 1
ATOM 2493 C CA . GLU C 1 85 ? 57.671 11.413 -15.445 1.00 14.42 85 GLU C CA 1
ATOM 2494 C C . GLU C 1 85 ? 57.305 12.857 -15.129 1.00 12.74 85 GLU C C 1
ATOM 2495 O O . GLU C 1 85 ? 58.009 13.489 -14.331 1.00 13.99 85 GLU C O 1
ATOM 2501 N N . ASP C 1 86 ? 56.209 13.373 -15.704 1.00 12.70 86 ASP C N 1
ATOM 2502 C CA . ASP C 1 86 ? 55.775 14.747 -15.337 1.00 11.93 86 ASP C CA 1
ATOM 2503 C C . ASP C 1 86 ? 55.404 14.848 -13.853 1.00 13.44 86 ASP C C 1
ATOM 2504 O O . ASP C 1 86 ? 55.423 15.934 -13.283 1.00 12.54 86 ASP C O 1
ATOM 2509 N N . ASP C 1 87 ? 55.033 13.717 -13.254 1.00 13.53 87 ASP C N 1
ATOM 2510 C CA . ASP C 1 87 ? 54.680 13.656 -11.815 1.00 11.86 87 ASP C CA 1
ATOM 2511 C C . ASP C 1 87 ? 55.903 13.583 -10.914 1.00 14.51 87 ASP C C 1
ATOM 2512 O O . ASP C 1 87 ? 55.766 13.649 -9.678 1.00 14.05 87 ASP C O 1
ATOM 2517 N N . GLY C 1 88 ? 57.090 13.450 -11.488 1.00 13.22 88 GLY C N 1
ATOM 2518 C CA . GLY C 1 88 ? 58.319 13.385 -10.678 1.00 14.97 88 GLY C CA 1
ATOM 2519 C C . GLY C 1 88 ? 58.405 14.632 -9.802 1.00 15.81 88 GLY C C 1
ATOM 2520 O O . GLY C 1 88 ? 58.103 15.717 -10.244 1.00 13.52 88 GLY C O 1
ATOM 2521 N N . GLY C 1 89 ? 58.807 14.477 -8.554 1.00 14.28 89 GLY C N 1
ATOM 2522 C CA . GLY C 1 89 ? 58.868 15.640 -7.664 1.00 16.62 89 GLY C CA 1
ATOM 2523 C C . GLY C 1 89 ? 58.512 15.211 -6.270 1.00 15.80 89 GLY C C 1
ATOM 2524 O O . GLY C 1 89 ? 58.543 14.021 -5.958 1.00 15.82 89 GLY C O 1
ATOM 2525 N N . GLU C 1 90 ? 58.189 16.188 -5.426 1.00 15.00 90 GLU C N 1
ATOM 2526 C CA . GLU C 1 90 ? 57.968 15.931 -4.002 1.00 11.56 90 GLU C CA 1
ATOM 2527 C C . GLU C 1 90 ? 56.582 16.435 -3.625 1.00 11.62 90 GLU C C 1
ATOM 2528 O O . GLU C 1 90 ? 56.132 17.464 -4.127 1.00 13.90 90 GLU C O 1
ATOM 2534 N N . TYR C 1 91 ? 55.910 15.702 -2.745 1.00 10.83 91 TYR C N 1
ATOM 2535 C CA . TYR C 1 91 ? 54.539 15.974 -2.399 1.00 11.30 91 TYR C CA 1
ATOM 2536 C C . TYR C 1 91 ? 54.467 16.027 -0.885 1.00 11.42 91 TYR C C 1
ATOM 2537 O O . TYR C 1 91 ? 54.993 15.139 -0.207 1.00 13.19 91 TYR C O 1
ATOM 2546 N N . PHE C 1 92 ? 53.819 17.051 -0.363 1.00 11.87 92 PHE C N 1
ATOM 2547 C CA . PHE C 1 92 ? 53.811 17.278 1.086 1.00 12.08 92 PHE C CA 1
ATOM 2548 C C . PHE C 1 92 ? 52.382 17.391 1.570 1.00 12.91 92 PHE C C 1
ATOM 2549 O O . PHE C 1 92 ? 51.560 18.091 0.973 1.00 11.45 92 PHE C O 1
ATOM 2557 N N . CYS C 1 93 ? 52.095 16.728 2.683 1.00 12.81 93 CYS C N 1
ATOM 2558 C CA . CYS C 1 93 ? 50.784 16.811 3.297 1.00 13.69 93 CYS C CA 1
ATOM 2559 C C . CYS C 1 93 ? 50.922 17.738 4.499 1.00 14.34 93 CYS C C 1
ATOM 2560 O O . CYS C 1 93 ? 51.705 17.448 5.399 1.00 14.10 93 CYS C O 1
ATOM 2563 N N . GLY C 1 94 ? 50.185 18.844 4.476 1.00 13.36 94 GLY C N 1
ATOM 2564 C CA . GLY C 1 94 ? 50.301 19.877 5.524 1.00 15.38 94 GLY C CA 1
ATOM 2565 C C . GLY C 1 94 ? 48.971 20.378 6.071 1.00 13.18 94 GLY C C 1
ATOM 2566 O O . GLY C 1 94 ? 47.966 20.448 5.355 1.00 13.18 94 GLY C O 1
ATOM 2567 N N . GLU C 1 95 ? 48.998 20.773 7.344 1.00 14.05 95 GLU C N 1
ATOM 2568 C CA . GLU C 1 95 ? 47.839 21.309 8.043 1.00 15.34 95 GLU C CA 1
ATOM 2569 C C . GLU C 1 95 ? 48.198 22.722 8.514 1.00 13.69 95 GLU C C 1
ATOM 2570 O O . GLU C 1 95 ? 49.189 22.903 9.229 1.00 15.68 95 GLU C O 1
ATOM 2576 N N . VAL C 1 96 ? 47.454 23.720 8.038 1.00 14.82 96 VAL C N 1
ATOM 2577 C CA . VAL C 1 96 ? 47.645 25.094 8.494 1.00 14.45 96 VAL C CA 1
ATOM 2578 C C . VAL C 1 96 ? 47.252 25.160 9.971 1.00 16.95 96 VAL C C 1
ATOM 2579 O O . VAL C 1 96 ? 46.195 24.649 10.373 1.00 16.06 96 VAL C O 1
ATOM 2583 N N . GLU C 1 97 ? 48.128 25.760 10.771 1.00 18.88 97 GLU C N 1
ATOM 2584 C CA . GLU C 1 97 ? 47.831 26.028 12.171 1.00 21.71 97 GLU C CA 1
ATOM 2585 C C . GLU C 1 97 ? 48.230 27.485 12.454 1.00 19.40 97 GLU C C 1
ATOM 2586 O O . GLU C 1 97 ? 49.410 27.780 12.631 1.00 22.29 97 GLU C O 1
ATOM 2592 N N . GLY C 1 98 ? 47.253 28.381 12.451 1.00 18.92 98 GLY C N 1
ATOM 2593 C CA . GLY C 1 98 ? 47.515 29.802 12.724 1.00 17.89 98 GLY C CA 1
ATOM 2594 C C . GLY C 1 98 ? 48.322 30.461 11.620 1.00 17.36 98 GLY C C 1
ATOM 2595 O O . GLY C 1 98 ? 47.859 30.553 10.486 1.00 17.97 98 GLY C O 1
ATOM 2596 N N . ASN C 1 99 ? 49.541 30.916 11.946 1.00 15.39 99 ASN C N 1
ATOM 2597 C CA . ASN C 1 99 ? 50.340 31.703 11.007 1.00 14.20 99 ASN C CA 1
ATOM 2598 C C . ASN C 1 99 ? 51.294 30.893 10.134 1.00 14.08 99 ASN C C 1
ATOM 2599 O O . ASN C 1 99 ? 51.956 31.459 9.259 1.00 15.12 99 ASN C O 1
ATOM 2604 N N . THR C 1 100 ? 51.375 29.597 10.410 1.00 15.59 100 THR C N 1
ATOM 2605 C CA . THR C 1 100 ? 52.289 28.686 9.698 1.00 13.28 100 THR C CA 1
ATOM 2606 C C . THR C 1 100 ? 51.566 27.395 9.334 1.00 14.14 100 THR C C 1
ATOM 2607 O O . THR C 1 100 ? 50.463 27.136 9.810 1.00 13.54 100 THR C O 1
ATOM 2611 N N . ILE C 1 101 ? 52.210 26.599 8.490 1.00 12.60 101 ILE C N 1
ATOM 2612 C CA . ILE C 1 101 ? 51.733 25.274 8.158 1.00 11.75 101 ILE C CA 1
ATOM 2613 C C . ILE C 1 101 ? 52.682 24.238 8.759 1.00 12.91 101 ILE C C 1
ATOM 2614 O O . ILE C 1 101 ? 53.913 24.473 8.857 1.00 14.29 101 ILE C O 1
ATOM 2619 N N . LYS C 1 102 ? 52.120 23.114 9.201 1.00 11.73 102 LYS C N 1
ATOM 2620 C CA . LYS C 1 102 ? 52.936 22.009 9.677 1.00 14.65 102 LYS C CA 1
ATOM 2621 C C . LYS C 1 102 ? 52.779 20.888 8.676 1.00 15.82 102 LYS C C 1
ATOM 2622 O O . LYS C 1 102 ? 51.654 20.437 8.437 1.00 15.35 102 LYS C O 1
ATOM 2628 N N . PHE C 1 103 ? 53.882 20.463 8.076 1.00 16.73 103 PHE C N 1
ATOM 2629 C CA . PHE C 1 103 ? 53.840 19.301 7.167 1.00 18.50 103 PHE C CA 1
ATOM 2630 C C . PHE C 1 103 ? 54.019 18.003 7.938 1.00 19.38 103 PHE C C 1
ATOM 2631 O O . PHE C 1 103 ? 55.032 17.813 8.602 1.00 24.59 103 PHE C O 1
ATOM 2639 N N . THR C 1 104 ? 53.039 17.117 7.876 1.00 21.42 104 THR C N 1
ATOM 2640 C CA . THR C 1 104 ? 53.076 15.889 8.699 1.00 22.98 104 THR C CA 1
ATOM 2641 C C . THR C 1 104 ? 53.725 14.720 7.975 1.00 23.91 104 THR C C 1
ATOM 2642 O O . THR C 1 104 ? 54.157 13.754 8.612 1.00 21.63 104 THR C O 1
ATOM 2646 N N . SER C 1 105 ? 53.769 14.800 6.642 1.00 20.33 105 SER C N 1
ATOM 2647 C CA . SER C 1 105 ? 54.415 13.764 5.840 1.00 18.85 105 SER C CA 1
ATOM 2648 C C . SER C 1 105 ? 54.729 14.276 4.438 1.00 16.67 105 SER C C 1
ATOM 2649 O O . SER C 1 105 ? 54.202 15.307 3.993 1.00 16.37 105 SER C O 1
ATOM 2652 N N . GLY C 1 106 ? 55.567 13.528 3.740 1.00 14.38 106 GLY C N 1
ATOM 2653 C CA . GLY C 1 106 ? 55.951 13.917 2.380 1.00 13.35 106 GLY C CA 1
ATOM 2654 C C . GLY C 1 106 ? 56.496 12.715 1.651 1.00 13.36 106 GLY C C 1
ATOM 2655 O O . GLY C 1 106 ? 57.030 11.783 2.268 1.00 14.43 106 GLY C O 1
ATOM 2656 N N . THR C 1 107 ? 56.393 12.735 0.329 1.00 14.53 107 THR C N 1
ATOM 2657 C CA . THR C 1 107 ? 56.894 11.630 -0.486 1.00 13.65 107 THR C CA 1
ATOM 2658 C C . THR C 1 107 ? 57.611 12.230 -1.685 1.00 16.48 107 THR C C 1
ATOM 2659 O O . THR C 1 107 ? 57.141 13.231 -2.253 1.00 15.02 107 THR C O 1
ATOM 2663 N N . ARG C 1 108 ? 58.734 11.632 -2.070 1.00 15.15 108 ARG C N 1
ATOM 2664 C CA . ARG C 1 108 ? 59.335 11.896 -3.372 1.00 17.43 108 ARG C CA 1
ATOM 2665 C C . ARG C 1 108 ? 59.008 10.786 -4.365 1.00 18.24 108 ARG C C 1
ATOM 2666 O O . ARG C 1 108 ? 59.509 9.668 -4.248 1.00 19.08 108 ARG C O 1
ATOM 2674 N N . LEU C 1 109 ? 58.165 11.103 -5.342 1.00 18.39 109 LEU C N 1
ATOM 2675 C CA . LEU C 1 109 ? 58.094 10.326 -6.574 1.00 18.54 109 LEU C CA 1
ATOM 2676 C C . LEU C 1 109 ? 59.372 10.474 -7.393 1.00 18.72 109 LEU C C 1
ATOM 2677 O O . LEU C 1 109 ? 59.848 11.585 -7.625 1.00 20.54 109 LEU C O 1
ATOM 2682 N N . GLN C 1 110 ? 59.923 9.346 -7.829 1.00 16.89 110 GLN C N 1
ATOM 2683 C CA . GLN C 1 110 ? 61.131 9.349 -8.646 1.00 17.23 110 GLN C CA 1
ATOM 2684 C C . GLN C 1 110 ? 61.117 8.208 -9.658 1.00 19.34 110 GLN C C 1
ATOM 2685 O O . GLN C 1 110 ? 60.579 7.134 -9.389 1.00 17.43 110 GLN C O 1
ATOM 2691 N N . PHE C 1 111 ? 61.713 8.449 -10.821 1.00 19.79 111 PHE C N 1
ATOM 2692 C CA . PHE C 1 111 ? 61.719 7.461 -11.903 1.00 21.50 111 PHE C CA 1
ATOM 2693 C C . PHE C 1 111 ? 63.133 6.972 -12.182 1.00 25.56 111 PHE C C 1
ATOM 2694 O O . PHE C 1 111 ? 63.312 5.915 -12.820 1.00 26.10 111 PHE C O 1
ATOM 2703 N N . ASP D 1 2 ? 50.497 31.105 -11.971 1.00 42.03 2 ASP D N 1
ATOM 2704 C CA . ASP D 1 2 ? 50.795 29.642 -11.937 1.00 41.26 2 ASP D CA 1
ATOM 2705 C C . ASP D 1 2 ? 52.238 29.351 -11.481 1.00 38.74 2 ASP D C 1
ATOM 2706 O O . ASP D 1 2 ? 52.760 30.047 -10.603 1.00 38.83 2 ASP D O 1
ATOM 2711 N N . ILE D 1 3 ? 52.863 28.334 -12.072 1.00 36.30 3 ILE D N 1
ATOM 2712 C CA . ILE D 1 3 ? 54.100 27.729 -11.543 1.00 34.62 3 ILE D CA 1
ATOM 2713 C C . ILE D 1 3 ? 55.321 28.666 -11.601 1.00 32.77 3 ILE D C 1
ATOM 2714 O O . ILE D 1 3 ? 55.608 29.269 -12.635 1.00 34.90 3 ILE D O 1
ATOM 2719 N N . LYS D 1 4 ? 56.002 28.822 -10.469 1.00 27.28 4 LYS D N 1
ATOM 2720 C CA . LYS D 1 4 ? 57.161 29.721 -10.365 1.00 24.89 4 LYS D CA 1
ATOM 2721 C C . LYS D 1 4 ? 58.432 28.917 -10.119 1.00 23.27 4 LYS D C 1
ATOM 2722 O O . LYS D 1 4 ? 58.400 27.917 -9.387 1.00 18.84 4 LYS D O 1
ATOM 2728 N N . GLU D 1 5 ? 59.543 29.359 -10.715 1.00 18.51 5 GLU D N 1
ATOM 2729 C CA . GLU D 1 5 ? 60.826 28.669 -10.549 1.00 18.82 5 GLU D CA 1
ATOM 2730 C C . GLU D 1 5 ? 61.537 29.072 -9.254 1.00 15.96 5 GLU D C 1
ATOM 2731 O O . GLU D 1 5 ? 61.480 30.235 -8.835 1.00 16.02 5 GLU D O 1
ATOM 2737 N N . LEU D 1 6 ? 62.224 28.123 -8.625 1.00 17.52 6 LEU D N 1
ATOM 2738 C CA . LEU D 1 6 ? 63.142 28.473 -7.534 1.00 16.48 6 LEU D CA 1
ATOM 2739 C C . LEU D 1 6 ? 64.357 29.162 -8.112 1.00 17.01 6 LEU D C 1
ATOM 2740 O O . LEU D 1 6 ? 64.827 28.812 -9.197 1.00 15.64 6 LEU D O 1
ATOM 2745 N N . HIS D 1 7 ? 64.889 30.109 -7.360 1.00 17.57 7 HIS D N 1
ATOM 2746 C CA . HIS D 1 7 ? 66.204 30.626 -7.644 1.00 19.08 7 HIS D CA 1
ATOM 2747 C C . HIS D 1 7 ? 67.197 29.537 -7.293 1.00 19.36 7 HIS D C 1
ATOM 2748 O O . HIS D 1 7 ? 67.053 28.863 -6.261 1.00 20.65 7 HIS D O 1
ATOM 2755 N N . VAL D 1 8 ? 68.196 29.320 -8.141 1.00 16.77 8 VAL D N 1
ATOM 2756 C CA . VAL D 1 8 ? 69.200 28.292 -7.845 1.00 15.87 8 VAL D CA 1
ATOM 2757 C C . VAL D 1 8 ? 70.514 29.003 -7.529 1.00 18.70 8 VAL D C 1
ATOM 2758 O O . VAL D 1 8 ? 71.055 29.704 -8.377 1.00 17.46 8 VAL D O 1
ATOM 2762 N N . LYS D 1 9 ? 71.008 28.827 -6.310 1.00 17.15 9 LYS D N 1
ATOM 2763 C CA . LYS D 1 9 ? 72.207 29.528 -5.859 1.00 19.62 9 LYS D CA 1
ATOM 2764 C C . LYS D 1 9 ? 73.308 28.519 -5.509 1.00 17.23 9 LYS D C 1
ATOM 2765 O O . LYS D 1 9 ? 73.165 27.734 -4.581 1.00 19.83 9 LYS D O 1
ATOM 2771 N N . THR D 1 10 ? 74.394 28.527 -6.281 1.00 16.90 10 THR D N 1
ATOM 2772 C CA . THR D 1 10 ? 75.559 27.721 -5.957 1.00 15.87 10 THR D CA 1
ATOM 2773 C C . THR D 1 10 ? 76.507 28.627 -5.164 1.00 17.41 10 THR D C 1
ATOM 2774 O O . THR D 1 10 ? 76.916 29.708 -5.645 1.00 16.14 10 THR D O 1
ATOM 2778 N N . VAL D 1 11 ? 76.814 28.189 -3.946 1.00 16.00 11 VAL D N 1
ATOM 2779 C CA . VAL D 1 11 ? 77.608 29.006 -3.008 1.00 15.92 11 VAL D CA 1
ATOM 2780 C C . VAL D 1 11 ? 78.849 28.268 -2.526 1.00 16.52 11 VAL D C 1
ATOM 2781 O O . VAL D 1 11 ? 78.959 27.056 -2.673 1.00 17.51 11 VAL D O 1
ATOM 2785 N N . LYS D 1 12 ? 79.780 29.031 -1.953 1.00 15.32 12 LYS D N 1
ATOM 2786 C CA . LYS D 1 12 ? 81.013 28.472 -1.416 1.00 15.51 12 LYS D CA 1
ATOM 2787 C C . LYS D 1 12 ? 80.952 28.511 0.088 1.00 14.87 12 LYS D C 1
ATOM 2788 O O . LYS D 1 12 ? 80.309 29.392 0.658 1.00 15.78 12 LYS D O 1
ATOM 2794 N N . ARG D 1 13 ? 81.602 27.550 0.733 1.00 14.90 13 ARG D N 1
ATOM 2795 C CA . ARG D 1 13 ? 81.684 27.580 2.208 1.00 13.91 13 ARG D CA 1
ATOM 2796 C C . ARG D 1 13 ? 82.215 28.942 2.657 1.00 15.88 13 ARG D C 1
ATOM 2797 O O . ARG D 1 13 ? 83.255 29.401 2.161 1.00 15.68 13 ARG D O 1
ATOM 2805 N N . GLY D 1 14 ? 81.474 29.590 3.561 1.00 15.34 14 GLY D N 1
ATOM 2806 C CA . GLY D 1 14 ? 81.870 30.900 4.131 1.00 14.07 14 GLY D CA 1
ATOM 2807 C C . GLY D 1 14 ? 81.216 32.081 3.459 1.00 14.63 14 GLY D C 1
ATOM 2808 O O . GLY D 1 14 ? 81.196 33.187 3.982 1.00 14.95 14 GLY D O 1
ATOM 2809 N N . GLU D 1 15 ? 80.679 31.861 2.263 1.00 13.68 15 GLU D N 1
ATOM 2810 C CA . GLU D 1 15 ? 79.944 32.927 1.578 1.00 13.15 15 GLU D CA 1
ATOM 2811 C C . GLU D 1 15 ? 78.740 33.392 2.409 1.00 11.86 15 GLU D C 1
ATOM 2812 O O . GLU D 1 15 ? 78.145 32.612 3.147 1.00 14.55 15 GLU D O 1
ATOM 2818 N N . ASN D 1 16 ? 78.400 34.667 2.311 1.00 11.99 16 ASN D N 1
ATOM 2819 C CA . ASN D 1 16 ? 77.197 35.170 2.965 1.00 11.25 16 ASN D CA 1
ATOM 2820 C C . ASN D 1 16 ? 76.083 35.200 1.945 1.00 14.31 16 ASN D C 1
ATOM 2821 O O . ASN D 1 16 ? 76.290 35.658 0.821 1.00 15.71 16 ASN D O 1
ATOM 2826 N N . VAL D 1 17 ? 74.913 34.693 2.338 1.00 11.79 17 VAL D N 1
ATOM 2827 C CA . VAL D 1 17 ? 73.848 34.361 1.401 1.00 14.03 17 VAL D CA 1
ATOM 2828 C C . VAL D 1 17 ? 72.602 35.174 1.753 1.00 14.69 17 VAL D C 1
ATOM 2829 O O . VAL D 1 17 ? 72.320 35.414 2.934 1.00 12.43 17 VAL D O 1
ATOM 2833 N N . THR D 1 18 ? 71.858 35.594 0.738 1.00 12.55 18 THR D N 1
ATOM 2834 C CA . THR D 1 18 ? 70.555 36.220 0.998 1.00 12.30 18 THR D CA 1
ATOM 2835 C C . THR D 1 18 ? 69.554 35.650 0.009 1.00 13.20 18 THR D C 1
ATOM 2836 O O . THR D 1 18 ? 69.801 35.666 -1.205 1.00 13.00 18 THR D O 1
ATOM 2848 N N . GLU D 1 20 ? 65.590 35.781 -1.326 1.00 14.93 20 GLU D N 1
ATOM 2849 C CA . GLU D 1 20 ? 64.632 36.873 -1.276 1.00 17.00 20 GLU D CA 1
ATOM 2850 C C . GLU D 1 20 ? 63.177 36.479 -1.283 1.00 15.39 20 GLU D C 1
ATOM 2851 O O . GLU D 1 20 ? 62.806 35.458 -1.854 1.00 14.24 20 GLU D O 1
ATOM 2857 N N . CYS D 1 21 ? 62.392 37.299 -0.595 1.00 15.81 21 CYS D N 1
ATOM 2858 C CA . CYS D 1 21 ? 60.946 37.203 -0.592 1.00 16.53 21 CYS D CA 1
ATOM 2859 C C . CYS D 1 21 ? 60.423 38.642 -0.534 1.00 18.10 21 CYS D C 1
ATOM 2860 O O . CYS D 1 21 ? 60.818 39.441 0.326 1.00 18.29 21 CYS D O 1
ATOM 2863 N N . SER D 1 22 ? 59.551 38.975 -1.475 1.00 17.82 22 SER D N 1
ATOM 2864 C CA . SER D 1 22 ? 59.062 40.338 -1.611 1.00 18.10 22 SER D CA 1
ATOM 2865 C C . SER D 1 22 ? 57.758 40.588 -0.858 1.00 18.73 22 SER D C 1
ATOM 2866 O O . SER D 1 22 ? 56.820 39.790 -0.948 1.00 19.65 22 SER D O 1
ATOM 2877 N N . SER D 1 24 ? 55.780 42.838 -1.653 1.00 25.02 24 SER D N 1
ATOM 2878 C CA . SER D 1 24 ? 54.961 43.560 -2.616 1.00 29.88 24 SER D CA 1
ATOM 2879 C C . SER D 1 24 ? 53.479 43.181 -2.608 1.00 32.61 24 SER D C 1
ATOM 2880 O O . SER D 1 24 ? 52.616 44.037 -2.374 1.00 35.73 24 SER D O 1
ATOM 2883 N N . LYS D 1 25 ? 53.182 41.909 -2.861 1.00 34.80 25 LYS D N 1
ATOM 2884 C CA . LYS D 1 25 ? 51.787 41.441 -2.934 1.00 36.14 25 LYS D CA 1
ATOM 2885 C C . LYS D 1 25 ? 51.316 40.709 -1.666 1.00 35.55 25 LYS D C 1
ATOM 2886 O O . LYS D 1 25 ? 50.248 40.073 -1.662 1.00 35.77 25 LYS D O 1
ATOM 2892 N N . VAL D 1 26 ? 52.118 40.767 -0.601 1.00 31.50 26 VAL D N 1
ATOM 2893 C CA . VAL D 1 26 ? 51.788 40.073 0.641 1.00 27.99 26 VAL D CA 1
ATOM 2894 C C . VAL D 1 26 ? 50.559 40.733 1.223 1.00 28.08 26 VAL D C 1
ATOM 2895 O O . VAL D 1 26 ? 50.488 41.965 1.339 1.00 27.03 26 VAL D O 1
ATOM 2899 N N . LYS D 1 27 ? 49.564 39.919 1.554 1.00 25.50 27 LYS D N 1
ATOM 2900 C CA . LYS D 1 27 ? 48.335 40.452 2.112 1.00 26.38 27 LYS D CA 1
ATOM 2901 C C . LYS D 1 27 ? 48.481 40.662 3.598 1.00 25.35 27 LYS D C 1
ATOM 2902 O O . LYS D 1 27 ? 48.108 41.711 4.135 1.00 25.37 27 LYS D O 1
ATOM 2908 N N . ASP D 1 28 ? 49.023 39.664 4.278 1.00 20.49 28 ASP D N 1
ATOM 2909 C CA . ASP D 1 28 ? 49.141 39.767 5.716 1.00 19.02 28 ASP D CA 1
ATOM 2910 C C . ASP D 1 28 ? 50.513 39.310 6.183 1.00 17.18 28 ASP D C 1
ATOM 2911 O O . ASP D 1 28 ? 50.772 38.124 6.216 1.00 16.89 28 ASP D O 1
ATOM 2916 N N . LYS D 1 29 ? 51.365 40.260 6.588 1.00 18.07 29 LYS D N 1
ATOM 2917 C CA . LYS D 1 29 ? 52.742 39.922 7.001 1.00 17.72 29 LYS D CA 1
ATOM 2918 C C . LYS D 1 29 ? 52.797 38.961 8.175 1.00 15.33 29 LYS D C 1
ATOM 2919 O O . LYS D 1 29 ? 53.757 38.203 8.322 1.00 15.98 29 LYS D O 1
ATOM 2925 N N . ASN D 1 30 ? 51.791 39.010 9.044 1.00 16.64 30 ASN D N 1
ATOM 2926 C CA . ASN D 1 30 ? 51.773 38.130 10.212 1.00 15.80 30 ASN D CA 1
ATOM 2927 C C . ASN D 1 30 ? 51.655 36.638 9.846 1.00 14.04 30 ASN D C 1
ATOM 2928 O O . ASN D 1 30 ? 52.004 35.753 10.642 1.00 16.73 30 ASN D O 1
ATOM 2933 N N . LYS D 1 31 ? 51.199 36.367 8.627 1.00 14.59 31 LYS D N 1
ATOM 2934 C CA . LYS D 1 31 ? 51.043 34.988 8.176 1.00 14.21 31 LYS D CA 1
ATOM 2935 C C . LYS D 1 31 ? 52.189 34.536 7.270 1.00 14.00 31 LYS D C 1
ATOM 2936 O O . LYS D 1 31 ? 52.101 33.507 6.607 1.00 13.27 31 LYS D O 1
ATOM 2942 N N . LEU D 1 32 ? 53.266 35.307 7.271 1.00 12.79 32 LEU D N 1
ATOM 2943 C CA . LEU D 1 32 ? 54.418 35.054 6.411 1.00 15.01 32 LEU D CA 1
ATOM 2944 C C . LEU D 1 32 ? 55.557 34.330 7.158 1.00 12.22 32 LEU D C 1
ATOM 2945 O O . LEU D 1 32 ? 55.903 34.674 8.295 1.00 16.88 32 LEU D O 1
ATOM 2950 N N . ALA D 1 33 ? 56.129 33.315 6.526 1.00 13.27 33 ALA D N 1
ATOM 2951 C CA . ALA D 1 33 ? 57.251 32.580 7.103 1.00 12.39 33 ALA D CA 1
ATOM 2952 C C . ALA D 1 33 ? 58.120 31.964 6.019 1.00 13.50 33 ALA D C 1
ATOM 2953 O O . ALA D 1 33 ? 57.690 31.797 4.878 1.00 14.84 33 ALA D O 1
ATOM 2955 N N . TRP D 1 34 ? 59.358 31.675 6.388 1.00 14.69 34 TRP D N 1
ATOM 2956 C CA . TRP D 1 34 ? 60.246 30.865 5.573 1.00 13.03 34 TRP D CA 1
ATOM 2957 C C . TRP D 1 34 ? 60.223 29.445 6.099 1.00 13.49 34 TRP D C 1
ATOM 2958 O O . TRP D 1 34 ? 60.138 29.207 7.326 1.00 12.09 34 TRP D O 1
ATOM 2969 N N . TYR D 1 35 ? 60.340 28.521 5.144 1.00 11.27 35 TYR D N 1
ATOM 2970 C CA . TYR D 1 35 ? 60.363 27.074 5.373 1.00 10.58 35 TYR D CA 1
ATOM 2971 C C . TYR D 1 35 ? 61.641 26.516 4.820 1.00 12.18 35 TYR D C 1
ATOM 2972 O O . TYR D 1 35 ? 62.080 26.925 3.754 1.00 13.84 35 TYR D O 1
ATOM 2981 N N . ARG D 1 36 ? 62.239 25.584 5.548 1.00 12.33 36 ARG D N 1
ATOM 2982 C CA . ARG D 1 36 ? 63.482 24.975 5.123 1.00 12.20 36 ARG D CA 1
ATOM 2983 C C . ARG D 1 36 ? 63.273 23.488 4.873 1.00 13.59 36 ARG D C 1
ATOM 2984 O O . ARG D 1 36 ? 62.682 22.795 5.694 1.00 12.29 36 ARG D O 1
ATOM 2992 N N . GLN D 1 37 ? 63.791 23.007 3.745 1.00 10.97 37 GLN D N 1
ATOM 2993 C CA . GLN D 1 37 ? 63.714 21.579 3.444 1.00 12.97 37 GLN D CA 1
ATOM 2994 C C . GLN D 1 37 ? 65.087 21.041 3.089 1.00 13.16 37 GLN D C 1
ATOM 2995 O O . GLN D 1 37 ? 65.570 21.255 1.975 1.00 11.86 37 GLN D O 1
ATOM 3001 N N . SER D 1 38 ? 65.725 20.354 4.029 1.00 13.73 38 SER D N 1
ATOM 3002 C CA . SER D 1 38 ? 66.983 19.653 3.729 1.00 15.57 38 SER D CA 1
ATOM 3003 C C . SER D 1 38 ? 66.674 18.515 2.731 1.00 16.53 38 SER D C 1
ATOM 3004 O O . SER D 1 38 ? 65.571 17.965 2.745 1.00 17.20 38 SER D O 1
ATOM 3007 N N . PHE D 1 39 ? 67.638 18.138 1.894 1.00 18.82 39 PHE D N 1
ATOM 3008 C CA . PHE D 1 39 ? 67.371 17.103 0.888 1.00 21.02 39 PHE D CA 1
ATOM 3009 C C . PHE D 1 39 ? 66.881 15.826 1.533 1.00 18.84 39 PHE D C 1
ATOM 3010 O O . PHE D 1 39 ? 67.496 15.321 2.475 1.00 17.07 39 PHE D O 1
ATOM 3018 N N . GLY D 1 40 ? 65.786 15.307 0.989 1.00 18.38 40 GLY D N 1
ATOM 3019 C CA . GLY D 1 40 ? 65.163 14.078 1.470 1.00 18.52 40 GLY D CA 1
ATOM 3020 C C . GLY D 1 40 ? 64.361 14.190 2.747 1.00 19.66 40 GLY D C 1
ATOM 3021 O O . GLY D 1 40 ? 63.970 13.169 3.325 1.00 20.38 40 GLY D O 1
ATOM 3022 N N . LYS D 1 41 ? 64.125 15.419 3.218 1.00 17.74 41 LYS D N 1
ATOM 3023 C CA . LYS D 1 41 ? 63.352 15.606 4.440 1.00 17.51 41 LYS D CA 1
ATOM 3024 C C . LYS D 1 41 ? 62.036 16.334 4.179 1.00 16.31 41 LYS D C 1
ATOM 3025 O O . LYS D 1 41 ? 61.864 16.986 3.156 1.00 16.35 41 LYS D O 1
ATOM 3031 N N . VAL D 1 42 ? 61.125 16.223 5.137 1.00 14.49 42 VAL D N 1
ATOM 3032 C CA . VAL D 1 42 ? 59.882 16.988 5.118 1.00 14.97 42 VAL D CA 1
ATOM 3033 C C . VAL D 1 42 ? 60.186 18.477 5.446 1.00 13.13 42 VAL D C 1
ATOM 3034 O O . VAL D 1 42 ? 60.935 18.771 6.404 1.00 14.05 42 VAL D O 1
ATOM 3038 N N . PRO D 1 43 ? 59.640 19.423 4.650 1.00 11.57 43 PRO D N 1
ATOM 3039 C CA . PRO D 1 43 ? 59.844 20.842 4.966 1.00 11.98 43 PRO D CA 1
ATOM 3040 C C . PRO D 1 43 ? 59.373 21.228 6.355 1.00 13.22 43 PRO D C 1
ATOM 3041 O O . PRO D 1 43 ? 58.388 20.674 6.879 1.00 13.89 43 PRO D O 1
ATOM 3045 N N . GLN D 1 44 ? 60.076 22.195 6.942 1.00 12.93 44 GLN D N 1
ATOM 3046 C CA . GLN D 1 44 ? 59.756 22.679 8.268 1.00 15.34 44 GLN D CA 1
ATOM 3047 C C . GLN D 1 44 ? 59.740 24.198 8.314 1.00 14.15 44 GLN D C 1
ATOM 3048 O O . GLN D 1 44 ? 60.584 24.846 7.703 1.00 12.98 44 GLN D O 1
ATOM 3054 N N . TYR D 1 45 ? 58.813 24.735 9.098 1.00 14.04 45 TYR D N 1
ATOM 3055 C CA . TYR D 1 45 ? 58.780 26.158 9.432 1.00 13.04 45 TYR D CA 1
ATOM 3056 C C . TYR D 1 45 ? 60.110 26.536 10.129 1.00 15.52 45 TYR D C 1
ATOM 3057 O O . TYR D 1 45 ? 60.504 25.885 11.101 1.00 14.65 45 TYR D O 1
ATOM 3066 N N . PHE D 1 46 ? 60.721 27.616 9.638 1.00 15.60 46 PHE D N 1
ATOM 3067 C CA . PHE D 1 46 ? 62.104 28.012 9.892 1.00 18.54 46 PHE D CA 1
ATOM 3068 C C . PHE D 1 46 ? 62.099 29.320 10.713 1.00 16.78 46 PHE D C 1
ATOM 3069 O O . PHE D 1 46 ? 62.686 29.411 11.807 1.00 17.04 46 PHE D O 1
ATOM 3077 N N . VAL D 1 47 ? 61.365 30.301 10.212 1.00 18.57 47 VAL D N 1
ATOM 3078 C CA . VAL D 1 47 ? 61.359 31.636 10.821 1.00 16.79 47 VAL D CA 1
ATOM 3079 C C . VAL D 1 47 ? 60.121 32.365 10.348 1.00 15.24 47 VAL D C 1
ATOM 3080 O O . VAL D 1 47 ? 59.739 32.240 9.190 1.00 17.16 47 VAL D O 1
ATOM 3084 N N . ARG D 1 48 ? 59.486 33.116 11.240 1.00 14.42 48 ARG D N 1
ATOM 3085 C CA . ARG D 1 48 ? 58.286 33.835 10.842 1.00 15.02 48 ARG D CA 1
ATOM 3086 C C . ARG D 1 48 ? 58.423 35.326 11.032 1.00 15.75 48 ARG D C 1
ATOM 3087 O O . ARG D 1 48 ? 59.243 35.785 11.817 1.00 14.09 48 ARG D O 1
ATOM 3095 N N . TYR D 1 49 ? 57.600 36.069 10.289 1.00 13.63 49 TYR D N 1
ATOM 3096 C CA . TYR D 1 49 ? 57.464 37.502 10.497 1.00 16.84 49 TYR D CA 1
ATOM 3097 C C . TYR D 1 49 ? 57.007 37.737 11.932 1.00 17.05 49 TYR D C 1
ATOM 3098 O O . TYR D 1 49 ? 56.224 36.954 12.489 1.00 16.07 49 TYR D O 1
ATOM 3107 N N . TYR D 1 50 ? 57.495 38.823 12.529 1.00 18.91 50 TYR D N 1
ATOM 3108 C CA . TYR D 1 50 ? 57.104 39.176 13.870 1.00 22.81 50 TYR D CA 1
ATOM 3109 C C . TYR D 1 50 ? 57.055 40.699 13.938 1.00 24.29 50 TYR D C 1
ATOM 3110 O O . TYR D 1 50 ? 57.870 41.385 13.329 1.00 21.51 50 TYR D O 1
ATOM 3119 N N . SER D 1 51 ? 56.047 41.227 14.616 1.00 25.52 51 SER D N 1
ATOM 3120 C CA . SER D 1 51 ? 55.855 42.661 14.701 1.00 27.24 51 SER D CA 1
ATOM 3121 C C . SER D 1 51 ? 56.804 43.273 15.707 1.00 26.69 51 SER D C 1
ATOM 3122 O O . SER D 1 51 ? 56.387 43.664 16.800 1.00 28.68 51 SER D O 1
ATOM 3125 N N . SER D 1 52 ? 58.076 43.358 15.331 1.00 23.48 52 SER D N 1
ATOM 3126 C CA . SER D 1 52 ? 59.126 43.921 16.178 1.00 22.65 52 SER D CA 1
ATOM 3127 C C . SER D 1 52 ? 60.059 44.752 15.287 1.00 20.49 52 SER D C 1
ATOM 3128 O O . SER D 1 52 ? 59.955 44.708 14.060 1.00 20.56 52 SER D O 1
ATOM 3131 N N . ASN D 1 53 ? 60.976 45.512 15.888 1.00 19.69 53 ASN D N 1
ATOM 3132 C CA . ASN D 1 53 ? 61.906 46.285 15.057 1.00 20.93 53 ASN D CA 1
ATOM 3133 C C . ASN D 1 53 ? 62.767 45.403 14.137 1.00 17.87 53 ASN D C 1
ATOM 3134 O O . ASN D 1 53 ? 62.969 45.745 12.962 1.00 21.74 53 ASN D O 1
ATOM 3139 N N . SER D 1 54 ? 63.216 44.259 14.649 1.00 17.11 54 SER D N 1
ATOM 3140 C CA . SER D 1 54 ? 63.973 43.286 13.837 1.00 16.34 54 SER D CA 1
ATOM 3141 C C . SER D 1 54 ? 63.074 42.585 12.805 1.00 16.03 54 SER D C 1
ATOM 3142 O O . SER D 1 54 ? 63.503 42.332 11.691 1.00 14.82 54 SER D O 1
ATOM 3145 N N . GLY D 1 55 ? 61.837 42.270 13.206 1.00 16.40 55 GLY D N 1
ATOM 3146 C CA . GLY D 1 55 ? 60.799 41.835 12.252 1.00 14.22 55 GLY D CA 1
ATOM 3147 C C . GLY D 1 55 ? 60.613 40.343 12.086 1.00 15.12 55 GLY D C 1
ATOM 3148 O O . GLY D 1 55 ? 59.875 39.909 11.189 1.00 14.96 55 GLY D O 1
ATOM 3149 N N . TYR D 1 56 ? 61.260 39.543 12.937 1.00 13.20 56 TYR D N 1
ATOM 3150 C CA . TYR D 1 56 ? 61.187 38.086 12.788 1.00 13.06 56 TYR D CA 1
ATOM 3151 C C . TYR D 1 56 ? 61.481 37.325 14.060 1.00 16.35 56 TYR D C 1
ATOM 3152 O O . TYR D 1 56 ? 62.067 37.864 14.999 1.00 15.04 56 TYR D O 1
ATOM 3161 N N . LYS D 1 57 ? 61.105 36.045 14.057 1.00 16.14 57 LYS D N 1
ATOM 3162 C CA . LYS D 1 57 ? 61.371 35.140 15.167 1.00 18.91 57 LYS D CA 1
ATOM 3163 C C . LYS D 1 57 ? 61.670 33.779 14.551 1.00 18.33 57 LYS D C 1
ATOM 3164 O O . LYS D 1 57 ? 60.850 33.251 13.824 1.00 15.94 57 LYS D O 1
ATOM 3170 N N . PHE D 1 58 ? 62.863 33.236 14.794 1.00 20.02 58 PHE D N 1
ATOM 3171 C CA . PHE D 1 58 ? 63.192 31.893 14.295 1.00 21.24 58 PHE D CA 1
ATOM 3172 C C . PHE D 1 58 ? 62.440 30.822 15.104 1.00 22.80 58 PHE D C 1
ATOM 3173 O O . PHE D 1 58 ? 62.057 31.030 16.266 1.00 21.65 58 PHE D O 1
ATOM 3181 N N . ALA D 1 59 ? 62.231 29.669 14.477 1.00 25.18 59 ALA D N 1
ATOM 3182 C CA . ALA D 1 59 ? 61.506 28.574 15.109 1.00 26.81 59 ALA D CA 1
ATOM 3183 C C . ALA D 1 59 ? 62.372 27.863 16.144 1.00 29.26 59 ALA D C 1
ATOM 3184 O O . ALA D 1 59 ? 63.585 28.064 16.195 1.00 26.84 59 ALA D O 1
ATOM 3186 N N . GLU D 1 60 ? 61.740 27.034 16.968 1.00 34.52 60 GLU D N 1
ATOM 3187 C CA . GLU D 1 60 ? 62.439 26.342 18.044 1.00 38.33 60 GLU D CA 1
ATOM 3188 C C . GLU D 1 60 ? 63.815 25.866 17.591 1.00 39.06 60 GLU D C 1
ATOM 3189 O O . GLU D 1 60 ? 64.840 26.361 18.060 1.00 41.22 60 GLU D O 1
ATOM 3195 N N . GLY D 1 61 ? 63.829 24.904 16.675 1.00 37.25 61 GLY D N 1
ATOM 3196 C CA . GLY D 1 61 ? 65.031 24.245 16.304 1.00 35.42 61 GLY D CA 1
ATOM 3197 C C . GLY D 1 61 ? 65.978 25.100 15.494 1.00 33.40 61 GLY D C 1
ATOM 3198 O O . GLY D 1 61 ? 66.923 24.496 15.159 1.00 33.09 61 GLY D O 1
ATOM 3199 N N . PHE D 1 62 ? 65.693 26.359 15.088 1.00 30.81 62 PHE D N 1
ATOM 3200 C CA . PHE D 1 62 ? 66.690 26.928 14.189 1.00 29.16 62 PHE D CA 1
ATOM 3201 C C . PHE D 1 62 ? 67.193 28.273 14.704 1.00 28.96 62 PHE D C 1
ATOM 3202 O O . PHE D 1 62 ? 66.982 29.308 14.072 1.00 27.34 62 PHE D O 1
ATOM 3210 N N . LYS D 1 63 ? 67.859 28.250 15.854 1.00 27.03 63 LYS D N 1
ATOM 3211 C CA . LYS D 1 63 ? 68.319 29.474 16.498 1.00 28.29 63 LYS D CA 1
ATOM 3212 C C . LYS D 1 63 ? 69.822 29.662 16.315 1.00 27.11 63 LYS D C 1
ATOM 3213 O O . LYS D 1 63 ? 70.433 30.514 16.960 1.00 25.62 63 LYS D O 1
ATOM 3219 N N . ASP D 1 64 ? 70.410 28.861 15.433 1.00 19.79 64 ASP D N 1
ATOM 3220 C CA . ASP D 1 64 ? 71.755 29.126 14.935 1.00 18.21 64 ASP D CA 1
ATOM 3221 C C . ASP D 1 64 ? 71.942 30.631 14.686 1.00 18.74 64 ASP D C 1
ATOM 3222 O O . ASP D 1 64 ? 71.177 31.268 13.924 1.00 17.91 64 ASP D O 1
ATOM 3227 N N . SER D 1 65 ? 72.971 31.211 15.312 1.00 15.50 65 SER D N 1
ATOM 3228 C CA . SER D 1 65 ? 73.212 32.652 15.166 1.00 15.21 65 SER D CA 1
ATOM 3229 C C . SER D 1 65 ? 73.618 33.073 13.762 1.00 14.33 65 SER D C 1
ATOM 3230 O O . SER D 1 65 ? 73.649 34.268 13.492 1.00 15.47 65 SER D O 1
ATOM 3233 N N . ARG D 1 66 ? 73.951 32.117 12.896 1.00 12.13 66 ARG D N 1
ATOM 3234 C CA . ARG D 1 66 ? 74.282 32.453 11.486 1.00 13.16 66 ARG D CA 1
ATOM 3235 C C . ARG D 1 66 ? 73.061 32.923 10.693 1.00 12.04 66 ARG D C 1
ATOM 3236 O O . ARG D 1 66 ? 73.188 33.579 9.652 1.00 11.12 66 ARG D O 1
ATOM 3244 N N . PHE D 1 67 ? 71.869 32.592 11.183 1.00 12.49 67 PHE D N 1
ATOM 3245 C CA . PHE D 1 67 ? 70.652 32.937 10.460 1.00 13.60 67 PHE D CA 1
ATOM 3246 C C . PHE D 1 67 ? 70.078 34.252 10.947 1.00 15.13 67 PHE D C 1
ATOM 3247 O O . PHE D 1 67 ? 70.078 34.540 12.142 1.00 15.26 67 PHE D O 1
ATOM 3255 N N . SER D 1 68 ? 69.622 35.078 10.012 1.00 12.89 68 SER D N 1
ATOM 3256 C CA . SER D 1 68 ? 68.879 36.276 10.370 1.00 13.27 68 SER D CA 1
ATOM 3257 C C . SER D 1 68 ? 67.989 36.607 9.187 1.00 15.06 68 SER D C 1
ATOM 3258 O O . SER D 1 68 ? 67.985 35.905 8.170 1.00 10.98 68 SER D O 1
ATOM 3269 N N . THR D 1 70 ? 66.321 40.182 6.872 1.00 14.68 70 THR D N 1
ATOM 3270 C CA . THR D 1 70 ? 66.243 41.614 6.578 1.00 13.95 70 THR D CA 1
ATOM 3271 C C . THR D 1 70 ? 64.784 41.862 6.280 1.00 13.27 70 THR D C 1
ATOM 3272 O O . THR D 1 70 ? 64.273 41.464 5.220 1.00 13.83 70 THR D O 1
ATOM 3276 N N . VAL D 1 71 ? 64.109 42.445 7.256 1.00 11.25 71 VAL D N 1
ATOM 3277 C CA . VAL D 1 71 ? 62.663 42.660 7.186 1.00 11.91 71 VAL D CA 1
ATOM 3278 C C . VAL D 1 71 ? 62.356 44.135 7.228 1.00 14.54 71 VAL D C 1
ATOM 3279 O O . VAL D 1 71 ? 62.758 44.840 8.168 1.00 13.75 71 VAL D O 1
ATOM 3283 N N . ASN D 1 72 ? 61.604 44.563 6.234 1.00 12.40 72 ASN D N 1
ATOM 3284 C CA . ASN D 1 72 ? 61.148 45.950 6.157 1.00 14.75 72 ASN D CA 1
ATOM 3285 C C . ASN D 1 72 ? 59.900 46.005 5.262 1.00 16.92 72 ASN D C 1
ATOM 3286 O O . ASN D 1 72 ? 59.333 44.964 4.913 1.00 16.65 72 ASN D O 1
ATOM 3291 N N . ASP D 1 73 ? 59.465 47.204 4.885 1.00 18.34 73 ASP D N 1
ATOM 3292 C CA . ASP D 1 73 ? 58.238 47.326 4.099 1.00 20.36 73 ASP D CA 1
ATOM 3293 C C . ASP D 1 73 ? 58.333 46.742 2.690 1.00 21.11 73 ASP D C 1
ATOM 3294 O O . ASP D 1 73 ? 57.300 46.508 2.029 1.00 20.55 73 ASP D O 1
ATOM 3299 N N . GLN D 1 74 ? 59.557 46.493 2.231 1.00 18.24 74 GLN D N 1
ATOM 3300 C CA . GLN D 1 74 ? 59.776 45.994 0.886 1.00 18.81 74 GLN D CA 1
ATOM 3301 C C . GLN D 1 74 ? 60.192 44.523 0.847 1.00 19.40 74 GLN D C 1
ATOM 3302 O O . GLN D 1 74 ? 59.825 43.817 -0.075 1.00 18.04 74 GLN D O 1
ATOM 3308 N N . LYS D 1 75 ? 60.972 44.084 1.840 1.00 16.90 75 LYS D N 1
ATOM 3309 C CA . LYS D 1 75 ? 61.606 42.767 1.777 1.00 15.93 75 LYS D CA 1
ATOM 3310 C C . LYS D 1 75 ? 61.291 41.904 2.994 1.00 14.89 75 LYS D C 1
ATOM 3311 O O . LYS D 1 75 ? 61.106 42.406 4.109 1.00 12.74 75 LYS D O 1
ATOM 3317 N N . PHE D 1 76 ? 61.270 40.594 2.765 1.00 13.36 76 PHE D N 1
ATOM 3318 C CA . PHE D 1 76 ? 61.216 39.594 3.838 1.00 13.04 76 PHE D CA 1
ATOM 3319 C C . PHE D 1 76 ? 62.330 38.584 3.499 1.00 13.54 76 PHE D C 1
ATOM 3320 O O . PHE D 1 76 ? 62.081 37.424 3.149 1.00 10.07 76 PHE D O 1
ATOM 3328 N N . ASP D 1 77 ? 63.573 39.057 3.593 1.00 13.57 77 ASP D N 1
ATOM 3329 C CA . ASP D 1 77 ? 64.718 38.310 3.054 1.00 12.19 77 ASP D CA 1
ATOM 3330 C C . ASP D 1 77 ? 65.456 37.519 4.133 1.00 12.55 77 ASP D C 1
ATOM 3331 O O . ASP D 1 77 ? 65.672 38.003 5.251 1.00 13.68 77 ASP D O 1
ATOM 3336 N N . LEU D 1 78 ? 65.832 36.294 3.793 1.00 12.22 78 LEU D N 1
ATOM 3337 C CA . LEU D 1 78 ? 66.472 35.374 4.715 1.00 10.19 78 LEU D CA 1
ATOM 3338 C C . LEU D 1 78 ? 67.991 35.410 4.455 1.00 11.24 78 LEU D C 1
ATOM 3339 O O . LEU D 1 78 ? 68.448 35.223 3.304 1.00 12.59 78 LEU D O 1
ATOM 3344 N N . ASN D 1 79 ? 68.772 35.621 5.509 1.00 11.12 79 ASN D N 1
ATOM 3345 C CA . ASN D 1 79 ? 70.231 35.707 5.396 1.00 10.12 79 ASN D CA 1
ATOM 3346 C C . ASN D 1 79 ? 70.926 34.555 6.119 1.00 12.15 79 ASN D C 1
ATOM 3347 O O . ASN D 1 79 ? 70.468 34.120 7.183 1.00 11.58 79 ASN D O 1
ATOM 3352 N N . ILE D 1 80 ? 72.057 34.107 5.580 1.00 10.45 80 ILE D N 1
ATOM 3353 C CA . ILE D 1 80 ? 72.941 33.200 6.320 1.00 13.92 80 ILE D CA 1
ATOM 3354 C C . ILE D 1 80 ? 74.330 33.831 6.241 1.00 13.41 80 ILE D C 1
ATOM 3355 O O . ILE D 1 80 ? 74.850 34.049 5.148 1.00 13.75 80 ILE D O 1
ATOM 3360 N N . ILE D 1 81 ? 74.922 34.115 7.393 1.00 12.80 81 ILE D N 1
ATOM 3361 C CA . ILE D 1 81 ? 76.316 34.583 7.427 1.00 12.96 81 ILE D CA 1
ATOM 3362 C C . ILE D 1 81 ? 77.228 33.392 7.689 1.00 13.34 81 ILE D C 1
ATOM 3363 O O . ILE D 1 81 ? 77.065 32.685 8.714 1.00 14.21 81 ILE D O 1
ATOM 3368 N N . GLY D 1 82 ? 78.168 33.159 6.768 1.00 13.24 82 GLY D N 1
ATOM 3369 C CA . GLY D 1 82 ? 79.086 32.036 6.837 1.00 12.93 82 GLY D CA 1
ATOM 3370 C C . GLY D 1 82 ? 78.347 30.743 6.522 1.00 13.33 82 GLY D C 1
ATOM 3371 O O . GLY D 1 82 ? 78.242 29.837 7.351 1.00 11.94 82 GLY D O 1
ATOM 3372 N N . THR D 1 83 ? 77.860 30.628 5.292 1.00 11.07 83 THR D N 1
ATOM 3373 C CA . THR D 1 83 ? 77.124 29.420 4.909 1.00 12.82 83 THR D CA 1
ATOM 3374 C C . THR D 1 83 ? 78.017 28.151 4.901 1.00 13.81 83 THR D C 1
ATOM 3375 O O . THR D 1 83 ? 79.230 28.221 4.671 1.00 13.14 83 THR D O 1
ATOM 3379 N N . ARG D 1 84 ? 77.404 27.002 5.166 1.00 11.05 84 ARG D N 1
ATOM 3380 C CA . ARG D 1 84 ? 78.110 25.720 5.285 1.00 13.54 84 ARG D CA 1
ATOM 3381 C C . ARG D 1 84 ? 77.289 24.656 4.569 1.00 13.93 84 ARG D C 1
ATOM 3382 O O . ARG D 1 84 ? 76.081 24.809 4.399 1.00 15.83 84 ARG D O 1
ATOM 3390 N N . GLU D 1 85 ? 77.925 23.566 4.177 1.00 13.61 85 GLU D N 1
ATOM 3391 C CA . GLU D 1 85 ? 77.241 22.521 3.405 1.00 15.05 85 GLU D CA 1
ATOM 3392 C C . GLU D 1 85 ? 75.934 22.059 3.996 1.00 14.89 85 GLU D C 1
ATOM 3393 O O . GLU D 1 85 ? 75.004 21.755 3.248 1.00 14.70 85 GLU D O 1
ATOM 3399 N N . ASP D 1 86 ? 75.847 21.975 5.325 1.00 14.67 86 ASP D N 1
ATOM 3400 C CA . ASP D 1 86 ? 74.577 21.504 5.929 1.00 16.28 86 ASP D CA 1
ATOM 3401 C C . ASP D 1 86 ? 73.388 22.459 5.747 1.00 15.67 86 ASP D C 1
ATOM 3402 O O . ASP D 1 86 ? 72.235 22.092 5.983 1.00 14.81 86 ASP D O 1
ATOM 3407 N N . ASP D 1 87 ? 73.677 23.688 5.339 1.00 13.15 87 ASP D N 1
ATOM 3408 C CA . ASP D 1 87 ? 72.638 24.630 4.941 1.00 11.48 87 ASP D CA 1
ATOM 3409 C C . ASP D 1 87 ? 72.030 24.276 3.580 1.00 12.12 87 ASP D C 1
ATOM 3410 O O . ASP D 1 87 ? 71.004 24.868 3.188 1.00 12.28 87 ASP D O 1
ATOM 3415 N N . GLY D 1 88 ? 72.680 23.365 2.844 1.00 13.14 88 GLY D N 1
ATOM 3416 C CA . GLY D 1 88 ? 72.234 23.015 1.486 1.00 11.93 88 GLY D CA 1
ATOM 3417 C C . GLY D 1 88 ? 70.805 22.520 1.553 1.00 13.01 88 GLY D C 1
ATOM 3418 O O . GLY D 1 88 ? 70.432 21.831 2.490 1.00 12.00 88 GLY D O 1
ATOM 3419 N N . GLY D 1 89 ? 69.991 22.892 0.576 1.00 12.15 89 GLY D N 1
ATOM 3420 C CA . GLY D 1 89 ? 68.595 22.447 0.598 1.00 13.87 89 GLY D CA 1
ATOM 3421 C C . GLY D 1 89 ? 67.721 23.477 -0.067 1.00 13.02 89 GLY D C 1
ATOM 3422 O O . GLY D 1 89 ? 68.216 24.361 -0.785 1.00 14.66 89 GLY D O 1
ATOM 3423 N N . GLU D 1 90 ? 66.417 23.373 0.158 1.00 11.33 90 GLU D N 1
ATOM 3424 C CA . GLU D 1 90 ? 65.483 24.287 -0.461 1.00 12.27 90 GLU D CA 1
ATOM 3425 C C . GLU D 1 90 ? 64.775 25.104 0.608 1.00 15.04 90 GLU D C 1
ATOM 3426 O O . GLU D 1 90 ? 64.480 24.586 1.681 1.00 16.44 90 GLU D O 1
ATOM 3432 N N . TYR D 1 91 ? 64.521 26.365 0.290 1.00 10.92 91 TYR D N 1
ATOM 3433 C CA . TYR D 1 91 ? 63.897 27.317 1.204 1.00 11.89 91 TYR D CA 1
ATOM 3434 C C . TYR D 1 91 ? 62.740 27.965 0.490 1.00 10.94 91 TYR D C 1
ATOM 3435 O O . TYR D 1 91 ? 62.862 28.369 -0.669 1.00 10.58 91 TYR D O 1
ATOM 3444 N N . PHE D 1 92 ? 61.601 28.049 1.173 1.00 11.81 92 PHE D N 1
ATOM 3445 C CA . PHE D 1 92 ? 60.371 28.531 0.550 1.00 12.19 92 PHE D CA 1
ATOM 3446 C C . PHE D 1 92 ? 59.792 29.615 1.402 1.00 12.98 92 PHE D C 1
ATOM 3447 O O . PHE D 1 92 ? 59.715 29.451 2.618 1.00 13.22 92 PHE D O 1
ATOM 3455 N N . CYS D 1 93 ? 59.332 30.687 0.763 1.00 10.49 93 CYS D N 1
ATOM 3456 C CA . CYS D 1 93 ? 58.678 31.790 1.466 1.00 12.03 93 CYS D CA 1
ATOM 3457 C C . CYS D 1 93 ? 57.189 31.684 1.189 1.00 13.41 93 CYS D C 1
ATOM 3458 O O . CYS D 1 93 ? 56.787 31.722 0.024 1.00 14.15 93 CYS D O 1
ATOM 3461 N N . GLY D 1 94 ? 56.410 31.501 2.247 1.00 13.43 94 GLY D N 1
ATOM 3462 C CA . GLY D 1 94 ? 54.975 31.230 2.133 1.00 16.53 94 GLY D CA 1
ATOM 3463 C C . GLY D 1 94 ? 54.124 32.029 3.089 1.00 15.34 94 GLY D C 1
ATOM 3464 O O . GLY D 1 94 ? 54.511 32.233 4.252 1.00 12.38 94 GLY D O 1
ATOM 3465 N N . GLU D 1 95 ? 52.936 32.417 2.602 1.00 14.07 95 GLU D N 1
ATOM 3466 C CA . GLU D 1 95 ? 51.956 33.182 3.368 1.00 12.89 95 GLU D CA 1
ATOM 3467 C C . GLU D 1 95 ? 50.699 32.322 3.537 1.00 13.53 95 GLU D C 1
ATOM 3468 O O . GLU D 1 95 ? 50.130 31.868 2.535 1.00 14.25 95 GLU D O 1
ATOM 3474 N N . VAL D 1 96 ? 50.300 32.067 4.782 1.00 13.53 96 VAL D N 1
ATOM 3475 C CA . VAL D 1 96 ? 49.033 31.351 5.037 1.00 15.24 96 VAL D CA 1
ATOM 3476 C C . VAL D 1 96 ? 47.844 32.211 4.583 1.00 17.57 96 VAL D C 1
ATOM 3477 O O . VAL D 1 96 ? 47.782 33.399 4.874 1.00 16.74 96 VAL D O 1
ATOM 3481 N N . GLU D 1 97 ? 46.927 31.595 3.833 1.00 20.43 97 GLU D N 1
ATOM 3482 C CA . GLU D 1 97 ? 45.674 32.250 3.414 1.00 23.15 97 GLU D CA 1
ATOM 3483 C C . GLU D 1 97 ? 44.518 31.285 3.608 1.00 23.46 97 GLU D C 1
ATOM 3484 O O . GLU D 1 97 ? 44.297 30.382 2.810 1.00 23.49 97 GLU D O 1
ATOM 3490 N N . GLY D 1 98 ? 43.834 31.443 4.727 1.00 25.32 98 GLY D N 1
ATOM 3491 C CA . GLY D 1 98 ? 42.724 30.551 5.073 1.00 23.28 98 GLY D CA 1
ATOM 3492 C C . GLY D 1 98 ? 43.170 29.146 5.432 1.00 21.42 98 GLY D C 1
ATOM 3493 O O . GLY D 1 98 ? 43.865 28.933 6.429 1.00 23.03 98 GLY D O 1
ATOM 3494 N N . ASN D 1 99 ? 42.759 28.188 4.602 1.00 18.42 99 ASN D N 1
ATOM 3495 C CA . ASN D 1 99 ? 43.017 26.772 4.847 1.00 17.66 99 ASN D CA 1
ATOM 3496 C C . ASN D 1 99 ? 44.317 26.272 4.258 1.00 16.30 99 ASN D C 1
ATOM 3497 O O . ASN D 1 99 ? 44.675 25.111 4.458 1.00 16.85 99 ASN D O 1
ATOM 3502 N N . THR D 1 100 ? 44.995 27.116 3.486 1.00 14.81 100 THR D N 1
ATOM 3503 C CA . THR D 1 100 ? 46.159 26.676 2.740 1.00 13.78 100 THR D CA 1
ATOM 3504 C C . THR D 1 100 ? 47.273 27.722 2.828 1.00 13.66 100 THR D C 1
ATOM 3505 O O . THR D 1 100 ? 47.050 28.836 3.268 1.00 15.20 100 THR D O 1
ATOM 3509 N N . ILE D 1 101 ? 48.451 27.343 2.376 1.00 14.31 101 ILE D N 1
ATOM 3510 C CA . ILE D 1 101 ? 49.552 28.296 2.267 1.00 13.06 101 ILE D CA 1
ATOM 3511 C C . ILE D 1 101 ? 49.908 28.528 0.795 1.00 14.41 101 ILE D C 1
ATOM 3512 O O . ILE D 1 101 ? 49.832 27.605 -0.020 1.00 15.79 101 ILE D O 1
ATOM 3517 N N . LYS D 1 102 ? 50.275 29.764 0.463 1.00 11.36 102 LYS D N 1
ATOM 3518 C CA . LYS D 1 102 ? 50.699 30.124 -0.889 1.00 15.24 102 LYS D CA 1
ATOM 3519 C C . LYS D 1 102 ? 52.189 30.452 -0.809 1.00 15.27 102 LYS D C 1
ATOM 3520 O O . LYS D 1 102 ? 52.562 31.355 -0.056 1.00 16.19 102 LYS D O 1
ATOM 3526 N N . PHE D 1 103 ? 53.032 29.747 -1.565 1.00 14.69 103 PHE D N 1
ATOM 3527 C CA . PHE D 1 103 ? 54.452 30.062 -1.615 1.00 15.65 103 PHE D CA 1
ATOM 3528 C C . PHE D 1 103 ? 54.756 30.994 -2.788 1.00 17.86 103 PHE D C 1
ATOM 3529 O O . PHE D 1 103 ? 54.484 30.668 -3.940 1.00 21.52 103 PHE D O 1
ATOM 3537 N N . THR D 1 104 ? 55.312 32.156 -2.497 1.00 17.66 104 THR D N 1
ATOM 3538 C CA . THR D 1 104 ? 55.555 33.145 -3.547 1.00 18.98 104 THR D CA 1
ATOM 3539 C C . THR D 1 104 ? 56.978 33.137 -4.083 1.00 18.04 104 THR D C 1
ATOM 3540 O O . THR D 1 104 ? 57.233 33.705 -5.148 1.00 19.00 104 THR D O 1
ATOM 3544 N N . SER D 1 105 ? 57.908 32.549 -3.335 1.00 15.95 105 SER D N 1
ATOM 3545 C CA . SER D 1 105 ? 59.260 32.397 -3.838 1.00 14.67 105 SER D CA 1
ATOM 3546 C C . SER D 1 105 ? 59.987 31.285 -3.123 1.00 11.36 105 SER D C 1
ATOM 3547 O O . SER D 1 105 ? 59.555 30.805 -2.070 1.00 15.07 105 SER D O 1
ATOM 3550 N N . GLY D 1 106 ? 61.119 30.907 -3.682 1.00 11.86 106 GLY D N 1
ATOM 3551 C CA . GLY D 1 106 ? 61.988 29.950 -3.020 1.00 13.82 106 GLY D CA 1
ATOM 3552 C C . GLY D 1 106 ? 63.337 29.890 -3.689 1.00 14.32 106 GLY D C 1
ATOM 3553 O O . GLY D 1 106 ? 63.510 30.314 -4.854 1.00 14.31 106 GLY D O 1
ATOM 3554 N N . THR D 1 107 ? 64.294 29.331 -2.960 1.00 14.86 107 THR D N 1
ATOM 3555 C CA . THR D 1 107 ? 65.646 29.171 -3.447 1.00 13.22 107 THR D CA 1
ATOM 3556 C C . THR D 1 107 ? 66.148 27.784 -3.126 1.00 13.79 107 THR D C 1
ATOM 3557 O O . THR D 1 107 ? 65.928 27.280 -1.994 1.00 14.73 107 THR D O 1
ATOM 3561 N N . ARG D 1 108 ? 66.814 27.163 -4.105 1.00 13.41 108 ARG D N 1
ATOM 3562 C CA . ARG D 1 108 ? 67.660 26.010 -3.833 1.00 13.28 108 ARG D CA 1
ATOM 3563 C C . ARG D 1 108 ? 69.108 26.471 -3.583 1.00 13.88 108 ARG D C 1
ATOM 3564 O O . ARG D 1 108 ? 69.741 27.067 -4.455 1.00 15.18 108 ARG D O 1
ATOM 3572 N N . LEU D 1 109 ? 69.590 26.197 -2.375 1.00 11.21 109 LEU D N 1
ATOM 3573 C CA . LEU D 1 109 ? 70.937 26.527 -1.986 1.00 11.77 109 LEU D CA 1
ATOM 3574 C C . LEU D 1 109 ? 71.801 25.266 -2.155 1.00 12.83 109 LEU D C 1
ATOM 3575 O O . LEU D 1 109 ? 71.530 24.207 -1.561 1.00 12.17 109 LEU D O 1
ATOM 3580 N N . GLN D 1 110 ? 72.848 25.359 -2.969 1.00 13.03 110 GLN D N 1
ATOM 3581 C CA . GLN D 1 110 ? 73.641 24.185 -3.255 1.00 14.50 110 GLN D CA 1
ATOM 3582 C C . GLN D 1 110 ? 75.154 24.506 -3.253 1.00 14.75 110 GLN D C 1
ATOM 3583 O O . GLN D 1 110 ? 75.550 25.673 -3.420 1.00 15.31 110 GLN D O 1
ATOM 3589 N N . PHE D 1 111 ? 75.964 23.470 -3.035 1.00 15.92 111 PHE D N 1
ATOM 3590 C CA . PHE D 1 111 ? 77.434 23.593 -2.962 1.00 18.90 111 PHE D CA 1
ATOM 3591 C C . PHE D 1 111 ? 78.110 22.806 -4.081 1.00 23.88 111 PHE D C 1
ATOM 3592 O O . PHE D 1 111 ? 77.480 21.912 -4.648 1.00 24.52 111 PHE D O 1
ATOM 3601 N N . ASP E 1 2 ? 24.010 46.515 -0.458 1.00 46.65 2 ASP E N 1
ATOM 3602 C CA . ASP E 1 2 ? 24.417 46.745 -1.879 1.00 45.96 2 ASP E CA 1
ATOM 3603 C C . ASP E 1 2 ? 23.208 46.741 -2.829 1.00 44.46 2 ASP E C 1
ATOM 3604 O O . ASP E 1 2 ? 23.331 47.084 -4.011 1.00 44.42 2 ASP E O 1
ATOM 3609 N N . ILE E 1 3 ? 22.051 46.341 -2.310 1.00 40.96 3 ILE E N 1
ATOM 3610 C CA . ILE E 1 3 ? 20.836 46.253 -3.117 1.00 40.40 3 ILE E CA 1
ATOM 3611 C C . ILE E 1 3 ? 20.196 47.631 -3.239 1.00 39.77 3 ILE E C 1
ATOM 3612 O O . ILE E 1 3 ? 19.943 48.287 -2.229 1.00 40.24 3 ILE E O 1
ATOM 3617 N N . LYS E 1 4 ? 19.949 48.067 -4.474 1.00 36.27 4 LYS E N 1
ATOM 3618 C CA . LYS E 1 4 ? 19.380 49.395 -4.722 1.00 33.73 4 LYS E CA 1
ATOM 3619 C C . LYS E 1 4 ? 18.095 49.313 -5.524 1.00 30.82 4 LYS E C 1
ATOM 3620 O O . LYS E 1 4 ? 17.938 48.452 -6.387 1.00 25.54 4 LYS E O 1
ATOM 3626 N N . GLU E 1 5 ? 17.186 50.239 -5.243 1.00 29.47 5 GLU E N 1
ATOM 3627 C 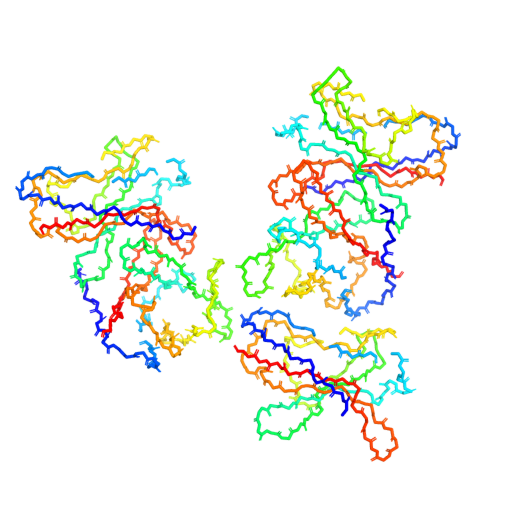CA . GLU E 1 5 ? 15.932 50.313 -5.962 1.00 28.51 5 GLU E CA 1
ATOM 3628 C C . GLU E 1 5 ? 16.149 51.140 -7.212 1.00 24.98 5 GLU E C 1
ATOM 3629 O O . GLU E 1 5 ? 16.878 52.134 -7.180 1.00 25.24 5 GLU E O 1
ATOM 3635 N N . LEU E 1 6 ? 15.504 50.750 -8.303 1.00 22.31 6 LEU E N 1
ATOM 3636 C CA . LEU E 1 6 ? 15.444 51.635 -9.460 1.00 20.28 6 LEU E CA 1
ATOM 3637 C C . LEU E 1 6 ? 14.569 52.836 -9.144 1.00 19.33 6 LEU E C 1
ATOM 3638 O O . LEU E 1 6 ? 13.518 52.705 -8.499 1.00 19.97 6 LEU E O 1
ATOM 3643 N N . HIS E 1 7 ? 14.983 53.992 -9.636 1.00 20.79 7 HIS E N 1
ATOM 3644 C CA . HIS E 1 7 ? 14.079 55.119 -9.737 1.00 22.54 7 HIS E CA 1
ATOM 3645 C C . HIS E 1 7 ? 13.031 54.799 -10.805 1.00 23.77 7 HIS E C 1
ATOM 3646 O O . HIS E 1 7 ? 13.384 54.388 -11.920 1.00 25.00 7 HIS E O 1
ATOM 3653 N N . VAL E 1 8 ? 11.754 54.944 -10.462 1.00 23.20 8 VAL E N 1
ATOM 3654 C CA . VAL E 1 8 ? 10.660 54.706 -11.416 1.00 21.81 8 VAL E CA 1
ATOM 3655 C C . VAL E 1 8 ? 10.150 56.053 -11.911 1.00 22.85 8 VAL E C 1
ATOM 3656 O O . VAL E 1 8 ? 9.776 56.911 -11.125 1.00 23.27 8 VAL E O 1
ATOM 3660 N N . LYS E 1 9 ? 10.150 56.240 -13.220 1.00 20.17 9 LYS E N 1
ATOM 3661 C CA . LYS E 1 9 ? 9.690 57.487 -13.795 1.00 20.25 9 LYS E CA 1
ATOM 3662 C C . LYS E 1 9 ? 8.639 57.192 -14.861 1.00 20.05 9 LYS E C 1
ATOM 3663 O O . LYS E 1 9 ? 8.893 56.433 -15.804 1.00 22.15 9 LYS E O 1
ATOM 3669 N N . THR E 1 10 ? 7.460 57.780 -14.706 1.00 16.86 10 THR E N 1
ATOM 3670 C CA . THR E 1 10 ? 6.400 57.633 -15.693 1.00 17.29 10 THR E CA 1
ATOM 3671 C C . THR E 1 10 ? 6.323 58.946 -16.454 1.00 18.04 10 THR E C 1
ATOM 3672 O O . THR E 1 10 ? 6.141 60.015 -15.856 1.00 15.01 10 THR E O 1
ATOM 3676 N N . VAL E 1 11 ? 6.452 58.843 -17.771 1.00 16.65 11 VAL E N 1
ATOM 3677 C CA . VAL E 1 11 ? 6.556 60.017 -18.624 1.00 19.02 11 VAL E CA 1
ATOM 3678 C C . VAL E 1 11 ? 5.549 59.926 -19.764 1.00 16.45 11 VAL E C 1
ATOM 3679 O O . VAL E 1 11 ? 5.016 58.856 -20.071 1.00 19.04 11 VAL E O 1
ATOM 3683 N N . LYS E 1 12 ? 5.247 61.066 -20.354 1.00 19.08 12 LYS E N 1
ATOM 3684 C CA . LYS E 1 12 ? 4.481 61.055 -21.587 1.00 17.77 12 LYS E CA 1
ATOM 3685 C C . LYS E 1 12 ? 5.391 61.471 -22.721 1.00 15.52 12 LYS E C 1
ATOM 3686 O O . LYS E 1 12 ? 6.442 62.064 -22.529 1.00 15.23 12 LYS E O 1
ATOM 3692 N N . ARG E 1 13 ? 4.967 61.142 -23.925 1.00 17.67 13 ARG E N 1
ATOM 3693 C CA . ARG E 1 13 ? 5.745 61.475 -25.101 1.00 15.65 13 ARG E CA 1
ATOM 3694 C C . ARG E 1 13 ? 6.129 62.974 -25.118 1.00 14.88 13 ARG E C 1
ATOM 3695 O O . ARG E 1 13 ? 5.294 63.855 -24.822 1.00 15.92 13 ARG E O 1
ATOM 3703 N N . GLY E 1 14 ? 7.395 63.250 -25.429 1.00 14.78 14 GLY E N 1
ATOM 3704 C CA . GLY E 1 14 ? 7.891 64.619 -25.552 1.00 15.05 14 GLY E CA 1
ATOM 3705 C C . GLY E 1 14 ? 8.601 65.141 -24.320 1.00 17.33 14 GLY E C 1
ATOM 3706 O O . GLY E 1 14 ? 9.382 66.086 -24.410 1.00 18.17 14 GLY E O 1
ATOM 3707 N N . GLU E 1 15 ? 8.336 64.526 -23.163 1.00 17.57 15 GLU E N 1
ATOM 3708 C CA . GLU E 1 15 ? 8.949 64.992 -21.913 1.00 17.80 15 GLU E CA 1
ATOM 3709 C C . GLU E 1 15 ? 10.467 64.816 -21.903 1.00 18.50 15 GLU E C 1
ATOM 3710 O O . GLU E 1 15 ? 11.016 63.869 -22.512 1.00 19.25 15 GLU E O 1
ATOM 3716 N N . ASN E 1 16 ? 11.168 65.713 -21.221 1.00 15.77 16 ASN E N 1
ATOM 3717 C CA . ASN E 1 16 ? 12.616 65.570 -21.116 1.00 16.96 16 ASN E CA 1
ATOM 3718 C C . ASN E 1 16 ? 12.942 64.825 -19.835 1.00 19.70 16 ASN E C 1
ATOM 3719 O O . ASN E 1 16 ? 12.287 65.041 -18.806 1.00 21.98 16 ASN E O 1
ATOM 3724 N N . VAL E 1 17 ? 13.950 63.959 -19.893 1.00 18.15 17 VAL E N 1
ATOM 3725 C CA . VAL E 1 17 ? 14.295 63.137 -18.726 1.00 18.67 17 VAL E CA 1
ATOM 3726 C C . VAL E 1 17 ? 15.796 63.238 -18.453 1.00 16.55 17 VAL E C 1
ATOM 3727 O O . VAL E 1 17 ? 16.587 63.404 -19.377 1.00 16.30 17 VAL E O 1
ATOM 3731 N N . THR E 1 18 ? 16.150 63.157 -17.175 1.00 15.49 18 THR E N 1
ATOM 3732 C CA . THR E 1 18 ? 17.520 63.048 -16.726 1.00 17.64 18 THR E CA 1
ATOM 3733 C C . THR E 1 18 ? 17.522 61.907 -15.707 1.00 17.57 18 THR E C 1
ATOM 3734 O O . THR E 1 18 ? 16.685 61.868 -14.824 1.00 19.55 18 THR E O 1
ATOM 3746 N N . GLU E 1 20 ? 19.956 59.674 -13.071 1.00 18.77 20 GLU E N 1
ATOM 3747 C CA . GLU E 1 20 ? 21.139 60.050 -12.318 1.00 18.81 20 GLU E CA 1
ATOM 3748 C C . GLU E 1 20 ? 22.066 58.895 -12.041 1.00 17.44 20 GLU E C 1
ATOM 3749 O O . GLU E 1 20 ? 21.623 57.768 -11.877 1.00 19.43 20 GLU E O 1
ATOM 3755 N N . CYS E 1 21 ? 23.355 59.216 -12.019 1.00 19.80 21 CYS E N 1
ATOM 3756 C CA . CYS E 1 21 ? 24.422 58.326 -11.592 1.00 21.49 21 CYS E CA 1
ATOM 3757 C C . CYS E 1 21 ? 25.505 59.193 -10.970 1.00 23.47 21 CYS E C 1
ATOM 3758 O O . CYS E 1 21 ? 25.877 60.245 -11.508 1.00 23.03 21 CYS E O 1
ATOM 3761 N N . SER E 1 22 ? 26.016 58.747 -9.826 1.00 27.04 22 SER E N 1
ATOM 3762 C CA . SER E 1 22 ? 27.006 59.517 -9.079 1.00 28.58 22 SER E CA 1
ATOM 3763 C C . SER E 1 22 ? 28.433 59.121 -9.393 1.00 28.76 22 SER E C 1
ATOM 3764 O O . SER E 1 22 ? 28.734 57.946 -9.593 1.00 29.27 22 SER E O 1
ATOM 3775 N N . SER E 1 24 ? 30.841 59.878 -7.161 1.00 38.61 24 SER E N 1
ATOM 3776 C CA . SER E 1 24 ? 31.536 59.924 -5.856 1.00 41.48 24 SER E CA 1
ATOM 3777 C C . SER E 1 24 ? 32.427 58.722 -5.500 1.00 43.16 24 SER E C 1
ATOM 3778 O O . SER E 1 24 ? 33.565 58.903 -5.032 1.00 44.21 24 SER E O 1
ATOM 3781 N N . LYS E 1 25 ? 31.914 57.515 -5.734 1.00 42.36 25 LYS E N 1
ATOM 3782 C CA . LYS E 1 25 ? 32.596 56.276 -5.358 1.00 42.04 25 LYS E CA 1
ATOM 3783 C C . LYS E 1 25 ? 33.313 55.565 -6.520 1.00 40.36 25 LYS E C 1
ATOM 3784 O O . LYS E 1 25 ? 33.820 54.448 -6.352 1.00 39.57 25 LYS E O 1
ATOM 3790 N N . VAL E 1 26 ? 33.378 56.218 -7.683 1.00 37.31 26 VAL E N 1
ATOM 3791 C CA . VAL E 1 26 ? 33.945 55.599 -8.885 1.00 35.29 26 VAL E CA 1
ATOM 3792 C C . VAL E 1 26 ? 35.464 55.457 -8.767 1.00 35.64 26 VAL E C 1
ATOM 3793 O O . VAL E 1 26 ? 36.155 56.405 -8.399 1.00 36.99 26 VAL E O 1
ATOM 3797 N N . LYS E 1 27 ? 35.972 54.266 -9.068 1.00 35.53 27 LYS E N 1
ATOM 3798 C CA . LYS E 1 27 ? 37.416 54.004 -9.019 1.00 35.00 27 LYS E CA 1
ATOM 3799 C C . LYS E 1 27 ? 38.113 54.338 -10.331 1.00 33.65 27 LYS E C 1
ATOM 3800 O O . LYS E 1 27 ? 39.177 54.961 -10.334 1.00 32.81 27 LYS E O 1
ATOM 3806 N N . ASP E 1 28 ? 37.534 53.895 -11.445 1.00 31.23 28 ASP E N 1
ATOM 3807 C CA . ASP E 1 28 ? 38.088 54.147 -12.763 1.00 29.10 28 ASP E CA 1
ATOM 3808 C C . ASP E 1 28 ? 36.959 54.667 -13.669 1.00 29.01 28 ASP E C 1
ATOM 3809 O O . ASP E 1 28 ? 36.094 53.901 -14.090 1.00 26.02 28 ASP E O 1
ATOM 3814 N N . LYS E 1 29 ? 36.965 55.972 -13.948 1.00 27.87 29 LYS E N 1
ATOM 3815 C CA . LYS E 1 29 ? 35.911 56.574 -14.778 1.00 26.51 29 LYS E CA 1
ATOM 3816 C C . LYS E 1 29 ? 35.838 55.967 -16.178 1.00 26.56 29 LYS E C 1
ATOM 3817 O O . LYS E 1 29 ? 34.761 55.939 -16.792 1.00 24.33 29 LYS E O 1
ATOM 3823 N N . ASN E 1 30 ? 36.960 55.455 -16.674 1.00 25.59 30 ASN E N 1
ATOM 3824 C CA . ASN E 1 30 ? 36.987 54.874 -18.017 1.00 25.90 30 ASN E CA 1
ATOM 3825 C C . ASN E 1 30 ? 36.110 53.625 -18.132 1.00 24.19 30 ASN E C 1
ATOM 3826 O O . ASN E 1 30 ? 35.716 53.241 -19.233 1.00 24.68 30 ASN E O 1
ATOM 3831 N N . LYS E 1 31 ? 35.807 53.005 -16.998 1.00 21.96 31 LYS E N 1
ATOM 3832 C CA . LYS E 1 31 ? 35.036 51.764 -16.990 1.00 22.23 31 LYS E CA 1
ATOM 3833 C C . LYS E 1 31 ? 33.584 52.002 -16.582 1.00 20.20 31 LYS E C 1
ATOM 3834 O O . LYS E 1 31 ? 32.863 51.066 -16.212 1.00 19.71 31 LYS E O 1
ATOM 3840 N N . LEU E 1 32 ? 33.173 53.268 -16.628 1.00 19.80 32 LEU E N 1
ATOM 3841 C CA . LEU E 1 32 ? 31.836 53.654 -16.226 1.00 18.13 32 LEU E CA 1
ATOM 3842 C C . LEU E 1 32 ? 30.941 53.868 -17.459 1.00 16.61 32 LEU E C 1
ATOM 3843 O O . LEU E 1 32 ? 31.335 54.551 -18.400 1.00 16.62 32 LEU E O 1
ATOM 3848 N N . ALA E 1 33 ? 29.751 53.272 -17.436 1.00 15.93 33 ALA E N 1
ATOM 3849 C CA . ALA E 1 33 ? 28.818 53.381 -18.570 1.00 14.13 33 ALA E CA 1
ATOM 3850 C C . ALA E 1 33 ? 27.378 53.203 -18.133 1.00 16.32 33 ALA E C 1
ATOM 3851 O O . ALA E 1 33 ? 27.086 52.612 -17.060 1.00 14.90 33 ALA E O 1
ATOM 3853 N N . TRP E 1 34 ? 26.486 53.735 -18.967 1.00 15.12 34 TRP E N 1
ATOM 3854 C CA . TRP E 1 34 ? 25.062 53.435 -18.918 1.00 14.31 34 TRP E CA 1
ATOM 3855 C C . TRP E 1 34 ? 24.713 52.324 -19.913 1.00 13.82 34 TRP E C 1
ATOM 3856 O O . TRP E 1 34 ? 25.323 52.191 -20.992 1.00 14.33 34 TRP E O 1
ATOM 3867 N N . TYR E 1 35 ? 23.720 51.541 -19.501 1.00 14.60 35 TYR E N 1
ATOM 3868 C CA . TYR E 1 35 ? 23.200 50.393 -20.225 1.00 14.21 35 TYR E CA 1
ATOM 3869 C C . TYR E 1 35 ? 21.717 50.610 -20.365 1.00 15.69 35 TYR E C 1
ATOM 3870 O O . TYR E 1 35 ? 21.052 51.001 -19.407 1.00 17.37 35 TYR E O 1
ATOM 3879 N N . ARG E 1 36 ? 21.192 50.360 -21.564 1.00 14.23 36 ARG E N 1
ATOM 3880 C CA . ARG E 1 36 ? 19.760 50.497 -21.793 1.00 14.21 36 ARG E CA 1
ATOM 3881 C C . ARG E 1 36 ? 19.172 49.133 -22.016 1.00 15.01 36 ARG E C 1
ATOM 3882 O O . ARG E 1 36 ? 19.691 48.372 -22.851 1.00 14.82 36 ARG E O 1
ATOM 3890 N N . GLN E 1 37 ? 18.109 48.822 -21.283 1.00 16.55 37 GLN E N 1
ATOM 3891 C CA . GLN E 1 37 ? 17.367 47.583 -21.520 1.00 15.99 37 GLN E CA 1
ATOM 3892 C C . GLN E 1 37 ? 15.954 47.906 -21.959 1.00 16.85 37 GLN E C 1
ATOM 3893 O O . GLN E 1 37 ? 15.096 48.270 -21.137 1.00 14.92 37 GLN E O 1
ATOM 3899 N N . SER E 1 38 ? 15.707 47.783 -23.258 1.00 16.61 38 SER E N 1
ATOM 3900 C CA . SER E 1 38 ? 14.347 47.926 -23.771 1.00 17.90 38 SER E CA 1
ATOM 3901 C C . SER E 1 38 ? 13.504 46.797 -23.172 1.00 17.75 38 SER E C 1
ATOM 3902 O O . SER E 1 38 ? 14.021 45.744 -22.834 1.00 18.82 38 SER E O 1
ATOM 3905 N N . PHE E 1 39 ? 12.208 47.019 -22.998 1.00 17.62 39 PHE E N 1
ATOM 3906 C CA . PHE E 1 39 ? 11.388 46.047 -22.312 1.00 19.60 39 PHE E CA 1
ATOM 3907 C C . PHE E 1 39 ? 11.373 44.735 -23.093 1.00 19.08 39 PHE E C 1
ATOM 3908 O O . PHE E 1 39 ? 11.206 44.735 -24.317 1.00 20.33 39 PHE E O 1
ATOM 3916 N N . GLY E 1 40 ? 11.599 43.633 -22.390 1.00 20.47 40 GLY E N 1
ATOM 3917 C CA . GLY E 1 40 ? 11.620 42.312 -23.029 1.00 20.59 40 GLY E CA 1
ATOM 3918 C C . GLY E 1 40 ? 12.888 41.961 -23.797 1.00 20.60 40 GLY E C 1
ATOM 3919 O O . GLY E 1 40 ? 12.935 40.943 -24.496 1.00 22.35 40 GLY E O 1
ATOM 3920 N N . LYS E 1 41 ? 13.930 42.777 -23.651 1.00 19.50 41 LYS E N 1
ATOM 3921 C CA . LYS E 1 41 ? 15.169 42.629 -24.427 1.00 19.52 41 LYS E CA 1
ATOM 3922 C C . LYS E 1 41 ? 16.402 42.492 -23.540 1.00 18.11 41 LYS E C 1
ATOM 3923 O O . LYS E 1 41 ? 16.355 42.824 -22.357 1.00 18.26 41 LYS E O 1
ATOM 3929 N N . VAL E 1 42 ? 17.501 42.018 -24.123 1.00 17.68 42 VAL E N 1
ATOM 3930 C CA . VAL E 1 42 ? 18.777 41.928 -23.409 1.00 18.05 42 VAL E CA 1
ATOM 3931 C C . VAL E 1 42 ? 19.345 43.347 -23.243 1.00 15.82 42 VAL E C 1
ATOM 3932 O O . VAL E 1 42 ? 19.254 44.143 -24.170 1.00 17.09 42 VAL E O 1
ATOM 3936 N N . PRO E 1 43 ? 19.874 43.696 -22.044 1.00 14.81 43 PRO E N 1
ATOM 3937 C CA . PRO E 1 43 ? 20.474 45.036 -21.900 1.00 16.33 43 PRO E CA 1
ATOM 3938 C C . PRO E 1 43 ? 21.640 45.255 -22.859 1.00 15.29 43 PRO E C 1
ATOM 3939 O O . PRO E 1 43 ? 22.343 44.310 -23.211 1.00 13.55 43 PRO E O 1
ATOM 3943 N N . GLN E 1 44 ? 21.827 46.508 -23.276 1.00 14.38 44 GLN E N 1
ATOM 3944 C CA . GLN E 1 44 ? 22.861 46.896 -24.225 1.00 15.51 44 GLN E CA 1
ATOM 3945 C C . GLN E 1 44 ? 23.684 48.048 -23.705 1.00 16.96 44 GLN E C 1
ATOM 3946 O O . GLN E 1 44 ? 23.149 48.960 -23.069 1.00 15.45 44 GLN E O 1
ATOM 3952 N N . TYR E 1 45 ? 24.986 48.025 -23.970 1.00 13.68 45 TYR E N 1
ATOM 3953 C CA . TYR E 1 45 ? 25.831 49.187 -23.712 1.00 15.43 45 TYR E CA 1
ATOM 3954 C C . TYR E 1 45 ? 25.311 50.423 -24.488 1.00 16.33 45 TYR E C 1
ATOM 3955 O O . TYR E 1 45 ? 25.048 50.347 -25.699 1.00 16.59 45 TYR E O 1
ATOM 3964 N N . PHE E 1 46 ? 25.129 51.533 -23.775 1.00 14.94 46 PHE E N 1
ATOM 3965 C CA . PHE E 1 46 ? 24.408 52.711 -24.316 1.00 14.14 46 PHE E CA 1
ATOM 3966 C C . PHE E 1 46 ? 25.400 53.872 -24.507 1.00 15.27 46 PHE E C 1
ATOM 3967 O O . PHE E 1 46 ? 25.515 54.438 -25.601 1.00 14.51 46 PHE E O 1
ATOM 3975 N N . VAL E 1 47 ? 26.132 54.206 -23.450 1.00 14.57 47 VAL E N 1
ATOM 3976 C CA . VAL E 1 47 ? 27.080 55.330 -23.495 1.00 14.76 47 VAL E CA 1
ATOM 3977 C C . VAL E 1 47 ? 28.104 55.173 -22.385 1.00 13.65 47 VAL E C 1
ATOM 3978 O O . VAL E 1 47 ? 27.761 54.776 -21.271 1.00 15.00 47 VAL E O 1
ATOM 3982 N N . ARG E 1 48 ? 29.351 55.491 -22.702 1.00 14.66 48 ARG E N 1
ATOM 3983 C CA . ARG E 1 48 ? 30.428 55.377 -21.726 1.00 16.56 48 ARG E CA 1
ATOM 3984 C C . ARG E 1 48 ? 31.085 56.727 -21.430 1.00 17.36 48 ARG E C 1
ATOM 3985 O O . ARG E 1 48 ? 31.039 57.650 -22.251 1.00 18.34 48 ARG E O 1
ATOM 3993 N N . TYR E 1 49 ? 31.675 56.830 -20.238 1.00 19.76 49 TYR E N 1
ATOM 3994 C CA . TYR E 1 49 ? 32.530 57.965 -19.907 1.00 20.99 49 TYR E CA 1
ATOM 3995 C C . TYR E 1 49 ? 33.650 58.052 -20.951 1.00 22.90 49 TYR E C 1
ATOM 3996 O O . TYR E 1 49 ? 34.116 57.037 -21.458 1.00 20.67 49 TYR E O 1
ATOM 4005 N N . TYR E 1 50 ? 34.062 59.266 -21.305 1.00 25.64 50 TYR E N 1
ATOM 4006 C CA . TYR E 1 50 ? 35.134 59.430 -22.270 1.00 30.71 50 TYR E CA 1
ATOM 4007 C C . TYR E 1 50 ? 35.911 60.717 -21.960 1.00 33.08 50 TYR E C 1
ATOM 4008 O O . TYR E 1 50 ? 35.314 61.763 -21.714 1.00 33.65 50 TYR E O 1
ATOM 4017 N N . SER E 1 51 ? 37.239 60.637 -21.937 1.00 35.94 51 SER E N 1
ATOM 4018 C CA . SER E 1 51 ? 38.042 61.837 -21.666 1.00 39.05 51 SER E CA 1
ATOM 4019 C C . SER E 1 51 ? 37.931 62.797 -22.842 1.00 39.51 51 SER E C 1
ATOM 4020 O O . SER E 1 51 ? 38.525 62.574 -23.896 1.00 41.18 51 SER E O 1
ATOM 4023 N N . SER E 1 52 ? 37.132 63.844 -22.657 1.00 40.88 52 SER E N 1
ATOM 4024 C CA . SER E 1 52 ? 36.874 64.848 -23.692 1.00 41.32 52 SER E CA 1
ATOM 4025 C C . SER E 1 52 ? 36.072 65.990 -23.085 1.00 42.29 52 SER E C 1
ATOM 4026 O O . SER E 1 52 ? 35.704 65.943 -21.901 1.00 43.29 52 SER E O 1
ATOM 4029 N N . ASN E 1 53 ? 35.790 67.010 -23.893 1.00 43.32 53 ASN E N 1
ATOM 4030 C CA . ASN E 1 53 ? 35.046 68.171 -23.415 1.00 43.42 53 ASN E CA 1
ATOM 4031 C C . ASN E 1 53 ? 33.602 67.852 -23.056 1.00 42.42 53 ASN E C 1
ATOM 4032 O O . ASN E 1 53 ? 33.059 68.420 -22.106 1.00 43.24 53 ASN E O 1
ATOM 4037 N N . SER E 1 54 ? 32.987 66.942 -23.806 1.00 40.00 54 SER E N 1
ATOM 4038 C CA . SER E 1 54 ? 31.648 66.462 -23.458 1.00 36.97 54 SER E CA 1
ATOM 4039 C C . SER E 1 54 ? 31.737 65.486 -22.273 1.00 34.24 54 SER E C 1
ATOM 4040 O O . SER E 1 54 ? 30.911 65.529 -21.357 1.00 32.00 54 SER E O 1
ATOM 4043 N N . GLY E 1 55 ? 32.750 64.616 -22.295 1.00 31.23 55 GLY E N 1
ATOM 4044 C CA . GLY E 1 55 ? 32.969 63.649 -21.220 1.00 26.02 55 GLY E CA 1
ATOM 4045 C C . GLY E 1 55 ? 32.287 62.306 -21.426 1.00 24.57 55 GLY E C 1
ATOM 4046 O O . GLY E 1 55 ? 32.190 61.497 -20.491 1.00 24.51 55 GLY E O 1
ATOM 4047 N N . TYR E 1 56 ? 31.806 62.058 -22.636 1.00 21.13 56 TYR E N 1
ATOM 4048 C CA . TYR E 1 56 ? 31.090 60.812 -22.905 1.00 20.80 56 TYR E CA 1
ATOM 4049 C C . TYR E 1 56 ? 31.117 60.439 -24.371 1.00 21.19 56 TYR E C 1
ATOM 4050 O O . TYR E 1 56 ? 31.364 61.288 -25.231 1.00 21.66 56 TYR E O 1
ATOM 4059 N N . LYS E 1 57 ? 30.847 59.166 -24.655 1.00 19.35 57 LYS E N 1
ATOM 4060 C CA . LYS E 1 57 ? 30.719 58.710 -26.024 1.00 20.38 57 LYS E CA 1
ATOM 4061 C C . LYS E 1 57 ? 29.635 57.667 -26.105 1.00 19.05 57 LYS E C 1
ATOM 4062 O O . LYS E 1 57 ? 29.748 56.614 -25.483 1.00 18.03 57 LYS E O 1
ATOM 4068 N N . PHE E 1 58 ? 28.583 57.969 -26.869 1.00 17.47 58 PHE E N 1
ATOM 4069 C CA . PHE E 1 58 ? 27.516 56.999 -27.114 1.00 15.17 58 PHE E CA 1
ATOM 4070 C C . PHE E 1 58 ? 27.950 55.838 -27.986 1.00 16.41 58 PHE E C 1
ATOM 4071 O O . PHE E 1 58 ? 28.812 55.994 -28.854 1.00 17.74 58 PHE E O 1
ATOM 4079 N N . ALA E 1 59 ? 27.369 54.671 -27.732 1.00 14.86 59 ALA E N 1
ATOM 4080 C CA . ALA E 1 59 ? 27.706 53.480 -28.483 1.00 17.47 59 ALA E CA 1
ATOM 4081 C C . ALA E 1 59 ? 27.281 53.660 -29.946 1.00 17.87 59 ALA E C 1
ATOM 4082 O O . ALA E 1 59 ? 26.424 54.503 -30.276 1.00 18.17 59 ALA E O 1
ATOM 4084 N N . GLU E 1 60 ? 27.858 52.836 -30.808 1.00 20.05 60 GLU E N 1
ATOM 4085 C CA . GLU E 1 60 ? 27.581 52.872 -32.248 1.00 21.87 60 GLU E CA 1
ATOM 4086 C C . GLU E 1 60 ? 26.079 52.942 -32.614 1.00 20.35 60 GLU E C 1
ATOM 4087 O O . GLU E 1 60 ? 25.675 53.729 -33.489 1.00 21.44 60 GLU E O 1
ATOM 4093 N N . GLY E 1 61 ? 25.269 52.115 -31.972 1.00 17.75 61 GLY E N 1
ATOM 4094 C CA . GLY E 1 61 ? 23.841 52.062 -32.287 1.00 19.73 61 GLY E CA 1
ATOM 4095 C C . GLY E 1 61 ? 22.988 53.204 -31.731 1.00 20.54 61 GLY E C 1
ATOM 4096 O O . GLY E 1 61 ? 21.772 53.257 -31.986 1.00 21.58 61 GLY E O 1
ATOM 4097 N N . PHE E 1 62 ? 23.601 54.114 -30.970 1.00 17.57 62 PHE E N 1
ATOM 4098 C CA . PHE E 1 62 ? 22.821 55.083 -30.176 1.00 16.53 62 PHE E CA 1
ATOM 4099 C C . PHE E 1 62 ? 23.217 56.555 -30.356 1.00 16.74 62 PHE E C 1
ATOM 4100 O O . PHE E 1 62 ? 23.314 57.300 -29.378 1.00 16.80 62 PHE E O 1
ATOM 4108 N N . LYS E 1 63 ? 23.432 56.967 -31.611 1.00 16.18 63 LYS E N 1
ATOM 4109 C CA . LYS E 1 63 ? 23.949 58.319 -31.895 1.00 16.56 63 LYS E CA 1
ATOM 4110 C C . LYS E 1 63 ? 22.838 59.386 -32.071 1.00 16.73 63 LYS E C 1
ATOM 4111 O O . LYS E 1 63 ? 23.080 60.482 -32.583 1.00 16.33 63 LYS E O 1
ATOM 4117 N N . ASP E 1 64 ? 21.638 59.056 -31.621 1.00 15.97 64 ASP E N 1
ATOM 4118 C CA . ASP E 1 64 ? 20.495 59.990 -31.653 1.00 16.83 64 ASP E CA 1
ATOM 4119 C C . ASP E 1 64 ? 20.834 61.317 -30.968 1.00 17.65 64 ASP E C 1
ATOM 4120 O O . ASP E 1 64 ? 21.339 61.336 -29.850 1.00 17.40 64 ASP E O 1
ATOM 4125 N N . SER E 1 65 ? 20.589 62.437 -31.656 1.00 15.95 65 SER E N 1
ATOM 4126 C CA . SER E 1 65 ? 20.906 63.750 -31.082 1.00 16.49 65 SER E CA 1
ATOM 4127 C C . SER E 1 65 ? 20.032 64.090 -29.863 1.00 16.32 65 SER E C 1
ATOM 4128 O O . SER E 1 65 ? 20.339 65.022 -29.127 1.00 16.42 65 SER E O 1
ATOM 4131 N N . ARG E 1 66 ? 18.938 63.356 -29.678 1.00 14.91 66 ARG E N 1
ATOM 4132 C CA . ARG E 1 66 ? 18.101 63.484 -28.487 1.00 13.85 66 ARG E CA 1
ATOM 4133 C C . ARG E 1 66 ? 18.820 63.073 -27.204 1.00 14.73 66 ARG E C 1
ATOM 4134 O O . ARG E 1 66 ? 18.402 63.471 -26.113 1.00 15.77 66 ARG E O 1
ATOM 4142 N N . PHE E 1 67 ? 19.862 62.252 -27.338 1.00 15.55 67 PHE E N 1
ATOM 4143 C CA . PHE E 1 67 ? 20.592 61.746 -26.159 1.00 15.80 67 PHE E CA 1
ATOM 4144 C C . PHE E 1 67 ? 21.820 62.617 -25.833 1.00 17.15 67 PHE E C 1
ATOM 4145 O O . PHE E 1 67 ? 22.541 63.098 -26.716 1.00 18.70 67 PHE E O 1
ATOM 4153 N N . SER E 1 68 ? 22.068 62.832 -24.551 1.00 17.07 68 SER E N 1
ATOM 4154 C CA . SER E 1 68 ? 23.309 63.507 -24.134 1.00 16.83 68 SER E CA 1
ATOM 4155 C C . SER E 1 68 ? 23.592 63.092 -22.704 1.00 16.86 68 SER E C 1
ATOM 4156 O O . SER E 1 68 ? 22.847 62.285 -22.120 1.00 16.70 68 SER E O 1
ATOM 4167 N N . THR E 1 70 ? 25.343 64.813 -18.794 1.00 18.71 70 THR E N 1
ATOM 4168 C CA . THR E 1 70 ? 25.903 65.873 -17.962 1.00 20.93 70 THR E CA 1
ATOM 4169 C C . THR E 1 70 ? 26.965 65.194 -17.109 1.00 19.17 70 THR E C 1
ATOM 4170 O O . THR E 1 70 ? 26.648 64.379 -16.244 1.00 20.61 70 THR E O 1
ATOM 4174 N N . VAL E 1 71 ? 28.224 65.493 -17.396 1.00 21.06 71 VAL E N 1
ATOM 4175 C CA . VAL E 1 71 ? 29.351 64.813 -16.769 1.00 22.49 71 VAL E CA 1
ATOM 4176 C C . VAL E 1 71 ? 30.259 65.862 -16.120 1.00 25.66 71 VAL E C 1
ATOM 4177 O O . VAL E 1 71 ? 30.723 66.793 -16.781 1.00 26.28 71 VAL E O 1
ATOM 4181 N N . ASN E 1 72 ? 30.502 65.690 -14.826 1.00 27.67 72 ASN E N 1
ATOM 4182 C CA . ASN E 1 72 ? 31.432 66.544 -14.089 1.00 29.25 72 ASN E CA 1
ATOM 4183 C C . ASN E 1 72 ? 32.047 65.734 -12.952 1.00 30.96 72 ASN E C 1
ATOM 4184 O O . ASN E 1 72 ? 31.963 64.505 -12.964 1.00 28.39 72 ASN E O 1
ATOM 4189 N N . ASP E 1 73 ? 32.667 66.390 -11.971 1.00 32.49 73 ASP E N 1
ATOM 4190 C CA . ASP E 1 73 ? 33.255 65.641 -10.850 1.00 34.11 73 ASP E CA 1
ATOM 4191 C C . ASP E 1 73 ? 32.235 64.903 -9.982 1.00 32.89 73 ASP E C 1
ATOM 4192 O O . ASP E 1 73 ? 32.588 63.972 -9.252 1.00 33.17 73 ASP E O 1
ATOM 4197 N N . GLN E 1 74 ? 30.977 65.317 -10.056 1.00 31.38 74 GLN E N 1
ATOM 4198 C CA . GLN E 1 74 ? 29.931 64.730 -9.220 1.00 30.97 74 GLN E CA 1
ATOM 4199 C C . GLN E 1 74 ? 28.982 63.832 -10.020 1.00 29.28 74 GLN E C 1
ATOM 4200 O O . GLN E 1 74 ? 28.503 62.808 -9.521 1.00 29.32 74 GLN E O 1
ATOM 4206 N N . LYS E 1 75 ? 28.726 64.230 -11.262 1.00 27.84 75 LYS E N 1
ATOM 4207 C CA . LYS E 1 75 ? 27.596 63.707 -12.030 1.00 26.28 75 LYS E CA 1
ATOM 4208 C C . LYS E 1 75 ? 28.020 62.848 -13.184 1.00 21.87 75 LYS E C 1
ATOM 4209 O O . LYS E 1 75 ? 29.001 63.149 -13.861 1.00 22.95 75 LYS E O 1
ATOM 4215 N N . PHE E 1 76 ? 27.250 61.786 -13.411 1.00 20.80 76 PHE E N 1
ATOM 4216 C CA . PHE E 1 76 ? 27.340 61.006 -14.639 1.00 19.08 76 PHE E CA 1
ATOM 4217 C C . PHE E 1 76 ? 25.895 60.764 -15.116 1.00 17.57 76 PHE E C 1
ATOM 4218 O O . PHE E 1 76 ? 25.406 59.624 -15.194 1.00 18.64 76 PHE E O 1
ATOM 4226 N N . ASP E 1 77 ? 25.217 61.867 -15.439 1.00 18.11 77 ASP E N 1
ATOM 4227 C CA . ASP E 1 77 ? 23.760 61.853 -15.631 1.00 16.59 77 ASP E CA 1
ATOM 4228 C C . ASP E 1 77 ? 23.390 61.747 -17.116 1.00 15.73 77 ASP E C 1
ATOM 4229 O O . ASP E 1 77 ? 23.976 62.420 -17.973 1.00 17.96 77 ASP E O 1
ATOM 4234 N N . LEU E 1 78 ? 22.412 60.890 -17.387 1.00 13.49 78 LEU E N 1
ATOM 4235 C CA . LEU E 1 78 ? 21.978 60.605 -18.741 1.00 16.40 78 LEU E CA 1
ATOM 4236 C C . LEU E 1 78 ? 20.732 61.414 -19.079 1.00 14.40 78 LEU E C 1
ATOM 4237 O O . LEU E 1 78 ? 19.744 61.325 -18.378 1.00 16.92 78 LEU E O 1
ATOM 4242 N N . ASN E 1 79 ? 20.755 62.135 -20.200 1.00 15.94 79 ASN E N 1
ATOM 4243 C CA . ASN E 1 79 ? 19.625 62.966 -20.615 1.00 14.12 79 ASN E CA 1
ATOM 4244 C C . ASN E 1 79 ? 18.980 62.478 -21.910 1.00 13.00 79 ASN E C 1
ATOM 4245 O O . ASN E 1 79 ? 19.691 62.106 -22.852 1.00 16.04 79 ASN E O 1
ATOM 4250 N N . ILE E 1 80 ? 17.653 62.506 -21.958 1.00 14.94 80 ILE E N 1
ATOM 4251 C CA . ILE E 1 80 ? 16.936 62.363 -23.229 1.00 14.15 80 ILE E CA 1
ATOM 4252 C C . ILE E 1 80 ? 15.994 63.550 -23.351 1.00 15.28 80 ILE E C 1
ATOM 4253 O O . ILE E 1 80 ? 15.205 63.820 -22.441 1.00 16.65 80 ILE E O 1
ATOM 4258 N N . ILE E 1 81 ? 16.094 64.266 -24.467 1.00 15.52 81 ILE E N 1
ATOM 4259 C CA . ILE E 1 81 ? 15.190 65.385 -24.748 1.00 17.70 81 ILE E CA 1
ATOM 4260 C C . ILE E 1 81 ? 14.194 64.867 -25.766 1.00 18.28 81 ILE E C 1
ATOM 4261 O O . ILE E 1 81 ? 14.584 64.229 -26.754 1.00 18.59 81 ILE E O 1
ATOM 4266 N N . GLY E 1 82 ? 12.913 65.110 -25.520 1.00 15.69 82 GLY E N 1
ATOM 4267 C CA . GLY E 1 82 ? 11.878 64.627 -26.422 1.00 14.40 82 GLY E CA 1
ATOM 4268 C C . GLY E 1 82 ? 11.790 63.115 -26.385 1.00 14.89 82 GLY E C 1
ATOM 4269 O O . GLY E 1 82 ? 11.889 62.458 -27.425 1.00 14.20 82 GLY E O 1
ATOM 4270 N N . THR E 1 83 ? 11.553 62.563 -25.189 1.00 15.02 83 THR E N 1
ATOM 4271 C CA . THR E 1 83 ? 11.385 61.118 -25.045 1.00 15.42 83 THR E CA 1
ATOM 4272 C C . THR E 1 83 ? 10.173 60.548 -25.840 1.00 15.78 83 THR E C 1
ATOM 4273 O O . THR E 1 83 ? 9.151 61.236 -26.081 1.00 14.94 83 THR E O 1
ATOM 4277 N N . ARG E 1 84 ? 10.291 59.292 -26.265 1.00 13.71 84 ARG E N 1
ATOM 4278 C CA . ARG E 1 84 ? 9.226 58.616 -26.987 1.00 16.18 84 ARG E CA 1
ATOM 4279 C C . ARG E 1 84 ? 9.060 57.238 -26.400 1.00 15.31 84 ARG E C 1
ATOM 4280 O O . ARG E 1 84 ? 9.968 56.728 -25.732 1.00 14.36 84 ARG E O 1
ATOM 4288 N N . GLU E 1 85 ? 7.930 56.602 -26.703 1.00 14.16 85 GLU E N 1
ATOM 4289 C CA . GLU E 1 85 ? 7.624 55.264 -26.172 1.00 16.12 85 GLU E CA 1
ATOM 4290 C C . GLU E 1 85 ? 8.749 54.248 -26.391 1.00 16.85 85 GLU E C 1
ATOM 4291 O O . GLU E 1 85 ? 8.999 53.403 -25.516 1.00 13.97 85 GLU E O 1
ATOM 4297 N N . ASP E 1 86 ? 9.433 54.355 -27.538 1.00 14.94 86 ASP E N 1
ATOM 4298 C CA . ASP E 1 86 ? 10.555 53.440 -27.847 1.00 17.76 86 ASP E CA 1
ATOM 4299 C C . ASP E 1 86 ? 11.796 53.615 -26.969 1.00 16.08 86 ASP E C 1
ATOM 4300 O O . ASP E 1 86 ? 12.722 52.772 -27.002 1.00 18.25 86 ASP E O 1
ATOM 4305 N N . ASP E 1 87 ? 11.818 54.698 -26.183 1.00 13.85 87 ASP E N 1
ATOM 4306 C CA . ASP E 1 87 ? 12.859 54.916 -25.169 1.00 14.72 87 ASP E CA 1
ATOM 4307 C C . ASP E 1 87 ? 12.531 54.214 -23.864 1.00 13.67 87 ASP E C 1
ATOM 4308 O O . ASP E 1 87 ? 13.354 54.192 -22.939 1.00 13.76 87 ASP E O 1
ATOM 4313 N N . GLY E 1 88 ? 11.324 53.659 -23.790 1.00 14.69 88 GLY E N 1
ATOM 4314 C CA . GLY E 1 88 ? 10.843 53.022 -22.563 1.00 15.29 88 GLY E CA 1
ATOM 4315 C C . GLY E 1 88 ? 11.732 51.839 -22.245 1.00 16.54 88 GLY E C 1
ATOM 4316 O O . GLY E 1 88 ? 12.173 51.132 -23.143 1.00 16.77 88 GLY E O 1
ATOM 4317 N N . GLY E 1 89 ? 12.004 51.630 -20.962 1.00 16.70 89 GLY E N 1
ATOM 4318 C CA . GLY E 1 89 ? 12.811 50.479 -20.537 1.00 16.92 89 GLY E CA 1
ATOM 4319 C C . GLY E 1 89 ? 13.522 50.800 -19.248 1.00 18.13 89 GLY E C 1
ATOM 4320 O O . GLY E 1 89 ? 13.097 51.670 -18.503 1.00 16.49 89 GLY E O 1
ATOM 4321 N N . GLU E 1 90 ? 14.604 50.079 -18.978 1.00 16.06 90 GLU E N 1
ATOM 4322 C CA . GLU E 1 90 ? 15.340 50.285 -17.757 1.00 15.43 90 GLU E CA 1
ATOM 4323 C C . GLU E 1 90 ? 16.769 50.626 -18.121 1.00 15.54 90 GLU E C 1
ATOM 4324 O O . GLU E 1 90 ? 17.342 50.040 -19.029 1.00 18.16 90 GLU E O 1
ATOM 4330 N N . TYR E 1 91 ? 17.311 51.630 -17.448 1.00 13.50 91 TYR E N 1
ATOM 4331 C CA . TYR E 1 91 ? 18.656 52.112 -17.709 1.00 14.52 91 TYR E CA 1
ATOM 4332 C C . TYR E 1 91 ? 19.482 51.896 -16.460 1.00 14.80 91 TYR E C 1
ATOM 4333 O O . TYR E 1 91 ? 19.039 52.262 -15.345 1.00 15.81 91 TYR E O 1
ATOM 4342 N N . PHE E 1 92 ? 20.657 51.293 -16.637 1.00 15.04 92 PHE E N 1
ATOM 4343 C CA . PHE E 1 92 ? 21.526 50.941 -15.495 1.00 15.84 92 PHE E CA 1
ATOM 4344 C C . PHE E 1 92 ? 22.892 51.599 -15.640 1.00 16.89 92 PHE E C 1
ATOM 4345 O O . PHE E 1 92 ? 23.475 51.588 -16.729 1.00 19.07 92 PHE E O 1
ATOM 4353 N N . CYS E 1 93 ? 23.394 52.166 -14.541 1.00 15.40 93 CYS E N 1
ATOM 4354 C CA . CYS E 1 93 ? 24.705 52.791 -14.518 1.00 16.84 93 CYS E CA 1
ATOM 4355 C C . CYS E 1 93 ? 25.640 51.864 -13.760 1.00 18.63 93 CYS E C 1
ATOM 4356 O O . CYS E 1 93 ? 25.370 51.502 -12.601 1.00 19.03 93 CYS E O 1
ATOM 4359 N N . GLY E 1 94 ? 26.709 51.461 -14.428 1.00 18.89 94 GLY E N 1
ATOM 4360 C CA . GLY E 1 94 ? 27.640 50.520 -13.827 1.00 19.11 94 GLY E CA 1
ATOM 4361 C C . GLY E 1 94 ? 29.089 50.709 -14.191 1.00 19.52 94 GLY E C 1
ATOM 4362 O O . GLY E 1 94 ? 29.442 51.212 -15.282 1.00 17.23 94 GLY E O 1
ATOM 4363 N N . GLU E 1 95 ? 29.940 50.238 -13.284 1.00 18.51 95 GLU E N 1
ATOM 4364 C CA . GLU E 1 95 ? 31.371 50.327 -13.471 1.00 18.11 95 GLU E CA 1
ATOM 4365 C C . GLU E 1 95 ? 31.977 48.928 -13.499 1.00 18.82 95 GLU E C 1
ATOM 4366 O O . GLU E 1 95 ? 31.762 48.145 -12.559 1.00 19.60 95 GLU E O 1
ATOM 4372 N N . VAL E 1 96 ? 32.709 48.623 -14.570 1.00 17.45 96 VAL E N 1
ATOM 4373 C CA . VAL E 1 96 ? 33.435 47.343 -14.683 1.00 20.15 96 VAL E CA 1
ATOM 4374 C C . VAL E 1 96 ? 34.571 47.310 -13.661 1.00 22.65 96 VAL E C 1
ATOM 4375 O O . VAL E 1 96 ? 35.361 48.251 -13.580 1.00 20.71 96 VAL E O 1
ATOM 4379 N N . GLU E 1 97 ? 34.621 46.223 -12.889 1.00 23.25 97 GLU E N 1
ATOM 4380 C CA . GLU E 1 97 ? 35.640 46.021 -11.868 1.00 27.53 97 GLU E CA 1
ATOM 4381 C C . GLU E 1 97 ? 36.166 44.595 -12.065 1.00 26.01 97 GLU E C 1
ATOM 4382 O O . GLU E 1 97 ? 35.546 43.656 -11.594 1.00 26.32 97 GLU E O 1
ATOM 4388 N N . GLY E 1 98 ? 37.275 44.444 -12.784 1.00 26.97 98 GLY E N 1
ATOM 4389 C CA . GLY E 1 98 ? 37.849 43.121 -13.058 1.00 25.07 98 GLY E CA 1
ATOM 4390 C C . GLY E 1 98 ? 36.954 42.207 -13.877 1.00 25.11 98 GLY E C 1
ATOM 4391 O O . GLY E 1 98 ? 36.717 42.465 -15.053 1.00 27.19 98 GLY E O 1
ATOM 4392 N N . ASN E 1 99 ? 36.465 41.127 -13.267 1.00 23.47 99 ASN E N 1
ATOM 4393 C CA . ASN E 1 99 ? 35.702 40.107 -13.998 1.00 22.64 99 ASN E CA 1
ATOM 4394 C C . ASN E 1 99 ? 34.203 40.412 -14.102 1.00 20.63 99 ASN E C 1
ATOM 4395 O O . ASN E 1 99 ? 33.469 39.700 -14.797 1.00 21.68 99 ASN E O 1
ATOM 4400 N N . THR E 1 100 ? 33.745 41.415 -13.365 1.00 19.76 100 THR E N 1
ATOM 4401 C CA . THR E 1 100 ? 32.299 41.677 -13.234 1.00 19.38 100 THR E CA 1
ATOM 4402 C C . THR E 1 100 ? 32.012 43.184 -13.329 1.00 19.12 100 THR E C 1
ATOM 4403 O O . THR E 1 100 ? 32.926 44.004 -13.284 1.00 20.96 100 THR E O 1
ATOM 4407 N N . ILE E 1 101 ? 30.739 43.534 -13.476 1.00 19.31 101 ILE E N 1
ATOM 4408 C CA . ILE E 1 101 ? 30.323 44.941 -13.407 1.00 18.69 101 ILE E CA 1
ATOM 4409 C C . ILE E 1 101 ? 29.495 45.153 -12.140 1.00 20.70 101 ILE E C 1
ATOM 4410 O O . ILE E 1 101 ? 28.735 44.266 -11.702 1.00 20.11 101 ILE E O 1
ATOM 4415 N N . LYS E 1 102 ? 29.645 46.332 -11.549 1.00 19.77 102 LYS E N 1
ATOM 4416 C CA . LYS E 1 102 ? 28.871 46.718 -10.394 1.00 22.58 102 LYS E CA 1
ATOM 4417 C C . LYS E 1 102 ? 27.945 47.858 -10.787 1.00 21.23 102 LYS E C 1
ATOM 4418 O O . LYS E 1 102 ? 28.422 48.906 -11.179 1.00 18.80 102 LYS E O 1
ATOM 4424 N N . PHE E 1 103 ? 26.640 47.653 -10.680 1.00 21.73 103 PHE E N 1
ATOM 4425 C CA . PHE E 1 103 ? 25.674 48.704 -11.012 1.00 23.33 103 PHE E CA 1
ATOM 4426 C C . PHE E 1 103 ? 25.345 49.477 -9.751 1.00 25.24 103 PHE E C 1
ATOM 4427 O O . PHE E 1 103 ? 25.054 48.869 -8.706 1.00 27.52 103 PHE E O 1
ATOM 4435 N N . THR E 1 104 ? 25.408 50.801 -9.831 1.00 24.61 104 THR E N 1
ATOM 4436 C CA . THR E 1 104 ? 25.221 51.658 -8.658 1.00 23.73 104 THR E CA 1
ATOM 4437 C C . THR E 1 104 ? 23.884 52.369 -8.636 1.00 23.30 104 THR E C 1
ATOM 4438 O O . THR E 1 104 ? 23.419 52.814 -7.573 1.00 21.93 104 THR E O 1
ATOM 4442 N N . SER E 1 105 ? 23.284 52.504 -9.818 1.00 19.48 105 SER E N 1
ATOM 4443 C CA . SER E 1 105 ? 21.962 53.098 -9.937 1.00 20.44 105 SER E CA 1
ATOM 4444 C C . SER E 1 105 ? 21.273 52.657 -11.214 1.00 18.79 105 SER E C 1
ATOM 4445 O O . SER E 1 105 ? 21.914 52.162 -12.148 1.00 16.94 105 SER E O 1
ATOM 4448 N N . GLY E 1 106 ? 19.963 52.872 -11.251 1.00 18.33 106 GLY E N 1
ATOM 4449 C CA . GLY E 1 106 ? 19.204 52.640 -12.475 1.00 15.98 106 GLY E CA 1
ATOM 4450 C C . GLY E 1 106 ? 17.845 53.312 -12.414 1.00 16.79 106 GLY E C 1
ATOM 4451 O O . GLY E 1 106 ? 17.313 53.593 -11.324 1.00 16.43 106 GLY E O 1
ATOM 4452 N N . THR E 1 107 ? 17.287 53.578 -13.592 1.00 15.93 107 THR E N 1
ATOM 4453 C CA . THR E 1 107 ? 15.942 54.162 -13.710 1.00 16.83 107 THR E CA 1
ATOM 4454 C C . THR E 1 107 ? 15.062 53.362 -14.638 1.00 18.27 107 THR E C 1
ATOM 4455 O O . THR E 1 107 ? 15.510 52.951 -15.710 1.00 18.62 107 THR E O 1
ATOM 4459 N N . ARG E 1 108 ? 13.819 53.137 -14.223 1.00 18.15 108 ARG E N 1
ATOM 4460 C CA . ARG E 1 108 ? 12.813 52.563 -15.103 1.00 18.91 108 ARG E CA 1
ATOM 4461 C C . ARG E 1 108 ? 12.025 53.707 -15.738 1.00 19.77 108 ARG E C 1
ATOM 4462 O O . ARG E 1 108 ? 11.328 54.457 -15.031 1.00 19.66 108 ARG E O 1
ATOM 4470 N N . LEU E 1 109 ? 12.147 53.831 -17.062 1.00 17.47 109 LEU E N 1
ATOM 4471 C CA . LEU E 1 109 ? 11.396 54.824 -17.842 1.00 16.57 109 LEU E CA 1
ATOM 4472 C C . LEU E 1 109 ? 10.142 54.170 -18.463 1.00 17.34 109 LEU E C 1
ATOM 4473 O O . LEU E 1 109 ? 10.239 53.308 -19.345 1.00 15.53 109 LEU E O 1
ATOM 4478 N N . GLN E 1 110 ? 8.965 54.560 -17.978 1.00 18.89 110 GLN E N 1
ATOM 4479 C CA . GLN E 1 110 ? 7.732 53.926 -18.439 1.00 20.64 110 GLN E CA 1
ATOM 4480 C C . GLN E 1 110 ? 6.716 54.929 -18.960 1.00 21.47 110 GLN E C 1
ATOM 4481 O O . GLN E 1 110 ? 6.694 56.093 -18.536 1.00 21.59 110 GLN E O 1
ATOM 4487 N N . PHE E 1 111 ? 5.898 54.471 -19.897 1.00 21.41 111 PHE E N 1
ATOM 4488 C CA . PHE E 1 111 ? 4.831 55.279 -20.470 1.00 22.72 111 PHE E CA 1
ATOM 4489 C C . PHE E 1 111 ? 3.498 54.672 -20.050 1.00 26.88 111 PHE E C 1
ATOM 4490 O O . PHE E 1 111 ? 3.420 53.486 -19.642 1.00 28.22 111 PHE E O 1
#

Radius of gyration: 29.06 Å; Cα contacts (8 Å, |Δi|>4): 1337; chains: 5; bounding box: 80×73×54 Å

B-factor: mean 24.05, std 9.73, range [9.51, 98.72]

Solvent-accessible surface area: 27419 Å² total

Secondary structure (DSSP, 8-state):
--PPEEEE--TT--B-------S-GGGEEEEEE-TTS--EEEEEE-SSSS-EEEPTT---TTB--BSSS-B---BSS--GGG-EEEEEEEEETTEEEEEEEEEEE-/---BPEEEE--TT--B-------S-GGGEEEEEE-TTB--EEEEEE-SSSS-EEEPTT---TTB--BSSS-B---BSS--GGG-EEEEEEEEETTEEEEEEEEEEE-/-PPBPEEEE--TT--B-------S-GGGEEEEEE-TTB--EEEEEE-SSSS-EEEPTT---TTB--BSSS-B---BSS--GGG-EEEEEEEEETTEEEEEEEEEEE-/---BPEEEE--TT--B-------S-GGGEEEEEE-TTB--EEEEEE-SSSS-EEE-TT---TTB--BSSS-B---BSS--GGG-EEEEEEEEETTEEEEEEEEEEE-/---BPEEEE--TT--B-------S-GGGEEEEEEETTB--EEEEEE-SSSS-EEE-TT---TTB--BSSS-B---BSS--GGG-EEEEEEEEETTEEEEEEEEE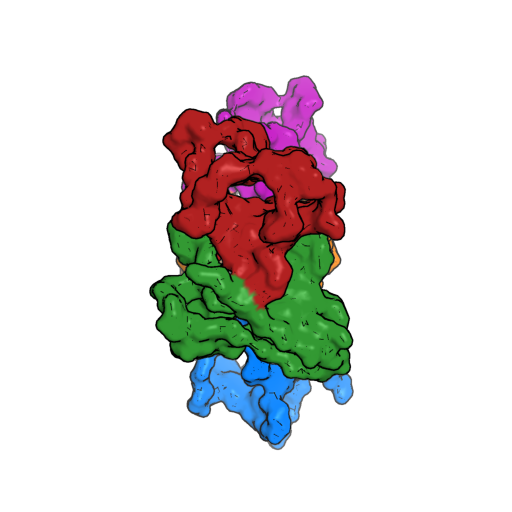EE-

Sequence (534 aa):
IKELHVKTVKRGENVTECSSKVKDKNKLAWYRQSFGKVPQYFVRYYSSNSGYKFAEGFKDSRFSTVNDQKFDLNIIGTREDDGGEYFCGEVEGNTIKFTSGTRLQFDIKELHVKTVKRGENVTECSSKVKDKNKLAWYRQSFGKVPQYFVRYYSSNSGYKFAEGFKDSRFSTVNDQKFDLNIIGTREDDGGEYFCGEVEGNTIKFTSGTRLQFDIKELHVKTVKRGENVTECSSKVKDKNKLAWYRQSFGKVPQYFVRYYSSNSGYKFAEGFKDSRFSTVNDQKFDLNIIGTREDDGGEYFCGEVEGNTIKFTSGTRLQFDIKELHVKTVKRGENVTECSSKVKDKNKLAWYRQSFGKVPQYFVRYYSSNSGYKFAEGFKDSRFSTVNDQKFDLNIIGTREDDGGEYFCGEVEGNTIKFTSGTRLQFDIKELHVKTVKRGENVTECSSKVKDKNKLAWYRQSFGKVPQYFVRYYSSNSGYKFAEGFKDSRFSTVNDQKFDLNIIGTREDDGGEYFCGEVEGNTIKFTSGTRLQF

InterPro domains:
  IPR003599 Immunoglobulin domain subtype [SM00409] (26-132)
  IPR007110 Immunoglobulin-like domain [PS50835] (16-113)
  IPR013106 Immunoglobulin V-set domain [PF07686] (30-130)
  IPR013783 Immunoglobulin-like fold [G3DSA:2.60.40.10] (21-131)
  IPR036179 Immunoglobulin-like domain superfamily [SSF48726] (25-131)
  IPR052051 T cell receptor complex component [PTHR19433] (24-170)

CATH classification: 2.60.40.10

Organism: Ictalurus punctatus (NCBI:txid7998)